Protein AF-A0A932PB71-F1 (afdb_monomer_lite)

Radius of gyration: 28.05 Å; chains: 1; bounding box: 77×54×70 Å

pLDDT: mean 81.3, std 19.88, range [28.11, 98.38]

Foldseek 3Di:
DCVQAVVCQQVVRGQKDKFPWAQPQWAFAALLLLVFAEDPVCNVLSVLFGTFHPVQVLCQLVQHRDASVRGDNDRQKDKDWDWDFDADPVPSHGDPVTRTDIDIDIDGDPVGDDIDMDMDGHPVCVVVVQVVVVVCLVQADDPPSVVVPRHDDDPDGDDDPCSLQPDPPAQKKFFRHWADFDPPDAPAWGWDKDWDKDFADCVLVDPGGTWDIDIITHGSTMHGGDPPPQKGHGKAWVVNTDDPVSVVSCVVVVHTDIDNGMTRIGRGHSHYHHHDHDDPPPPPDDDDDDDDDDDDDDDDDDDDDPFKAKWAFADWDDPPPPAIKTFIDGPPADIEIERAEDDDPPVPDDDHGDIDIWGWPDPDRNHTYTYHDDPPPDPDDDDDDDDDDDDDDDD

Secondary structure (DSSP, 8-state):
-IIIIIHHHHTT--SEEEPPPEEBTEEEPPGGGGGSB--TTTHHHHHH--EEEHHHHHHHHTTPPPBGGGEE---SEEEEEEEEEPBPTTTSSB-TT--EEEEEEEEE-TT---EE--EEE-GGGHHHHHHHHHHHHHH--SS-GGGTTT----SSS----GGGG--TT-SEEEE-S-B---TTS---EE--EEEE--B--GGG--S--BPPPEEEEPTT-EEES--TTSEEEEEEEHHHHS-HHHHHHHHHTT---EEEEEEEEEEEPPP-SBPBP----------------------------TTEEEEEEEEEEE-STT-EEEEEEETTS--EEEEES-PPPGGGPPPTT-EEEEEES---SSS-EEESSPP-------------PPPP---

Structure (mmCIF, N/CA/C/O backbone):
data_AF-A0A932PB71-F1
#
_entry.id   AF-A0A932PB71-F1
#
loop_
_atom_site.group_PDB
_atom_site.id
_atom_site.type_symbol
_atom_site.label_atom_id
_atom_site.label_alt_id
_atom_site.label_comp_id
_atom_site.label_asym_id
_atom_site.label_entity_id
_atom_site.label_seq_id
_atom_site.pdbx_PDB_ins_code
_atom_site.Cartn_x
_atom_site.Cartn_y
_atom_site.Cartn_z
_atom_site.occupancy
_atom_site.B_iso_or_equiv
_atom_site.auth_seq_id
_atom_site.auth_comp_id
_atom_site.auth_asym_id
_atom_site.auth_atom_id
_atom_site.pdbx_PDB_model_num
ATOM 1 N N . MET A 1 1 ? -24.662 4.680 1.847 1.00 82.50 1 MET A N 1
ATOM 2 C CA . MET A 1 1 ? -23.362 3.994 2.034 1.00 82.50 1 MET A CA 1
ATOM 3 C C . MET A 1 1 ? -23.447 2.480 1.872 1.00 82.50 1 MET A C 1
ATOM 5 O O . MET A 1 1 ? -22.798 1.987 0.966 1.00 82.50 1 MET A O 1
ATOM 9 N N . ARG A 1 2 ? -24.256 1.727 2.637 1.00 87.44 2 ARG A N 1
ATOM 10 C CA . ARG A 1 2 ? -24.339 0.253 2.491 1.00 87.44 2 ARG A CA 1
ATOM 11 C C . ARG A 1 2 ? -24.632 -0.227 1.056 1.00 87.44 2 ARG A C 1
ATOM 13 O O . ARG A 1 2 ? -23.792 -0.904 0.479 1.00 87.44 2 ARG A O 1
ATOM 20 N N . GLN A 1 3 ? -25.759 0.188 0.476 1.00 91.12 3 GLN A N 1
ATOM 21 C CA . GLN A 1 3 ? -26.166 -0.199 -0.888 1.00 91.12 3 GLN A CA 1
ATOM 22 C C . GLN A 1 3 ? -25.218 0.309 -1.985 1.00 91.12 3 GLN A C 1
ATOM 24 O O . GLN A 1 3 ? -25.108 -0.292 -3.043 1.00 91.12 3 GLN A O 1
ATOM 29 N N . GLN A 1 4 ? -24.534 1.429 -1.739 1.00 90.81 4 GLN A N 1
ATOM 30 C CA . GLN A 1 4 ? -23.678 2.084 -2.735 1.00 90.81 4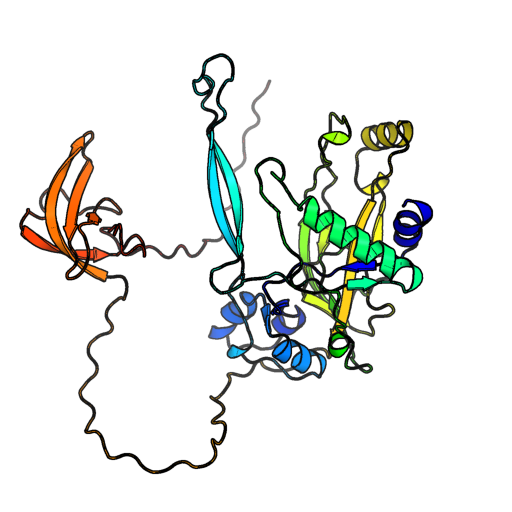 GLN A CA 1
ATOM 31 C C . GLN A 1 4 ? -22.213 1.633 -2.666 1.00 90.81 4 GLN A C 1
ATOM 33 O O . GLN A 1 4 ? -21.492 1.794 -3.640 1.00 90.81 4 GLN A O 1
ATOM 38 N N . MET A 1 5 ? -21.757 1.105 -1.524 1.00 93.56 5 MET A N 1
ATOM 39 C CA . MET A 1 5 ? -20.357 0.725 -1.305 1.00 93.56 5 MET A CA 1
ATOM 40 C C . MET A 1 5 ? -20.201 -0.712 -0.833 1.00 93.56 5 MET A C 1
ATOM 42 O O . MET A 1 5 ? -19.480 -1.476 -1.460 1.00 93.56 5 MET A O 1
ATOM 46 N N . ILE A 1 6 ? -20.859 -1.081 0.268 1.00 94.31 6 ILE A N 1
ATOM 47 C CA . ILE A 1 6 ? -20.630 -2.371 0.929 1.00 94.31 6 ILE A CA 1
ATOM 48 C C . ILE A 1 6 ? -21.178 -3.515 0.076 1.00 94.31 6 ILE A C 1
ATOM 50 O O . ILE A 1 6 ? -20.461 -4.472 -0.186 1.00 94.31 6 ILE A O 1
ATOM 54 N N . GLU A 1 7 ? -22.428 -3.418 -0.371 1.00 95.56 7 GLU A N 1
ATOM 55 C CA . GLU A 1 7 ? -23.070 -4.485 -1.150 1.00 95.56 7 GLU A CA 1
ATOM 56 C C . GLU A 1 7 ? -22.393 -4.711 -2.514 1.00 95.56 7 GLU A C 1
ATOM 58 O O . GLU A 1 7 ? -22.053 -5.859 -2.805 1.00 95.56 7 GLU A O 1
ATOM 63 N N . PRO A 1 8 ? -22.084 -3.667 -3.313 1.00 96.12 8 PRO A N 1
ATOM 64 C CA . PRO A 1 8 ? -21.322 -3.844 -4.548 1.00 96.12 8 PRO A CA 1
ATOM 65 C C . PRO A 1 8 ? -19.928 -4.434 -4.306 1.00 96.12 8 PRO A C 1
ATOM 67 O O . PRO A 1 8 ? -19.502 -5.333 -5.031 1.00 96.12 8 PRO A O 1
ATOM 70 N N . ALA A 1 9 ? -19.234 -3.993 -3.253 1.00 96.69 9 ALA A N 1
ATOM 71 C CA . ALA A 1 9 ? -17.922 -4.517 -2.891 1.00 96.69 9 ALA A CA 1
ATOM 72 C C . ALA A 1 9 ? -17.976 -6.003 -2.493 1.00 96.69 9 ALA A C 1
ATOM 74 O O . ALA A 1 9 ? -17.171 -6.796 -2.973 1.00 96.69 9 ALA A O 1
ATOM 75 N N . LEU A 1 10 ? -18.954 -6.420 -1.684 1.00 96.50 10 LEU A N 1
ATOM 76 C CA . LEU A 1 10 ? -19.159 -7.838 -1.355 1.00 96.50 10 LEU A CA 1
ATOM 77 C C . LEU A 1 10 ? -19.510 -8.679 -2.594 1.00 96.50 10 LEU A C 1
ATOM 79 O O . LEU A 1 10 ? -19.160 -9.852 -2.654 1.00 96.50 10 LEU A O 1
ATOM 83 N N . ALA A 1 11 ? -20.133 -8.074 -3.608 1.00 95.94 11 ALA A N 1
ATOM 84 C CA . ALA A 1 11 ? -20.401 -8.699 -4.903 1.00 95.94 11 ALA A CA 1
ATOM 85 C C . ALA A 1 11 ? -19.204 -8.659 -5.885 1.00 95.94 11 ALA A C 1
ATOM 87 O O . ALA A 1 11 ? -19.365 -8.990 -7.063 1.00 95.94 11 ALA A O 1
ATOM 88 N N . GLY A 1 12 ? -18.018 -8.223 -5.441 1.00 95.38 12 GLY A N 1
ATOM 89 C CA . GLY A 1 12 ? -16.806 -8.143 -6.268 1.00 95.38 12 GLY A CA 1
ATOM 90 C C . GLY A 1 12 ? -16.798 -6.993 -7.284 1.00 95.38 12 GLY A C 1
ATOM 91 O O . GLY A 1 12 ? -16.010 -7.015 -8.232 1.00 95.38 12 GLY A O 1
ATOM 92 N N . ARG A 1 13 ? -17.674 -5.997 -7.106 1.00 95.69 13 ARG A N 1
ATOM 93 C CA . ARG A 1 13 ? -17.818 -4.803 -7.956 1.00 95.69 13 ARG A CA 1
ATOM 94 C C . ARG A 1 13 ? -17.700 -3.537 -7.100 1.00 95.69 13 ARG A C 1
ATOM 96 O O . ARG A 1 13 ? -18.692 -2.832 -6.911 1.00 95.69 13 ARG A O 1
ATOM 103 N N . PRO A 1 14 ? -16.530 -3.277 -6.497 1.00 96.94 14 PRO A N 1
ATOM 104 C CA . PRO A 1 14 ? -16.365 -2.109 -5.648 1.00 96.94 14 PRO A CA 1
ATOM 105 C C . PRO A 1 14 ? -16.555 -0.814 -6.460 1.00 96.94 14 PRO A C 1
ATOM 107 O O . PRO A 1 14 ? -16.061 -0.732 -7.583 1.00 96.94 14 PRO A O 1
ATOM 110 N N . PRO A 1 15 ? -17.211 0.223 -5.909 1.00 97.12 15 PRO A N 1
ATOM 111 C CA . PRO A 1 15 ? -17.308 1.532 -6.562 1.00 97.12 15 PRO A CA 1
ATOM 112 C C . PRO A 1 15 ? -15.957 2.243 -6.731 1.00 97.12 15 PRO A C 1
ATOM 114 O O . PRO A 1 15 ? -15.847 3.174 -7.525 1.00 97.12 15 PRO A O 1
ATOM 117 N N . PHE A 1 16 ? -14.931 1.845 -5.971 1.00 97.19 16 PHE A N 1
ATOM 118 C CA . PHE A 1 16 ? -13.569 2.337 -6.148 1.00 97.19 16 PHE A CA 1
ATOM 119 C C . PHE A 1 16 ? -12.511 1.335 -5.672 1.00 97.19 16 PHE A C 1
ATOM 121 O O . PHE A 1 16 ? -12.767 0.489 -4.824 1.00 97.19 16 PHE A O 1
ATOM 128 N N . VAL A 1 17 ? -11.283 1.447 -6.156 1.00 97.62 17 VAL A N 1
ATOM 129 C CA . VAL A 1 17 ? -10.129 0.692 -5.656 1.00 97.62 17 VAL A CA 1
ATOM 130 C C . VAL A 1 17 ? -8.955 1.648 -5.552 1.00 97.62 17 VAL A C 1
ATOM 132 O O . VAL A 1 17 ? -8.713 2.413 -6.479 1.00 97.62 17 VAL A O 1
ATOM 135 N N . LEU A 1 18 ? -8.255 1.620 -4.420 1.00 97.44 18 LEU A N 1
ATOM 136 C CA . LEU A 1 18 ? -7.135 2.511 -4.117 1.00 97.44 18 LEU A CA 1
ATOM 137 C C . LEU A 1 18 ? -5.828 1.737 -4.154 1.00 97.44 18 LEU A C 1
ATOM 139 O O . LEU A 1 18 ? -5.815 0.595 -3.699 1.00 97.44 18 LEU A O 1
ATOM 143 N N . SER A 1 19 ? -4.743 2.351 -4.618 1.00 98.06 19 SER A N 1
ATOM 144 C CA . SER A 1 19 ? -3.388 1.905 -4.287 1.00 98.06 19 SER A CA 1
ATOM 145 C C . SER A 1 19 ? -3.096 2.101 -2.797 1.00 98.06 19 SER A C 1
ATOM 147 O O . SER A 1 19 ? -3.823 2.799 -2.082 1.00 98.06 19 SER A O 1
ATOM 149 N N . ASP A 1 20 ? -1.984 1.537 -2.335 1.00 97.00 20 ASP A N 1
ATOM 150 C CA . ASP A 1 20 ? -1.341 2.039 -1.122 1.00 97.00 20 ASP A CA 1
ATOM 151 C C . ASP A 1 20 ? -0.784 3.455 -1.381 1.00 97.00 20 ASP A C 1
ATOM 153 O O . ASP A 1 20 ? -0.660 3.895 -2.527 1.00 97.00 20 ASP A O 1
ATOM 157 N N . ALA A 1 21 ? -0.478 4.189 -0.311 1.00 94.00 21 ALA A N 1
ATOM 158 C CA . ALA A 1 21 ? 0.128 5.512 -0.411 1.00 94.00 21 ALA A CA 1
ATOM 159 C C . ALA A 1 21 ? 1.638 5.392 -0.640 1.00 94.00 21 ALA A C 1
ATOM 161 O O . ALA A 1 21 ? 2.326 4.706 0.123 1.00 94.00 21 ALA A O 1
ATOM 162 N N . PHE A 1 22 ? 2.150 6.078 -1.659 1.00 94.25 22 PHE A N 1
ATOM 163 C CA . PHE A 1 22 ? 3.558 6.019 -2.040 1.00 94.25 22 PHE A CA 1
ATOM 164 C C . PHE A 1 22 ? 4.264 7.360 -1.818 1.00 94.25 22 PHE A C 1
ATOM 166 O O . PHE A 1 22 ? 3.630 8.393 -2.005 1.00 94.25 22 PHE A O 1
ATOM 173 N N . PRO A 1 23 ? 5.545 7.386 -1.407 1.00 92.75 23 PRO A N 1
ATOM 174 C CA . PRO A 1 23 ? 6.309 8.629 -1.279 1.00 92.75 23 PRO A CA 1
ATOM 175 C C . PRO A 1 23 ? 6.522 9.305 -2.637 1.00 92.75 23 PRO A C 1
ATOM 177 O O . PRO A 1 23 ? 7.172 8.733 -3.512 1.00 92.75 23 PRO A O 1
ATOM 180 N N . GLY A 1 24 ? 5.991 10.520 -2.801 1.00 90.44 24 GLY A N 1
ATOM 181 C CA . GLY A 1 24 ? 5.916 11.182 -4.106 1.00 90.44 24 GLY A CA 1
ATOM 182 C C . GLY A 1 24 ? 5.331 10.262 -5.181 1.00 90.44 24 GLY A C 1
ATOM 183 O O . GLY A 1 24 ? 4.497 9.407 -4.893 1.00 90.44 24 GLY A O 1
ATOM 184 N N . ASP A 1 25 ? 5.847 10.360 -6.404 1.00 89.81 25 ASP A N 1
ATOM 185 C CA . ASP A 1 25 ? 5.392 9.542 -7.541 1.00 89.81 25 ASP A CA 1
ATOM 186 C C . ASP A 1 25 ? 6.198 8.249 -7.716 1.00 89.81 25 ASP A C 1
ATOM 188 O O . ASP A 1 25 ? 6.380 7.724 -8.819 1.00 89.81 25 ASP A O 1
ATOM 192 N N . TRP A 1 26 ? 6.751 7.733 -6.622 1.00 95.19 26 TRP A N 1
ATOM 193 C CA . TRP A 1 26 ? 7.393 6.430 -6.640 1.00 95.19 26 TRP A CA 1
ATOM 194 C C . TRP A 1 26 ? 6.345 5.317 -6.674 1.00 95.19 26 TRP A C 1
ATOM 196 O O . TRP A 1 26 ? 5.266 5.427 -6.101 1.00 95.19 26 TRP A O 1
ATOM 206 N N . LEU A 1 27 ? 6.672 4.214 -7.340 1.00 97.06 27 LEU A N 1
ATOM 207 C CA . LEU A 1 27 ? 5.808 3.041 -7.462 1.00 97.06 27 LEU A CA 1
ATOM 208 C C . LEU A 1 27 ? 6.517 1.809 -6.897 1.00 97.06 27 LEU A C 1
ATOM 210 O O . LEU A 1 27 ? 7.749 1.739 -6.939 1.00 97.06 27 LEU A O 1
ATOM 214 N N . PRO A 1 28 ? 5.779 0.831 -6.344 1.00 97.25 28 PRO A N 1
ATOM 215 C CA . PRO A 1 28 ? 6.377 -0.364 -5.768 1.00 97.25 28 PRO A CA 1
ATOM 216 C C . PRO A 1 28 ? 7.126 -1.152 -6.842 1.00 97.25 28 PRO A C 1
ATOM 218 O O . PRO A 1 28 ? 6.617 -1.356 -7.943 1.00 97.25 28 PRO A O 1
ATOM 221 N N . VAL A 1 29 ? 8.328 -1.631 -6.510 1.00 97.00 29 VAL A N 1
ATOM 222 C CA . VAL A 1 29 ? 9.078 -2.545 -7.385 1.00 97.00 29 VAL A CA 1
ATOM 223 C C . VAL A 1 29 ? 8.211 -3.782 -7.650 1.00 97.00 29 VAL A C 1
ATOM 225 O O . VAL A 1 29 ? 7.884 -4.486 -6.686 1.00 97.00 29 VAL A O 1
ATOM 228 N N . PRO A 1 30 ? 7.878 -4.095 -8.917 1.00 97.00 30 PRO A N 1
ATOM 229 C CA . PRO A 1 30 ? 7.147 -5.312 -9.243 1.00 97.00 30 PRO A CA 1
ATOM 230 C C . PRO A 1 30 ? 7.908 -6.546 -8.738 1.00 97.00 30 PRO A C 1
ATOM 232 O O . PRO A 1 30 ? 9.106 -6.695 -8.974 1.00 97.00 30 PRO A O 1
ATOM 235 N N . ALA A 1 31 ? 7.233 -7.452 -8.037 1.00 96.75 31 ALA A N 1
ATOM 236 C CA . ALA A 1 31 ? 7.826 -8.643 -7.439 1.00 96.75 31 ALA A CA 1
ATOM 237 C C . ALA A 1 31 ? 8.500 -9.541 -8.487 1.00 96.75 31 ALA A C 1
ATOM 239 O O . ALA A 1 31 ? 9.531 -10.142 -8.190 1.00 96.75 31 ALA A O 1
ATOM 240 N N . ALA A 1 32 ? 7.992 -9.555 -9.724 1.00 95.12 32 ALA A N 1
ATOM 241 C CA . ALA A 1 32 ? 8.613 -10.256 -10.845 1.00 95.12 32 ALA A CA 1
ATOM 242 C C . ALA A 1 32 ? 10.039 -9.752 -11.160 1.00 95.12 32 ALA A C 1
ATOM 244 O O . ALA A 1 32 ? 10.898 -10.545 -11.529 1.00 95.12 32 ALA A O 1
ATOM 245 N N . VAL A 1 33 ? 10.356 -8.471 -10.914 1.00 94.06 33 VAL A N 1
ATOM 246 C CA . VAL A 1 33 ? 11.725 -7.928 -11.076 1.00 94.06 33 VAL A CA 1
ATOM 247 C C . VAL A 1 33 ? 12.714 -8.615 -10.131 1.00 94.06 33 VAL A C 1
ATOM 249 O O . VAL A 1 33 ? 13.886 -8.773 -10.460 1.00 94.06 33 VAL A O 1
ATOM 252 N N . ARG A 1 34 ? 12.254 -9.076 -8.962 1.00 91.25 34 ARG A N 1
ATOM 253 C CA . ARG A 1 34 ? 13.096 -9.780 -7.979 1.00 91.25 34 ARG A CA 1
ATOM 254 C C . ARG A 1 34 ? 13.465 -11.197 -8.423 1.00 91.25 34 ARG A C 1
ATOM 256 O O . ARG A 1 34 ? 14.329 -11.804 -7.793 1.00 91.25 34 ARG A O 1
ATOM 263 N N . LEU A 1 35 ? 12.800 -11.714 -9.458 1.00 90.31 35 LEU A N 1
ATOM 264 C CA . LEU A 1 35 ? 13.069 -13.020 -10.056 1.00 90.31 35 LEU A CA 1
ATOM 265 C C . LEU A 1 35 ? 14.072 -12.947 -11.213 1.00 90.31 35 LEU A C 1
ATOM 267 O O . LEU A 1 35 ? 14.510 -13.992 -11.680 1.00 90.31 35 LEU A O 1
ATOM 271 N N . LEU A 1 36 ? 14.443 -11.743 -11.663 1.00 89.75 36 LEU A N 1
ATOM 272 C CA . LEU A 1 36 ? 15.445 -11.568 -12.710 1.00 89.75 36 LEU A CA 1
ATOM 273 C C . LEU A 1 36 ? 16.810 -12.085 -12.264 1.00 89.75 36 LEU A C 1
ATOM 275 O O . LEU A 1 36 ? 17.224 -11.914 -11.108 1.00 89.75 36 LEU A O 1
ATOM 279 N N . ASP A 1 37 ? 17.555 -12.626 -13.223 1.00 85.62 37 ASP A N 1
ATOM 280 C CA . ASP A 1 37 ? 18.931 -13.020 -12.983 1.00 85.62 37 ASP A CA 1
ATOM 281 C C . ASP A 1 37 ? 19.754 -11.780 -12.634 1.00 85.62 37 ASP A C 1
ATOM 283 O O . ASP A 1 37 ? 19.777 -10.781 -13.351 1.00 85.62 37 ASP A O 1
ATOM 287 N N . SER A 1 38 ? 20.392 -11.823 -11.467 1.00 82.50 38 SER A N 1
ATOM 288 C CA . SER A 1 38 ? 21.219 -10.735 -10.955 1.00 82.50 38 SER A CA 1
ATOM 289 C C . SER A 1 38 ? 22.566 -11.288 -10.483 1.00 82.50 38 SER A C 1
ATOM 291 O O . SER A 1 38 ? 22.583 -12.312 -9.772 1.00 82.50 38 SER A O 1
ATOM 293 N N . PRO A 1 39 ? 23.689 -10.603 -10.786 1.00 82.25 39 PRO A N 1
ATOM 294 C CA . PRO A 1 39 ? 25.000 -10.950 -10.250 1.00 82.25 39 PRO A CA 1
ATOM 295 C C . PRO A 1 39 ? 24.960 -11.080 -8.725 1.00 82.25 39 PRO A C 1
ATOM 297 O O . PRO A 1 39 ? 24.281 -10.305 -8.045 1.00 82.25 39 PRO A O 1
ATOM 300 N N . ALA A 1 40 ? 25.691 -12.051 -8.167 1.00 82.81 40 ALA A N 1
ATOM 301 C CA . ALA A 1 40 ? 25.608 -12.405 -6.745 1.00 82.81 40 ALA A CA 1
ATOM 302 C C . ALA A 1 40 ? 25.794 -11.201 -5.801 1.00 82.81 40 ALA A C 1
ATOM 304 O O . ALA A 1 40 ? 25.091 -11.087 -4.797 1.00 82.81 40 ALA A O 1
ATOM 305 N N . GLU A 1 41 ? 26.681 -10.274 -6.165 1.00 83.50 41 GLU A N 1
ATOM 306 C CA . GLU A 1 41 ? 26.983 -9.051 -5.412 1.00 83.50 41 GLU A CA 1
ATOM 307 C C . GLU A 1 41 ? 25.794 -8.077 -5.327 1.00 83.50 41 GLU A C 1
ATOM 309 O O . GLU A 1 41 ? 25.674 -7.319 -4.367 1.00 83.50 41 GLU A O 1
ATOM 314 N N . GLN A 1 42 ? 24.886 -8.120 -6.303 1.00 82.69 42 GLN A N 1
ATOM 315 C CA . GLN A 1 42 ? 23.795 -7.157 -6.473 1.00 82.69 42 GLN A CA 1
ATOM 316 C C . GLN A 1 42 ? 22.437 -7.709 -6.031 1.00 82.69 42 GLN A C 1
ATOM 318 O O . GLN A 1 42 ? 21.504 -6.940 -5.807 1.00 82.69 42 GLN A O 1
ATOM 323 N N . ARG A 1 43 ? 22.319 -9.027 -5.814 1.00 84.00 43 ARG A N 1
ATOM 324 C CA . ARG A 1 43 ? 21.071 -9.677 -5.363 1.00 84.00 43 ARG A CA 1
ATOM 325 C C . ARG A 1 43 ? 20.490 -9.041 -4.104 1.00 84.00 43 ARG A C 1
ATOM 327 O O . ARG A 1 43 ? 19.276 -8.895 -3.979 1.00 84.00 43 ARG A O 1
ATOM 334 N N . LYS A 1 44 ? 21.352 -8.648 -3.160 1.00 86.19 44 LYS A N 1
ATOM 335 C CA . LYS A 1 44 ? 20.917 -7.981 -1.927 1.00 86.19 44 LYS A CA 1
ATOM 336 C C . LYS A 1 44 ? 20.318 -6.607 -2.220 1.00 86.19 44 LYS A C 1
ATOM 338 O O . LYS A 1 44 ? 19.269 -6.292 -1.671 1.00 86.19 44 LYS A O 1
ATOM 343 N N . THR A 1 45 ? 20.957 -5.837 -3.094 1.00 85.62 45 THR A N 1
ATOM 344 C CA . THR A 1 45 ? 20.499 -4.518 -3.540 1.00 85.62 45 THR A CA 1
ATOM 345 C C . THR A 1 45 ? 19.116 -4.629 -4.176 1.00 85.62 45 THR A C 1
ATOM 347 O O . THR A 1 45 ? 18.172 -4.013 -3.690 1.00 85.62 45 THR A O 1
ATOM 350 N N . VAL A 1 46 ? 18.946 -5.522 -5.155 1.00 86.44 46 VAL A N 1
ATOM 351 C CA . VAL A 1 46 ? 17.653 -5.765 -5.823 1.00 86.44 46 VAL A CA 1
ATOM 352 C C . VAL A 1 46 ? 16.573 -6.181 -4.824 1.00 86.44 46 VAL A C 1
ATOM 354 O O . VAL A 1 46 ? 15.474 -5.635 -4.822 1.00 86.44 46 VAL A O 1
ATOM 357 N N . LYS A 1 47 ? 16.899 -7.087 -3.894 1.00 86.81 47 LYS A N 1
ATOM 358 C CA . LYS A 1 47 ? 15.963 -7.521 -2.848 1.00 86.81 47 LYS A CA 1
ATOM 359 C C . LYS A 1 47 ? 15.593 -6.401 -1.866 1.00 86.81 47 LYS A C 1
ATOM 361 O O . LYS A 1 47 ? 14.512 -6.432 -1.286 1.00 86.81 47 LYS A O 1
ATOM 366 N N . GLN A 1 48 ? 16.471 -5.433 -1.636 1.00 89.25 48 GLN A N 1
ATOM 367 C CA . GLN A 1 48 ? 16.212 -4.321 -0.720 1.00 89.25 48 GLN A CA 1
ATOM 368 C C . GLN A 1 48 ? 15.502 -3.142 -1.386 1.00 89.25 48 GLN A C 1
ATOM 370 O O . GLN A 1 48 ? 14.978 -2.291 -0.672 1.00 89.25 48 GLN A O 1
ATOM 375 N N . ALA A 1 49 ? 15.477 -3.077 -2.719 1.00 92.50 49 ALA A N 1
ATOM 376 C CA . ALA A 1 49 ? 14.715 -2.074 -3.448 1.00 92.50 49 ALA A CA 1
ATOM 377 C C . ALA A 1 49 ? 13.234 -2.149 -3.068 1.00 92.50 49 ALA A C 1
ATOM 379 O O . ALA A 1 49 ? 12.655 -3.237 -2.990 1.00 92.50 49 ALA A O 1
ATOM 380 N N . LYS A 1 50 ? 12.636 -0.992 -2.805 1.00 93.94 50 LYS A N 1
ATOM 381 C CA . LYS A 1 50 ? 11.214 -0.858 -2.473 1.00 93.94 50 LYS A CA 1
ATOM 382 C C . LYS A 1 50 ? 10.460 -0.191 -3.604 1.00 93.94 50 LYS A C 1
ATOM 384 O O . LYS A 1 50 ? 9.352 -0.622 -3.915 1.00 93.94 50 LYS A O 1
ATOM 389 N N . TRP A 1 51 ? 11.095 0.791 -4.238 1.00 96.00 51 TRP A N 1
ATOM 390 C CA . TRP A 1 51 ? 10.444 1.628 -5.228 1.00 96.00 51 TRP A CA 1
ATOM 391 C C . TRP A 1 51 ? 11.213 1.737 -6.539 1.00 96.00 51 TRP A C 1
ATOM 393 O O . TRP A 1 51 ? 12.404 1.432 -6.616 1.00 96.00 51 TRP A O 1
ATOM 403 N N . VAL A 1 52 ? 10.504 2.204 -7.556 1.00 96.19 52 VAL A N 1
ATOM 404 C CA . VAL A 1 52 ? 11.023 2.716 -8.824 1.00 96.19 52 VAL A CA 1
ATOM 405 C C . VAL A 1 52 ? 10.349 4.055 -9.115 1.00 96.19 52 VAL A C 1
ATOM 407 O O . VAL A 1 52 ? 9.248 4.317 -8.630 1.00 96.19 52 VAL A O 1
ATOM 410 N N . SER A 1 53 ? 10.988 4.913 -9.910 1.00 94.81 53 SER A N 1
ATOM 411 C CA . SER A 1 53 ? 10.325 6.134 -10.392 1.00 94.81 53 SER A CA 1
ATOM 412 C C . SER A 1 53 ? 9.144 5.795 -11.312 1.00 94.81 53 SER A C 1
ATOM 414 O O . SER A 1 53 ? 9.170 4.754 -11.972 1.00 94.81 53 SER A O 1
ATOM 416 N N . GLN A 1 54 ? 8.160 6.691 -11.439 1.00 93.81 54 GLN A N 1
ATOM 417 C CA . GLN A 1 54 ? 7.061 6.538 -12.403 1.00 93.81 54 GLN A CA 1
ATOM 418 C C . GLN A 1 54 ? 7.567 6.288 -13.834 1.00 93.81 54 GLN A C 1
ATOM 420 O O . GLN A 1 54 ? 7.069 5.405 -14.529 1.00 93.81 54 GLN A O 1
ATOM 425 N N . ARG A 1 55 ? 8.624 6.995 -14.260 1.00 93.81 55 ARG A N 1
ATOM 426 C CA . ARG A 1 55 ? 9.256 6.789 -15.574 1.00 93.81 55 ARG A CA 1
ATOM 427 C C . ARG A 1 55 ? 9.823 5.377 -15.719 1.00 93.81 55 ARG A C 1
ATOM 429 O O . ARG A 1 55 ? 9.595 4.725 -16.735 1.00 93.81 55 ARG A O 1
ATOM 436 N N . SER A 1 56 ? 10.580 4.910 -14.728 1.00 95.31 56 SER A N 1
ATOM 437 C CA . SER A 1 56 ? 11.166 3.565 -14.746 1.00 95.31 56 SER A CA 1
ATOM 438 C C . SER A 1 56 ? 10.075 2.492 -14.687 1.00 95.31 56 SER A C 1
ATOM 440 O O . SER A 1 56 ? 10.207 1.469 -15.353 1.00 95.31 56 SER A O 1
ATOM 442 N N . PHE A 1 57 ? 8.982 2.741 -13.960 1.00 96.19 57 PHE A N 1
ATOM 443 C CA . PHE A 1 57 ? 7.804 1.877 -13.949 1.00 96.19 57 PHE A CA 1
ATOM 444 C C . PHE A 1 57 ? 7.144 1.801 -15.329 1.00 96.19 57 PHE A C 1
ATOM 446 O O . PHE A 1 57 ? 6.935 0.702 -15.822 1.00 96.19 57 PHE A O 1
ATOM 453 N N . GLY A 1 58 ? 6.910 2.929 -16.006 1.00 95.19 58 GLY A N 1
ATOM 454 C CA . GLY A 1 58 ? 6.336 2.937 -17.358 1.00 95.19 58 GLY A CA 1
ATOM 455 C C . GLY A 1 58 ? 7.173 2.148 -18.373 1.00 95.19 58 GLY A C 1
ATOM 456 O O . GLY A 1 58 ? 6.636 1.388 -19.175 1.00 95.19 58 GLY A O 1
ATOM 457 N N . ARG A 1 59 ? 8.507 2.228 -18.287 1.00 94.50 59 ARG A N 1
ATOM 458 C CA . ARG A 1 59 ? 9.404 1.369 -19.084 1.00 94.50 59 ARG A CA 1
ATOM 459 C C . ARG A 1 59 ? 9.217 -0.122 -18.767 1.00 94.50 59 ARG A C 1
ATOM 461 O O . ARG A 1 59 ? 9.157 -0.931 -19.689 1.00 94.50 59 ARG A O 1
ATOM 468 N N . LEU A 1 60 ? 9.069 -0.482 -17.486 1.00 93.94 60 LEU A N 1
ATOM 469 C CA . LEU A 1 60 ? 8.766 -1.860 -17.072 1.00 93.94 60 LEU A CA 1
ATOM 470 C C . LEU A 1 60 ? 7.423 -2.338 -17.627 1.00 93.94 60 LEU A C 1
ATOM 472 O O . LEU A 1 60 ? 7.325 -3.481 -18.068 1.00 93.94 60 LEU A O 1
ATOM 476 N N . GLN A 1 61 ? 6.403 -1.475 -17.656 1.00 94.62 61 GLN A N 1
ATOM 477 C CA . GLN A 1 61 ? 5.112 -1.810 -18.266 1.00 94.62 61 GLN A CA 1
ATOM 478 C C . GLN A 1 61 ? 5.278 -2.198 -19.742 1.00 94.62 61 GLN A C 1
ATOM 480 O O . GLN A 1 61 ? 4.640 -3.145 -20.201 1.00 94.62 61 GLN A O 1
ATOM 485 N N . CYS A 1 62 ? 6.212 -1.555 -20.445 1.00 92.75 62 CYS A N 1
ATOM 486 C CA . CYS A 1 62 ? 6.590 -1.850 -21.829 1.00 92.75 62 CYS A CA 1
ATOM 487 C C . CYS A 1 62 ? 7.603 -3.004 -22.000 1.00 92.75 62 CYS A C 1
ATOM 489 O O . CYS A 1 62 ? 8.021 -3.273 -23.124 1.00 92.75 62 CYS A O 1
ATOM 491 N N . GLY A 1 63 ? 8.011 -3.685 -20.924 1.00 91.81 63 GLY A N 1
ATOM 492 C CA . GLY A 1 63 ? 8.931 -4.830 -20.977 1.00 91.81 63 GLY A CA 1
ATOM 493 C C . GLY A 1 63 ? 10.417 -4.467 -20.982 1.00 91.81 63 GLY A C 1
ATOM 494 O O . GLY A 1 63 ? 11.269 -5.344 -21.130 1.00 91.81 63 GLY A O 1
ATOM 495 N N . GLU A 1 64 ? 10.763 -3.195 -20.792 1.00 92.94 64 GLU A N 1
ATOM 496 C CA . GLU A 1 64 ? 12.155 -2.787 -20.623 1.00 92.94 64 GLU A CA 1
ATOM 497 C C . GLU A 1 64 ? 12.632 -3.095 -19.199 1.00 92.94 64 GLU A C 1
ATOM 499 O O . GLU A 1 64 ? 12.059 -2.625 -18.214 1.00 92.94 64 GLU A O 1
ATOM 504 N N . LEU A 1 65 ? 13.717 -3.864 -19.081 1.00 90.69 65 LEU A N 1
ATOM 505 C CA . LEU A 1 65 ? 14.279 -4.238 -17.783 1.00 90.69 65 LEU A CA 1
ATOM 506 C C . LEU A 1 65 ? 14.820 -3.015 -17.025 1.00 90.69 65 LEU A C 1
ATOM 508 O O . LEU A 1 65 ? 15.423 -2.125 -17.634 1.00 90.69 65 LEU A O 1
ATOM 512 N N . PRO A 1 66 ? 14.679 -2.979 -15.687 1.00 90.69 66 PRO A N 1
ATOM 513 C CA . PRO A 1 66 ? 15.257 -1.906 -14.905 1.00 90.69 66 PRO A CA 1
ATOM 514 C C . PRO A 1 66 ? 16.772 -2.102 -14.814 1.00 90.69 66 PRO A C 1
ATOM 516 O O . PRO A 1 66 ? 17.302 -3.208 -14.936 1.00 90.69 66 PRO A O 1
ATOM 519 N N . THR A 1 67 ? 17.482 -1.018 -14.552 1.00 89.56 67 THR A N 1
ATOM 520 C CA . THR A 1 67 ? 18.882 -1.056 -14.130 1.00 89.56 67 THR A CA 1
ATOM 521 C C . THR A 1 67 ? 18.969 -0.813 -12.626 1.00 89.56 67 THR A C 1
ATOM 523 O O . THR A 1 67 ? 18.004 -0.383 -11.996 1.00 89.56 67 THR A O 1
ATOM 526 N N . LEU A 1 68 ? 20.136 -1.044 -12.018 1.00 86.19 68 LEU A N 1
ATOM 527 C CA . LEU A 1 68 ? 20.309 -0.771 -10.585 1.00 86.19 68 LEU A CA 1
ATOM 528 C C . LEU A 1 68 ? 20.034 0.684 -10.189 1.00 86.19 68 LEU A C 1
ATOM 530 O O . LEU A 1 68 ? 19.612 0.918 -9.063 1.00 86.19 68 LEU A O 1
ATOM 534 N N . VAL A 1 69 ? 20.267 1.652 -11.081 1.00 87.75 69 VAL A N 1
ATOM 535 C CA . VAL A 1 69 ? 20.023 3.073 -10.777 1.00 87.75 69 VAL A CA 1
ATOM 536 C C . VAL A 1 69 ? 18.537 3.426 -10.754 1.00 87.75 69 VAL A C 1
ATOM 538 O O . VAL A 1 69 ? 18.165 4.444 -10.181 1.00 87.75 69 VAL A O 1
ATOM 541 N N . ASP A 1 70 ? 17.687 2.581 -11.340 1.00 90.94 70 ASP A N 1
ATOM 542 C CA . ASP A 1 70 ? 16.233 2.740 -11.286 1.00 90.94 70 ASP A CA 1
ATOM 543 C C . ASP A 1 70 ? 15.640 2.269 -9.953 1.00 90.94 70 ASP A C 1
ATOM 545 O O . ASP A 1 70 ? 14.502 2.609 -9.630 1.00 90.94 70 ASP A O 1
ATOM 549 N N . LEU A 1 71 ? 16.391 1.462 -9.198 1.00 92.38 71 LEU A N 1
ATOM 550 C CA . LEU A 1 71 ? 15.938 0.843 -7.963 1.00 92.38 71 LEU A CA 1
ATOM 551 C C . LEU A 1 71 ? 16.183 1.768 -6.771 1.00 92.38 71 LEU A C 1
ATOM 553 O O . LEU A 1 71 ? 17.316 2.091 -6.419 1.00 92.38 71 LEU A O 1
ATOM 557 N N . ILE A 1 72 ? 15.100 2.148 -6.104 1.00 91.75 72 ILE A N 1
ATOM 558 C CA . ILE A 1 72 ? 15.121 3.046 -4.956 1.00 91.75 72 ILE A CA 1
ATOM 559 C C . ILE A 1 72 ? 15.001 2.211 -3.678 1.00 91.75 72 ILE A C 1
ATOM 561 O O . ILE A 1 72 ? 14.046 1.451 -3.476 1.00 91.75 72 ILE A O 1
ATOM 565 N N . HIS A 1 73 ? 16.002 2.338 -2.808 1.00 88.81 73 HIS A N 1
ATOM 566 C CA . HIS A 1 73 ? 16.078 1.622 -1.526 1.00 88.81 73 HIS A CA 1
ATOM 567 C C . HIS A 1 73 ? 15.541 2.433 -0.347 1.00 88.81 73 HIS A C 1
ATOM 569 O O . HIS A 1 73 ? 15.223 1.860 0.697 1.00 88.81 73 HIS A O 1
ATOM 575 N N . ASP A 1 74 ? 15.476 3.753 -0.513 1.00 85.19 74 ASP A N 1
ATOM 576 C CA . ASP A 1 74 ? 14.908 4.657 0.476 1.00 85.19 74 ASP A CA 1
ATOM 577 C C . ASP A 1 74 ? 13.444 4.277 0.738 1.00 85.19 74 ASP A C 1
ATOM 579 O O . ASP A 1 74 ? 12.709 3.930 -0.185 1.00 85.19 74 ASP A O 1
ATOM 583 N N . SER A 1 75 ? 13.009 4.289 1.997 1.00 83.12 75 SER A N 1
ATOM 584 C CA . SER A 1 75 ? 11.596 4.078 2.308 1.00 83.12 75 SER A CA 1
ATOM 585 C C . SER A 1 75 ? 10.721 5.265 1.922 1.00 83.12 75 SER A C 1
ATOM 587 O O . SER A 1 75 ? 9.520 5.055 1.804 1.00 83.12 75 SER A O 1
ATOM 589 N N . GLY A 1 76 ? 11.279 6.473 1.786 1.00 84.81 76 GLY A N 1
ATOM 590 C CA . GLY A 1 76 ? 10.560 7.752 1.701 1.00 84.81 76 GLY A CA 1
ATOM 591 C C . GLY A 1 76 ? 9.826 8.128 2.996 1.00 84.81 76 GLY A C 1
ATOM 592 O O . GLY A 1 76 ? 9.208 9.183 3.108 1.00 84.81 76 GLY A O 1
ATOM 593 N N . ILE A 1 77 ? 9.900 7.252 3.999 1.00 85.25 77 ILE A N 1
ATOM 594 C CA . ILE A 1 77 ? 9.240 7.358 5.294 1.00 85.25 77 ILE A CA 1
ATOM 595 C C . ILE A 1 77 ? 10.275 7.011 6.351 1.00 85.25 77 ILE A C 1
ATOM 597 O O . ILE A 1 77 ? 10.899 5.946 6.303 1.00 85.25 77 ILE A O 1
ATOM 601 N N . ARG A 1 78 ? 10.432 7.898 7.326 1.00 84.25 78 ARG A N 1
ATOM 602 C CA . ARG A 1 78 ? 11.269 7.693 8.497 1.00 84.25 78 ARG A CA 1
ATOM 603 C C . ARG A 1 78 ? 10.402 7.309 9.683 1.00 84.25 78 ARG A C 1
ATOM 605 O O . ARG A 1 78 ? 9.498 8.045 10.073 1.00 84.25 78 ARG A O 1
ATOM 612 N N . GLU A 1 79 ? 10.731 6.179 10.287 1.00 84.56 79 GLU A N 1
ATOM 613 C CA . GLU A 1 79 ? 10.122 5.734 11.535 1.00 84.56 79 GLU A CA 1
ATOM 614 C C . GLU A 1 79 ? 10.987 6.161 12.725 1.00 84.56 79 GLU A C 1
ATOM 616 O O . GLU A 1 79 ? 12.222 6.106 12.676 1.00 84.56 79 GLU A O 1
ATOM 621 N N . TYR A 1 80 ? 10.347 6.609 13.799 1.00 81.44 80 TYR A N 1
ATOM 622 C CA . TYR A 1 80 ? 11.000 6.872 15.076 1.00 81.44 80 TYR A CA 1
ATOM 623 C C . TYR A 1 80 ? 10.075 6.515 16.234 1.00 81.44 80 TYR A C 1
ATOM 625 O O . TYR A 1 80 ? 8.857 6.609 16.138 1.00 81.44 80 TYR A O 1
ATOM 633 N N . THR A 1 81 ? 10.666 6.142 17.363 1.00 83.75 81 THR A N 1
ATOM 634 C CA . THR A 1 81 ? 9.913 5.835 18.577 1.00 83.75 81 THR A CA 1
ATOM 635 C C . THR A 1 81 ? 9.862 7.071 19.472 1.00 83.75 81 THR A C 1
ATOM 637 O O . THR A 1 81 ? 10.900 7.579 19.903 1.00 83.75 81 THR A O 1
ATOM 640 N N . GLN A 1 82 ? 8.657 7.550 19.778 1.00 77.50 82 GLN A N 1
ATOM 641 C CA . GLN A 1 82 ? 8.418 8.575 20.789 1.00 77.50 82 GLN A CA 1
ATOM 642 C C . GLN A 1 82 ? 8.018 7.908 22.108 1.00 77.50 82 GLN A C 1
ATOM 644 O O . GLN A 1 82 ? 7.129 7.062 22.146 1.00 77.50 82 GLN A O 1
ATOM 649 N N . LEU A 1 83 ? 8.643 8.302 23.215 1.00 78.75 83 LEU A N 1
ATOM 650 C CA . LEU A 1 83 ? 8.216 7.866 24.543 1.00 78.75 83 LEU A CA 1
ATOM 651 C C . LEU A 1 83 ? 7.146 8.820 25.081 1.00 78.75 83 LEU A C 1
ATOM 653 O O . LEU A 1 83 ? 7.355 10.033 25.117 1.00 78.75 83 LEU A O 1
ATOM 657 N N . ARG A 1 84 ? 6.006 8.274 25.508 1.00 70.06 84 ARG A N 1
ATOM 658 C CA . ARG A 1 84 ? 4.884 9.037 26.067 1.00 70.06 84 ARG A CA 1
ATOM 659 C C . ARG A 1 84 ? 4.668 8.700 27.531 1.00 70.06 84 ARG A C 1
ATOM 661 O O . ARG A 1 84 ? 4.785 7.542 27.909 1.00 70.06 84 ARG A O 1
ATOM 668 N N . ASN A 1 85 ? 4.331 9.717 28.323 1.00 71.69 85 ASN A N 1
ATOM 669 C CA . ASN A 1 85 ? 4.010 9.591 29.743 1.00 71.69 85 ASN A CA 1
ATOM 670 C C . ASN A 1 85 ? 2.501 9.682 29.977 1.00 71.69 85 ASN A C 1
ATOM 672 O O . ASN A 1 85 ? 1.863 10.635 29.530 1.00 71.69 85 ASN A O 1
ATOM 676 N N . SER A 1 86 ? 1.952 8.763 30.766 1.00 61.06 86 SER A N 1
ATOM 677 C CA . SER A 1 86 ? 0.622 8.898 31.367 1.00 61.06 86 SER A CA 1
ATOM 678 C C . SER A 1 86 ? 0.719 9.671 32.687 1.00 61.06 86 SER A C 1
ATOM 680 O O . SER A 1 86 ? 1.372 9.222 33.631 1.00 61.06 86 SER A O 1
ATOM 682 N N . ILE A 1 87 ? 0.073 10.839 32.757 1.00 56.75 87 ILE A N 1
ATOM 683 C CA . ILE A 1 87 ? 0.009 11.677 33.966 1.00 56.75 87 ILE A CA 1
ATOM 684 C C . ILE A 1 87 ? -1.372 11.517 34.607 1.00 56.75 87 ILE A C 1
ATOM 686 O O . ILE A 1 87 ? -2.398 11.654 33.934 1.00 56.75 87 ILE A O 1
ATOM 690 N N . GLY A 1 88 ? -1.405 11.232 35.910 1.00 53.62 88 GLY A N 1
ATOM 691 C CA . GLY A 1 88 ? -2.646 11.156 36.675 1.00 53.62 88 GLY A CA 1
ATOM 692 C C . GLY A 1 88 ? -3.255 12.546 36.858 1.00 53.62 88 GLY A C 1
ATOM 693 O O . GLY A 1 88 ? -2.627 13.430 37.439 1.00 53.62 88 GLY A O 1
ATOM 694 N N . ARG A 1 89 ? -4.495 12.752 36.389 1.00 54.56 89 ARG A N 1
ATOM 695 C CA . ARG A 1 89 ? -5.183 14.058 36.474 1.00 54.56 89 ARG A CA 1
ATOM 696 C C . ARG A 1 89 ? -5.439 14.531 37.912 1.00 54.56 89 ARG A C 1
ATOM 698 O O . ARG A 1 89 ? -5.596 15.725 38.123 1.00 54.56 89 ARG A O 1
ATOM 705 N N . SER A 1 90 ? -5.485 13.617 38.881 1.00 55.78 90 SER A N 1
ATOM 706 C CA . SER A 1 90 ? -5.709 13.923 40.300 1.00 55.78 90 SER A CA 1
ATOM 707 C C . SER A 1 90 ? -4.431 14.249 41.076 1.00 55.78 90 SER A C 1
ATOM 709 O O . SER A 1 90 ? -4.510 14.929 42.092 1.00 55.78 90 SER A O 1
ATOM 711 N N . SER A 1 91 ? -3.264 13.782 40.622 1.00 56.44 91 SER A N 1
ATOM 712 C CA . SER A 1 91 ? -2.006 13.910 41.366 1.00 56.44 91 SER A CA 1
ATOM 713 C C . SER A 1 91 ? -1.011 14.880 40.731 1.00 56.44 91 SER A C 1
ATOM 715 O O . SER A 1 91 ? -0.048 15.264 41.385 1.00 56.44 91 SER A O 1
ATOM 717 N N . ASN A 1 92 ? -1.218 15.275 39.465 1.00 53.56 92 ASN A N 1
ATOM 718 C CA . ASN A 1 92 ? -0.249 16.038 38.664 1.00 53.56 92 ASN A CA 1
ATOM 719 C C . ASN A 1 92 ? 1.156 15.388 38.627 1.00 53.56 92 ASN A C 1
ATOM 721 O O . ASN A 1 92 ? 2.154 16.029 38.305 1.00 53.56 92 ASN A O 1
ATOM 725 N N . THR A 1 93 ? 1.224 14.095 38.952 1.00 51.53 93 THR A N 1
ATOM 726 C CA . THR A 1 93 ? 2.421 13.255 38.979 1.00 51.53 93 THR A CA 1
ATOM 727 C C . THR A 1 93 ? 2.210 12.048 38.065 1.00 51.53 93 THR A C 1
ATOM 729 O O . THR A 1 93 ? 1.080 11.711 37.691 1.00 51.53 93 THR A O 1
ATOM 732 N N . MET A 1 94 ? 3.304 11.397 37.657 1.00 43.41 94 MET A N 1
ATOM 733 C CA . MET A 1 94 ? 3.213 10.111 36.958 1.00 43.41 94 MET A CA 1
ATOM 734 C C . MET A 1 94 ? 2.472 9.107 37.848 1.00 43.41 94 MET A C 1
ATOM 736 O O . MET A 1 94 ? 2.701 9.066 39.055 1.00 43.41 94 MET A O 1
ATOM 740 N N . THR A 1 95 ? 1.585 8.304 37.257 1.00 51.38 95 THR A N 1
ATOM 741 C CA . THR A 1 95 ? 0.933 7.192 37.964 1.00 51.38 95 THR A CA 1
ATOM 742 C C . THR A 1 95 ? 1.991 6.282 38.596 1.00 51.38 95 THR A C 1
ATOM 744 O O . THR A 1 95 ? 3.028 6.046 37.975 1.00 51.38 95 THR A O 1
ATOM 747 N N . GLU A 1 96 ? 1.732 5.761 39.801 1.00 49.25 96 GLU A N 1
ATOM 748 C CA . GLU A 1 96 ? 2.696 5.008 40.636 1.00 49.25 96 GLU A CA 1
ATOM 749 C C . GLU A 1 96 ? 3.373 3.821 39.920 1.00 49.25 96 GLU A C 1
ATOM 751 O O . GLU A 1 96 ? 4.453 3.387 40.309 1.00 49.25 96 GLU A O 1
ATOM 756 N N . SER A 1 97 ? 2.781 3.332 38.828 1.00 52.28 97 SER A N 1
ATOM 757 C CA . SER A 1 97 ? 3.295 2.255 37.980 1.00 52.28 97 SER A CA 1
ATOM 758 C C . SER A 1 97 ? 4.232 2.690 36.841 1.00 52.28 97 SER A C 1
ATOM 760 O O . SER A 1 97 ? 4.622 1.841 36.045 1.00 52.28 97 SER A O 1
ATOM 762 N N . GLY A 1 98 ? 4.612 3.970 36.734 1.00 53.22 98 GLY A N 1
ATOM 763 C CA . GLY A 1 98 ? 5.534 4.443 35.695 1.00 53.22 98 GLY A CA 1
ATOM 764 C C . GLY A 1 98 ? 4.932 4.324 34.292 1.00 53.22 98 GLY A C 1
ATOM 765 O O . GLY A 1 98 ? 5.226 3.404 33.539 1.00 53.22 98 GLY A O 1
ATOM 766 N N . GLY A 1 99 ? 4.076 5.274 33.919 1.00 59.81 99 GLY A N 1
ATOM 767 C CA . GLY A 1 99 ? 3.339 5.251 32.652 1.00 59.81 99 GLY A CA 1
ATOM 768 C C . GLY A 1 99 ? 4.136 5.685 31.418 1.00 59.81 99 GLY A C 1
ATOM 769 O O . GLY A 1 99 ? 3.580 6.417 30.608 1.00 59.81 99 GLY A O 1
ATOM 770 N N . LEU A 1 100 ? 5.411 5.305 31.289 1.00 67.81 100 LEU A N 1
ATOM 771 C CA . LEU A 1 100 ? 6.216 5.588 30.097 1.00 67.81 100 LEU A CA 1
ATOM 772 C C . LEU A 1 100 ? 6.031 4.450 29.085 1.00 67.81 100 LEU A C 1
ATOM 774 O O . LEU A 1 100 ? 6.447 3.324 29.352 1.00 67.81 100 LEU A O 1
ATOM 778 N N . PHE A 1 101 ? 5.440 4.723 27.924 1.00 74.44 101 PHE A N 1
ATOM 779 C CA . PHE A 1 101 ? 5.294 3.722 26.866 1.00 74.44 101 PHE A CA 1
ATOM 780 C C . PHE A 1 101 ? 5.823 4.236 25.518 1.00 74.44 101 PHE A C 1
ATOM 782 O O . PHE A 1 101 ? 5.594 5.397 25.163 1.00 74.44 101 PHE A O 1
ATOM 789 N N . PRO A 1 102 ? 6.559 3.397 24.765 1.00 72.62 102 PRO A N 1
ATOM 790 C CA . PRO A 1 102 ? 6.995 3.729 23.417 1.00 72.62 102 PRO A CA 1
ATOM 791 C C . PRO A 1 102 ? 5.802 3.721 22.461 1.00 72.62 102 PRO A C 1
ATOM 793 O O . PRO A 1 102 ? 4.941 2.845 22.517 1.00 72.62 102 PRO A O 1
ATOM 796 N N . THR A 1 103 ? 5.759 4.711 21.583 1.00 76.06 103 THR A N 1
ATOM 797 C CA . THR A 1 103 ? 4.835 4.801 20.456 1.00 76.06 103 THR A CA 1
ATOM 798 C C . THR A 1 103 ? 5.669 4.988 19.201 1.00 76.06 103 THR A C 1
ATOM 800 O O . THR A 1 103 ? 6.451 5.935 19.125 1.00 76.06 103 THR A O 1
ATOM 803 N N . ASP A 1 104 ? 5.517 4.094 18.231 1.00 80.44 104 ASP A N 1
ATOM 804 C CA . ASP A 1 104 ? 6.177 4.246 16.940 1.00 80.44 104 ASP A CA 1
ATOM 805 C C . ASP A 1 104 ? 5.412 5.263 16.090 1.00 80.44 104 ASP A C 1
ATOM 807 O O . ASP A 1 104 ? 4.180 5.257 16.016 1.00 80.44 104 ASP A O 1
ATOM 811 N N . GLU A 1 105 ? 6.157 6.177 15.485 1.00 84.00 105 GLU A N 1
ATOM 812 C CA . GLU A 1 105 ? 5.654 7.243 14.633 1.00 84.00 105 GLU A CA 1
ATOM 813 C C . GLU A 1 105 ? 6.367 7.205 13.287 1.00 84.00 105 GLU A C 1
ATOM 815 O O . GLU A 1 105 ? 7.531 6.813 13.190 1.00 84.00 105 GLU A O 1
ATOM 820 N N . SER A 1 106 ? 5.662 7.644 12.250 1.00 83.81 106 SER A N 1
ATOM 821 C CA . SER A 1 106 ? 6.171 7.702 10.885 1.00 83.81 106 SER A CA 1
ATOM 822 C C . SER A 1 106 ? 6.011 9.119 10.356 1.00 83.81 106 SER A C 1
ATOM 824 O O . SER A 1 106 ? 4.943 9.719 10.489 1.00 83.81 106 SER A O 1
ATOM 826 N N . VAL A 1 107 ? 7.065 9.644 9.743 1.00 85.81 107 VAL A N 1
ATOM 827 C CA . VAL A 1 107 ? 7.067 10.934 9.045 1.00 85.81 107 VAL A CA 1
ATOM 828 C C . VAL A 1 107 ? 7.657 10.755 7.658 1.00 85.81 107 VAL A C 1
ATOM 830 O O . VAL A 1 107 ? 8.467 9.854 7.446 1.00 85.81 107 VAL A O 1
ATOM 833 N N . LEU A 1 108 ? 7.264 11.606 6.714 1.00 85.69 108 LEU A N 1
ATOM 834 C CA . LEU A 1 108 ? 7.934 11.658 5.417 1.00 85.69 108 LEU A CA 1
ATOM 835 C C . LEU A 1 108 ? 9.401 12.041 5.621 1.00 85.69 108 LEU A C 1
ATOM 837 O O . LEU A 1 108 ? 9.719 12.875 6.476 1.00 85.69 108 LEU A O 1
ATOM 841 N N . ASP A 1 109 ? 10.296 11.376 4.894 1.00 82.62 109 ASP A N 1
ATOM 842 C CA . ASP A 1 109 ? 11.714 11.720 4.956 1.00 82.62 109 ASP A CA 1
ATOM 843 C C . ASP A 1 109 ? 11.972 13.059 4.244 1.00 82.62 109 ASP A C 1
ATOM 845 O O . ASP A 1 109 ? 11.187 13.513 3.423 1.00 82.62 109 ASP A O 1
ATOM 849 N N . THR A 1 110 ? 13.098 13.702 4.539 1.00 64.38 110 THR A N 1
ATOM 850 C CA . THR A 1 110 ? 13.494 15.025 4.026 1.00 64.38 110 THR A CA 1
ATOM 851 C C . THR A 1 110 ? 13.525 15.157 2.497 1.00 64.38 110 THR A C 1
ATOM 853 O O . THR A 1 110 ? 13.530 16.281 2.002 1.00 64.38 110 THR A O 1
ATOM 856 N N . GLY A 1 111 ? 13.544 14.043 1.757 1.00 70.88 111 GLY A N 1
ATOM 857 C CA . GLY A 1 111 ? 13.476 14.007 0.292 1.00 70.88 111 GLY A CA 1
ATOM 858 C C . GLY A 1 111 ? 12.079 13.766 -0.291 1.00 70.88 111 GLY A C 1
ATOM 859 O O . GLY A 1 111 ? 11.941 13.777 -1.510 1.00 70.88 111 GLY A O 1
ATOM 860 N N . SER A 1 112 ? 11.062 13.544 0.545 1.00 78.44 112 SER A N 1
ATOM 861 C CA . SER A 1 112 ? 9.672 13.327 0.138 1.00 78.44 112 SER A CA 1
ATOM 862 C C . SER A 1 112 ? 8.780 14.359 0.821 1.00 78.44 112 SER A C 1
ATOM 864 O O . SER A 1 112 ? 8.753 14.472 2.043 1.00 78.44 112 SER A O 1
ATOM 866 N N . ASP A 1 113 ? 8.031 15.120 0.038 1.00 84.00 113 ASP A N 1
ATOM 867 C CA . ASP A 1 113 ? 7.148 16.183 0.524 1.00 84.00 113 ASP A CA 1
ATOM 868 C C . ASP A 1 113 ? 5.662 15.802 0.471 1.00 84.00 113 ASP A C 1
ATOM 870 O O . ASP A 1 113 ? 4.832 16.449 1.114 1.00 84.00 113 ASP A O 1
ATOM 874 N N . CYS A 1 114 ? 5.325 14.727 -0.242 1.00 90.81 114 CYS A N 1
ATOM 875 C CA . CYS A 1 114 ? 3.959 14.264 -0.428 1.00 90.81 114 CYS A CA 1
ATOM 876 C C . CYS A 1 114 ? 3.839 12.732 -0.479 1.00 90.81 114 CYS A C 1
ATOM 878 O O . CYS A 1 114 ? 4.827 11.995 -0.559 1.00 90.81 114 CYS A O 1
ATOM 880 N N . LEU A 1 115 ? 2.589 12.268 -0.405 1.00 92.19 115 LEU A N 1
ATOM 881 C CA . LEU A 1 115 ? 2.202 10.897 -0.712 1.00 92.19 115 LEU A CA 1
ATOM 882 C C . LEU A 1 115 ? 1.253 10.902 -1.911 1.00 92.19 115 LEU A C 1
ATOM 884 O O . LEU A 1 115 ? 0.252 11.620 -1.874 1.00 92.19 115 LEU A O 1
ATOM 888 N N . THR A 1 116 ? 1.517 10.056 -2.901 1.00 93.94 116 THR A N 1
ATOM 889 C CA . THR A 1 116 ? 0.630 9.844 -4.048 1.00 93.94 116 THR A CA 1
ATOM 890 C C . THR A 1 116 ? -0.211 8.584 -3.824 1.00 93.94 116 THR A C 1
ATOM 892 O O . THR A 1 116 ? 0.284 7.549 -3.369 1.00 93.94 116 THR A O 1
ATOM 895 N N . ILE A 1 117 ? -1.514 8.681 -4.107 1.00 95.06 117 ILE A N 1
ATOM 896 C CA . ILE A 1 117 ? -2.477 7.572 -4.069 1.00 95.06 117 ILE A CA 1
ATOM 897 C C . ILE A 1 117 ? -3.194 7.541 -5.413 1.00 95.06 117 ILE A C 1
ATOM 899 O O . ILE A 1 117 ? -3.751 8.547 -5.848 1.00 95.06 117 ILE A O 1
ATOM 903 N N . TYR A 1 118 ? -3.235 6.369 -6.030 1.00 96.06 118 TYR A N 1
ATOM 904 C CA . TYR A 1 118 ? -3.958 6.125 -7.268 1.00 96.06 118 TYR A CA 1
ATOM 905 C C . TYR A 1 118 ? -5.313 5.495 -6.967 1.00 96.06 118 TYR A C 1
ATOM 907 O O . TYR A 1 118 ? -5.451 4.696 -6.037 1.00 96.06 118 TYR A O 1
ATOM 915 N N . ALA A 1 119 ? -6.320 5.833 -7.767 1.00 96.19 119 ALA A N 1
ATOM 916 C CA . ALA A 1 119 ? -7.667 5.315 -7.600 1.00 96.19 119 ALA A CA 1
ATOM 917 C C . ALA A 1 119 ? -8.289 4.949 -8.946 1.00 96.19 119 ALA A C 1
ATOM 919 O O . ALA A 1 119 ? -8.261 5.737 -9.887 1.00 96.19 119 ALA A O 1
ATOM 920 N N . ARG A 1 120 ? -8.932 3.782 -9.012 1.00 95.69 120 ARG A N 1
ATOM 921 C CA . ARG A 1 120 ? -9.988 3.520 -9.997 1.00 95.69 120 ARG A CA 1
ATOM 922 C C . ARG A 1 120 ? -11.320 3.790 -9.339 1.00 95.69 120 ARG A C 1
ATOM 924 O O . ARG A 1 120 ? -11.557 3.287 -8.247 1.00 95.69 120 ARG A O 1
ATOM 931 N N . VAL A 1 121 ? -12.183 4.554 -9.993 1.00 95.56 121 VAL A N 1
ATOM 932 C CA . VAL A 1 121 ? -13.490 4.933 -9.453 1.00 95.56 121 VAL A CA 1
ATOM 933 C C . VAL A 1 121 ? -14.526 4.790 -10.556 1.00 95.56 121 VAL A C 1
ATOM 935 O O . VAL A 1 121 ? -14.298 5.229 -11.681 1.00 95.56 121 VAL A O 1
ATOM 938 N N . THR A 1 122 ? -15.661 4.167 -10.251 1.00 94.62 122 THR A N 1
ATOM 939 C CA . THR A 1 122 ? -16.790 4.098 -11.186 1.00 94.62 122 THR A CA 1
ATOM 940 C C . THR A 1 122 ? -17.353 5.495 -11.421 1.00 94.62 122 THR A C 1
ATOM 942 O O . THR A 1 122 ? -17.457 6.277 -10.471 1.00 94.62 122 THR A O 1
ATOM 945 N N . THR A 1 123 ? -17.775 5.797 -12.648 1.00 93.25 123 THR A N 1
ATOM 946 C CA . THR A 1 123 ? -18.292 7.119 -13.036 1.00 93.25 123 THR A CA 1
ATOM 947 C C . THR A 1 123 ? -19.401 7.611 -12.103 1.00 93.25 123 THR A C 1
ATOM 949 O O . THR A 1 123 ? -19.396 8.762 -11.680 1.00 93.25 123 THR A O 1
ATOM 952 N N . GLU A 1 124 ? -20.307 6.725 -11.694 1.00 94.38 124 GLU A N 1
ATOM 953 C CA . GLU A 1 124 ? -21.451 7.036 -10.832 1.00 94.38 124 GLU A CA 1
ATOM 954 C C . GLU A 1 124 ? -21.050 7.378 -9.388 1.00 94.38 124 GLU A C 1
ATOM 956 O O . GLU A 1 124 ? -21.830 7.980 -8.648 1.00 94.38 124 GLU A O 1
ATOM 961 N N . PHE A 1 125 ? -19.847 6.981 -8.966 1.00 95.44 125 PHE A N 1
ATOM 962 C CA . PHE A 1 125 ? -19.350 7.179 -7.605 1.00 95.44 125 PHE A CA 1
ATOM 963 C C . PHE A 1 125 ? -18.278 8.274 -7.509 1.00 95.44 125 PHE A C 1
ATOM 965 O O . PHE A 1 125 ? -17.907 8.646 -6.398 1.00 95.44 125 PHE A O 1
ATOM 972 N N . PHE A 1 126 ? -17.814 8.827 -8.634 1.00 94.38 126 PHE A N 1
ATOM 973 C CA . PHE A 1 126 ? -16.693 9.771 -8.695 1.00 94.38 126 PHE A CA 1
ATOM 974 C C . PHE A 1 126 ? -16.866 11.002 -7.790 1.00 94.38 126 PHE A C 1
ATOM 976 O O . PHE A 1 126 ? -16.039 11.244 -6.913 1.00 94.38 126 PHE A O 1
ATOM 983 N N . GLU A 1 127 ? -17.980 11.726 -7.922 1.00 94.31 127 GLU A N 1
ATOM 984 C CA . GLU A 1 127 ? -18.253 12.925 -7.110 1.00 94.31 127 GLU A CA 1
ATOM 985 C C . GLU A 1 127 ? -18.288 12.613 -5.609 1.00 94.31 127 GLU A C 1
ATOM 987 O O . GLU A 1 127 ? -17.738 13.332 -4.774 1.00 94.31 127 GLU A O 1
ATOM 992 N N . ARG A 1 128 ? -18.908 11.483 -5.252 1.00 95.12 128 ARG A N 1
ATOM 993 C CA . ARG A 1 128 ? -19.008 11.039 -3.860 1.00 95.12 128 ARG A CA 1
ATOM 994 C C . ARG A 1 128 ? -17.654 10.604 -3.314 1.00 95.12 128 ARG A C 1
ATOM 996 O O . ARG A 1 128 ? -17.348 10.904 -2.166 1.00 95.12 128 ARG A O 1
ATOM 1003 N N . PHE A 1 129 ? -16.859 9.906 -4.117 1.00 95.31 129 PHE A N 1
ATOM 1004 C CA . PHE A 1 129 ? -15.494 9.538 -3.772 1.00 95.31 129 PHE A CA 1
ATOM 1005 C C . PHE A 1 129 ? -14.662 10.780 -3.462 1.00 95.31 129 PHE A C 1
ATOM 1007 O O . PHE A 1 129 ? -14.045 10.848 -2.401 1.00 95.31 129 PHE A O 1
ATOM 1014 N N . TRP A 1 130 ? -14.703 11.783 -4.340 1.00 94.81 130 TRP A N 1
ATOM 1015 C CA . TRP A 1 130 ? -13.945 13.010 -4.140 1.00 94.81 130 TRP A CA 1
ATOM 1016 C C . TRP A 1 130 ? -14.371 13.753 -2.873 1.00 94.81 130 TRP A C 1
ATOM 1018 O O . TRP A 1 130 ? -13.520 14.144 -2.075 1.00 94.81 130 TRP A O 1
ATOM 1028 N N . HIS A 1 131 ? -15.678 13.849 -2.620 1.00 94.62 131 HIS A N 1
ATOM 1029 C CA . HIS A 1 131 ? -16.190 14.430 -1.382 1.00 94.62 131 HIS A CA 1
ATOM 1030 C C . HIS A 1 131 ? -15.674 13.696 -0.132 1.00 94.62 131 HIS A C 1
ATOM 1032 O O . HIS A 1 131 ? -15.203 14.336 0.804 1.00 94.62 131 HIS A O 1
ATOM 1038 N N . LEU A 1 132 ? -15.676 12.357 -0.137 1.00 94.44 132 LEU A N 1
ATOM 1039 C CA . LEU A 1 132 ? -15.152 11.554 0.975 1.00 94.44 132 LEU A CA 1
ATOM 1040 C C . LEU A 1 132 ? -13.649 11.771 1.202 1.00 94.44 132 LEU A C 1
ATOM 1042 O O . LEU A 1 132 ? -13.199 11.792 2.346 1.00 94.44 132 LEU A O 1
ATOM 1046 N N . VAL A 1 133 ? -12.866 11.948 0.134 1.00 94.50 133 VAL A N 1
ATOM 1047 C CA . VAL A 1 133 ? -11.432 12.267 0.232 1.00 94.50 133 VAL A CA 1
ATOM 1048 C C . VAL A 1 133 ? -11.220 13.658 0.839 1.00 94.50 133 VAL A C 1
ATOM 1050 O O . VAL A 1 133 ? -10.365 13.825 1.711 1.00 94.50 133 VAL A O 1
ATOM 1053 N N . GLN A 1 134 ? -12.021 14.647 0.436 1.00 94.38 134 GLN A N 1
ATOM 1054 C CA . GLN A 1 134 ? -11.981 15.996 1.007 1.00 94.38 134 GLN A CA 1
ATOM 1055 C C . GLN A 1 134 ? -12.371 16.010 2.487 1.00 94.38 134 GLN A C 1
ATOM 1057 O O . GLN A 1 134 ? -11.714 16.680 3.283 1.00 94.38 134 GLN A O 1
ATOM 1062 N N . GLU A 1 135 ? -13.402 15.256 2.873 1.00 93.88 135 GLU A N 1
ATOM 1063 C CA . GLU A 1 135 ? -13.753 15.070 4.280 1.00 93.88 135 GLU A CA 1
ATOM 1064 C C . GLU A 1 135 ? -12.597 14.406 5.035 1.00 93.88 135 GLU A C 1
ATOM 1066 O O . GLU A 1 135 ? -12.167 14.912 6.071 1.00 93.88 135 GLU A O 1
ATOM 1071 N N . LEU A 1 136 ? -12.019 13.324 4.502 1.00 92.94 136 LEU A N 1
ATOM 1072 C CA . LEU A 1 136 ? -10.889 12.637 5.132 1.00 92.94 136 LEU A CA 1
ATOM 1073 C C . LEU A 1 136 ? -9.701 13.579 5.383 1.00 92.94 136 LEU A C 1
ATOM 1075 O O . LEU A 1 136 ? -9.071 13.478 6.434 1.00 92.94 136 LEU A O 1
ATOM 1079 N N . ALA A 1 137 ? -9.427 14.519 4.474 1.00 92.31 137 ALA A N 1
ATOM 1080 C CA . ALA A 1 137 ? -8.382 15.529 4.650 1.00 92.31 137 ALA A CA 1
ATOM 1081 C C . ALA A 1 137 ? -8.659 16.497 5.815 1.00 92.31 137 ALA A C 1
ATOM 1083 O O . ALA A 1 137 ? -7.722 16.943 6.470 1.00 92.31 137 ALA A O 1
ATOM 1084 N N . GLN A 1 138 ? -9.928 16.791 6.119 1.00 90.00 138 GLN A N 1
ATOM 1085 C CA . GLN A 1 138 ? -10.307 17.626 7.269 1.00 90.00 138 GLN A CA 1
ATOM 1086 C C . GLN A 1 138 ? -10.184 16.874 8.600 1.00 90.00 138 GLN A C 1
ATOM 1088 O O . GLN A 1 138 ? -9.852 17.466 9.626 1.00 90.00 138 GLN A O 1
ATOM 1093 N N . TRP A 1 139 ? -10.461 15.568 8.595 1.00 87.62 139 TRP A N 1
ATOM 1094 C CA . TRP A 1 139 ? -10.442 14.737 9.802 1.00 87.62 139 TRP A CA 1
ATOM 1095 C C . TRP A 1 139 ? -9.067 14.127 10.107 1.00 87.62 139 TRP A C 1
ATOM 1097 O O . TRP A 1 139 ? -8.779 13.804 11.264 1.00 87.62 139 TRP A O 1
ATOM 1107 N N . GLY A 1 140 ? -8.233 13.939 9.086 1.00 88.12 140 GLY A N 1
ATOM 1108 C CA . GLY A 1 140 ? -7.013 13.139 9.144 1.00 88.12 140 GLY A CA 1
ATOM 1109 C C . GLY A 1 140 ? -7.282 11.628 9.222 1.00 88.12 140 GLY A C 1
ATOM 1110 O O . GLY A 1 140 ? -8.407 11.176 9.468 1.00 88.12 140 GLY A O 1
ATOM 1111 N N . PHE A 1 141 ? -6.233 10.819 9.050 1.00 87.31 141 PHE A N 1
ATOM 1112 C CA . PHE A 1 141 ? -6.303 9.350 9.059 1.00 87.31 141 PHE A CA 1
ATOM 1113 C C . PHE A 1 141 ? -5.316 8.706 10.048 1.00 87.31 141 PHE A C 1
ATOM 1115 O O . PHE A 1 141 ? -4.327 9.306 10.446 1.00 87.31 141 PHE A O 1
ATOM 1122 N N . GLY A 1 142 ? -5.569 7.458 10.451 1.00 84.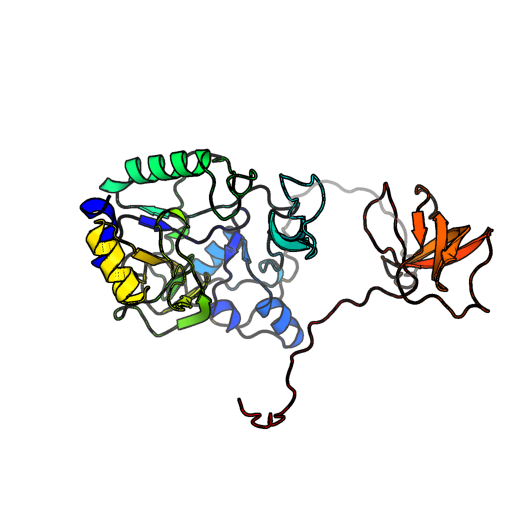62 142 GLY A N 1
ATOM 1123 C CA . GLY A 1 142 ? -4.675 6.706 11.345 1.00 84.62 142 GLY A CA 1
ATOM 1124 C C . GLY A 1 142 ? -4.920 6.926 12.844 1.00 84.62 142 GLY A C 1
ATOM 1125 O O . GLY A 1 142 ? -5.992 7.368 13.264 1.00 84.62 142 GLY A O 1
ATOM 1126 N N . SER A 1 143 ? -3.947 6.527 13.667 1.00 76.94 143 SER A N 1
ATOM 1127 C CA . SER A 1 143 ? -3.997 6.628 15.133 1.00 76.94 143 SER A CA 1
ATOM 1128 C C . SER A 1 143 ? -3.633 8.028 15.634 1.00 76.94 143 SER A C 1
ATOM 1130 O O . SER A 1 143 ? -2.938 8.776 14.955 1.00 76.94 143 SER A O 1
ATOM 1132 N N . ASP A 1 144 ? -4.065 8.367 16.854 1.00 76.56 144 ASP A N 1
ATOM 1133 C CA . ASP A 1 144 ? -3.750 9.635 17.535 1.00 76.56 144 ASP A CA 1
ATOM 1134 C C . ASP A 1 144 ? -4.174 10.915 16.788 1.00 76.56 144 ASP A C 1
ATOM 1136 O O . ASP A 1 144 ? -3.572 11.977 16.968 1.00 76.56 144 ASP A O 1
ATOM 1140 N N . ARG A 1 145 ? -5.246 10.853 15.986 1.00 77.44 145 ARG A N 1
ATOM 1141 C CA . ARG A 1 145 ? -5.804 12.036 15.297 1.00 77.44 145 ARG A CA 1
ATOM 1142 C C . ARG A 1 145 ? -6.158 13.170 16.259 1.00 77.44 145 ARG A C 1
ATOM 1144 O O . ARG A 1 145 ? -5.892 14.330 15.969 1.00 77.44 145 ARG A O 1
ATOM 1151 N N . SER A 1 146 ? -6.679 12.831 17.441 1.00 72.75 146 SER A N 1
ATOM 1152 C CA . SER A 1 146 ? -6.988 13.795 18.508 1.00 72.75 146 SER A CA 1
ATOM 1153 C C . SER A 1 146 ? -5.749 14.464 19.115 1.00 72.75 146 SER A C 1
ATOM 1155 O O . SER A 1 146 ? -5.872 15.523 19.720 1.00 72.75 146 SER A O 1
ATOM 1157 N N . ALA A 1 147 ? -4.559 13.885 18.932 1.00 72.62 147 ALA A N 1
ATOM 1158 C CA . ALA A 1 147 ? -3.280 14.489 19.299 1.00 72.62 147 ALA A CA 1
ATOM 1159 C C . ALA A 1 147 ? -2.611 15.221 18.115 1.00 72.62 147 ALA A C 1
ATOM 1161 O O . ALA A 1 147 ? -1.429 15.547 18.189 1.00 72.62 147 ALA A O 1
ATOM 1162 N N . GLY A 1 148 ? -3.349 15.457 17.022 1.00 77.00 148 GLY A N 1
ATOM 1163 C CA . GLY A 1 148 ? -2.893 16.195 15.843 1.00 77.00 148 GLY A CA 1
ATOM 1164 C C . GLY A 1 148 ? -2.167 15.360 14.784 1.00 77.00 148 GLY A C 1
ATOM 1165 O O . GLY A 1 148 ? -1.678 15.929 13.811 1.00 77.00 148 GLY A O 1
ATOM 1166 N N . LYS A 1 149 ? -2.086 14.029 14.933 1.00 84.62 149 LYS A N 1
ATOM 1167 C CA . LYS A 1 149 ? -1.435 13.157 13.940 1.00 84.62 149 LYS A CA 1
ATOM 1168 C C . LYS A 1 149 ? -2.349 12.830 12.760 1.00 84.62 149 LYS A C 1
ATOM 1170 O O . LYS A 1 149 ? -3.570 12.938 12.852 1.00 84.62 149 LYS A O 1
ATOM 1175 N N . GLY A 1 150 ? -1.742 12.403 11.651 1.00 87.12 150 GLY A N 1
ATOM 1176 C CA . GLY A 1 150 ? -2.480 11.918 10.483 1.00 87.12 150 GLY A CA 1
ATOM 1177 C C . GLY A 1 150 ? -3.192 13.001 9.676 1.00 87.12 150 GLY A C 1
ATOM 1178 O O . GLY A 1 150 ? -3.979 12.683 8.788 1.00 87.12 150 GLY A O 1
ATOM 1179 N N . GLN A 1 151 ? -2.943 14.269 10.004 1.00 89.94 151 GLN A N 1
ATOM 1180 C CA . GLN A 1 151 ? -3.424 15.418 9.252 1.00 89.94 151 GLN A CA 1
ATOM 1181 C C . GLN A 1 151 ? -2.656 15.528 7.939 1.00 89.94 151 GLN A C 1
ATOM 1183 O O . GLN A 1 151 ? -1.434 15.382 7.913 1.00 89.94 151 GLN A O 1
ATOM 1188 N N . PHE A 1 152 ? -3.369 15.814 6.858 1.00 90.94 152 PHE A N 1
ATOM 1189 C CA . PHE A 1 152 ? -2.781 16.008 5.541 1.00 90.94 152 PHE A CA 1
ATOM 1190 C C . PHE A 1 152 ? -3.560 17.072 4.774 1.00 90.94 152 PHE A C 1
ATOM 1192 O O . PHE A 1 152 ? -4.655 17.474 5.163 1.00 90.94 152 PHE A O 1
ATOM 1199 N N . ARG A 1 153 ? -2.970 17.555 3.684 1.00 91.56 153 ARG A N 1
ATOM 1200 C CA . ARG A 1 153 ? -3.633 18.452 2.738 1.00 91.56 153 ARG A CA 1
ATOM 1201 C C . ARG A 1 153 ? -3.577 17.822 1.360 1.00 91.56 153 ARG A C 1
ATOM 1203 O O . ARG A 1 153 ? -2.608 17.144 1.032 1.00 91.56 153 ARG A O 1
ATOM 1210 N N . LEU A 1 154 ? -4.614 18.063 0.572 1.00 92.19 154 LEU A N 1
ATOM 1211 C CA . LEU A 1 154 ? -4.638 17.692 -0.836 1.00 92.19 154 LEU A CA 1
ATOM 1212 C C . LEU A 1 154 ? -3.801 18.726 -1.599 1.00 92.19 154 LEU A C 1
ATOM 1214 O O . LEU A 1 154 ? -4.064 19.923 -1.479 1.00 92.19 154 LEU A O 1
ATOM 1218 N N . GLY A 1 155 ? -2.763 18.272 -2.306 1.00 82.56 155 GLY A N 1
ATOM 1219 C CA . GLY A 1 155 ? -1.866 19.149 -3.068 1.00 82.56 155 GLY A CA 1
ATOM 1220 C C . GLY A 1 155 ? -2.529 19.739 -4.316 1.00 82.56 155 GLY A C 1
ATOM 1221 O O . GLY A 1 155 ? -2.274 20.889 -4.666 1.00 82.56 155 GLY A O 1
ATOM 1222 N N . SER A 1 156 ? -3.427 18.974 -4.937 1.00 80.38 156 SER A N 1
ATOM 1223 C CA . SER A 1 156 ? -4.170 19.329 -6.147 1.00 80.38 156 SER A CA 1
ATOM 1224 C C . SER A 1 156 ? -5.559 18.665 -6.158 1.00 80.38 156 SER A C 1
ATOM 1226 O O . SER A 1 156 ? -5.958 17.985 -5.205 1.00 80.38 156 SER A O 1
ATOM 1228 N N . GLN A 1 157 ? -6.342 18.930 -7.211 1.00 87.94 157 GLN A N 1
ATOM 1229 C CA . GLN A 1 157 ? -7.553 18.157 -7.514 1.00 87.94 157 GLN A CA 1
ATOM 1230 C C . GLN A 1 157 ? -7.180 16.755 -8.026 1.00 87.94 157 GLN A C 1
ATOM 1232 O O . GLN A 1 157 ? -6.007 16.440 -8.183 1.00 87.94 157 GLN A O 1
ATOM 1237 N N . LEU A 1 158 ? -8.175 15.903 -8.287 1.00 90.50 158 LEU A N 1
ATOM 1238 C CA . LEU A 1 158 ? -7.922 14.604 -8.911 1.00 90.50 158 LEU A CA 1
ATOM 1239 C C . LEU A 1 158 ? -7.314 14.787 -10.304 1.00 90.50 158 LEU A C 1
ATOM 1241 O O . LEU A 1 158 ? -7.888 15.459 -11.161 1.00 90.50 158 LEU A O 1
ATOM 1245 N N . GLU A 1 159 ? -6.173 14.145 -10.515 1.00 92.19 159 GLU A N 1
ATOM 1246 C CA . GLU A 1 159 ? -5.466 14.106 -11.788 1.00 92.19 159 GLU A CA 1
ATOM 1247 C C . GLU A 1 159 ? -5.678 12.745 -12.458 1.00 92.19 159 GLU A C 1
ATOM 1249 O O . GLU A 1 159 ? -5.831 11.714 -11.798 1.00 92.19 159 GLU A O 1
ATOM 1254 N N . SER A 1 160 ? -5.733 12.746 -13.788 1.00 92.12 160 SER A N 1
ATOM 1255 C CA . SER A 1 160 ? -5.864 11.512 -14.561 1.00 92.12 160 SER A CA 1
ATOM 1256 C C . SER A 1 160 ? -4.511 10.813 -14.622 1.00 92.12 160 SER A C 1
ATOM 1258 O O . SER A 1 160 ? -3.547 11.432 -15.053 1.00 92.12 160 SER A O 1
ATOM 1260 N N . ALA A 1 161 ? -4.465 9.527 -14.275 1.00 92.69 161 ALA A N 1
ATOM 1261 C CA . ALA A 1 161 ? -3.256 8.699 -14.334 1.00 92.69 161 ALA A CA 1
ATOM 1262 C C . ALA A 1 161 ? -3.341 7.650 -15.462 1.00 92.69 161 ALA A C 1
ATOM 1264 O O . ALA A 1 161 ? -3.070 6.464 -15.260 1.00 92.69 161 ALA A O 1
ATOM 1265 N N . ASN A 1 162 ? -3.796 8.068 -16.649 1.00 90.44 162 ASN A N 1
ATOM 1266 C CA . ASN A 1 162 ? -4.074 7.161 -17.776 1.00 90.44 162 ASN A CA 1
ATOM 1267 C C . ASN A 1 162 ? -2.805 6.486 -18.312 1.00 90.44 162 ASN A C 1
ATOM 1269 O O . ASN A 1 162 ? -2.873 5.437 -18.945 1.00 90.44 162 ASN A O 1
ATOM 1273 N N . GLU A 1 163 ? -1.641 7.076 -18.062 1.00 91.31 163 GLU A N 1
ATOM 1274 C CA . GLU A 1 163 ? -0.339 6.509 -18.388 1.00 91.31 163 GLU A CA 1
ATOM 1275 C C . GLU A 1 163 ? -0.093 5.159 -17.703 1.00 91.31 163 GLU A C 1
ATOM 1277 O O . GLU A 1 163 ? 0.602 4.321 -18.271 1.00 91.31 163 GLU A O 1
ATOM 1282 N N . LEU A 1 164 ? -0.710 4.907 -16.542 1.00 92.56 164 LEU A N 1
ATOM 1283 C CA . LEU A 1 164 ? -0.609 3.623 -15.847 1.00 92.56 164 LEU A CA 1
ATOM 1284 C C . LEU A 1 164 ? -1.487 2.530 -16.467 1.00 92.56 164 LEU A C 1
ATOM 1286 O O . LEU A 1 164 ? -1.309 1.365 -16.121 1.00 92.56 164 LEU A O 1
ATOM 1290 N N . ASP A 1 165 ? -2.400 2.871 -17.381 1.00 90.44 165 ASP A N 1
ATOM 1291 C CA . ASP A 1 165 ? -3.267 1.913 -18.085 1.00 90.44 165 ASP A CA 1
ATOM 1292 C C . ASP A 1 165 ? -2.630 1.347 -19.366 1.00 90.44 165 ASP A C 1
ATOM 1294 O O . ASP A 1 165 ? -3.239 0.529 -20.059 1.00 90.44 165 ASP A O 1
ATOM 1298 N N . ALA A 1 166 ? -1.400 1.753 -19.688 1.00 86.31 166 ALA A N 1
ATOM 1299 C CA . ALA A 1 166 ? -0.640 1.252 -20.825 1.00 86.31 166 ALA A CA 1
ATOM 1300 C C . ALA A 1 166 ? 0.443 0.234 -20.397 1.00 86.31 166 ALA A C 1
ATOM 1302 O O . ALA A 1 166 ? 0.950 0.313 -19.280 1.00 86.31 166 ALA A O 1
ATOM 1303 N N . PRO A 1 167 ? 0.853 -0.694 -21.286 1.00 84.88 167 PRO A N 1
ATOM 1304 C CA . PRO A 1 167 ? 0.280 -0.982 -22.600 1.00 84.88 167 PRO A CA 1
ATOM 1305 C C . PRO A 1 167 ? -0.945 -1.912 -22.515 1.00 84.88 167 PRO A C 1
ATOM 1307 O O . PRO A 1 167 ? -1.037 -2.773 -21.648 1.00 84.88 167 PRO A O 1
ATOM 1310 N N . VAL A 1 168 ? -1.856 -1.799 -23.487 1.00 76.94 168 VAL A N 1
ATOM 1311 C CA . VAL A 1 168 ? -3.087 -2.620 -23.561 1.00 76.94 168 VAL A CA 1
ATOM 1312 C C . VAL A 1 168 ? -2.797 -4.107 -23.828 1.00 76.94 168 VAL A C 1
ATOM 1314 O O . VAL A 1 168 ? -3.595 -4.966 -23.473 1.00 76.94 168 VAL A O 1
ATOM 1317 N N . ALA A 1 169 ? -1.659 -4.426 -24.450 1.00 81.56 169 ALA A N 1
ATOM 1318 C CA . ALA A 1 169 ? -1.279 -5.786 -24.844 1.00 81.56 169 ALA A CA 1
ATOM 1319 C C . ALA A 1 169 ? -0.303 -6.469 -23.860 1.00 81.56 169 ALA A C 1
ATOM 1321 O O . ALA A 1 169 ? 0.431 -7.369 -24.262 1.00 81.56 169 ALA A O 1
ATOM 1322 N N . ALA A 1 170 ? -0.256 -6.026 -22.601 1.00 88.38 170 ALA A N 1
ATOM 1323 C CA . ALA A 1 170 ? 0.632 -6.588 -21.583 1.00 88.38 170 ALA A CA 1
ATOM 1324 C C . ALA A 1 170 ? 0.293 -8.058 -21.275 1.00 88.38 170 ALA A C 1
ATOM 1326 O O . ALA A 1 170 ? -0.876 -8.414 -21.231 1.00 88.38 170 ALA A O 1
ATOM 1327 N N . ASP A 1 171 ? 1.277 -8.922 -21.039 1.00 94.25 171 ASP A N 1
ATOM 1328 C CA . ASP A 1 171 ? 1.070 -10.350 -20.732 1.00 94.25 171 ASP A CA 1
ATOM 1329 C C . ASP A 1 171 ? 0.977 -10.657 -19.224 1.00 94.25 171 ASP A C 1
ATOM 1331 O O . ASP A 1 171 ? 0.807 -11.815 -18.826 1.00 94.25 171 ASP A O 1
ATOM 1335 N N . ALA A 1 172 ? 1.074 -9.624 -18.390 1.00 95.81 172 ALA A N 1
ATOM 1336 C CA . ALA A 1 172 ? 0.949 -9.674 -16.946 1.00 95.81 172 ALA A CA 1
ATOM 1337 C C . ALA A 1 172 ? 0.357 -8.360 -16.396 1.00 95.81 172 ALA A C 1
ATOM 1339 O O . ALA A 1 172 ? 0.041 -7.406 -17.118 1.00 95.81 172 ALA A O 1
ATOM 1340 N N . PHE A 1 173 ? 0.209 -8.292 -15.076 1.00 97.06 173 PHE A N 1
ATOM 1341 C CA . PHE A 1 173 ? -0.145 -7.062 -14.374 1.00 97.06 173 PHE A CA 1
ATOM 1342 C C . PHE A 1 173 ? 0.524 -6.982 -13.004 1.00 97.06 173 PHE A C 1
ATOM 1344 O O . PHE A 1 173 ? 0.815 -8.003 -12.379 1.00 97.06 173 PHE A O 1
ATOM 1351 N N . ALA A 1 174 ? 0.740 -5.756 -12.530 1.00 97.19 174 ALA A N 1
ATOM 1352 C CA . ALA A 1 174 ? 1.198 -5.454 -11.179 1.00 97.19 174 ALA A CA 1
ATOM 1353 C C . ALA A 1 174 ? 0.043 -4.918 -10.324 1.00 97.19 174 ALA A C 1
ATOM 1355 O O . ALA A 1 174 ? -0.863 -4.252 -10.825 1.00 97.19 174 ALA A O 1
ATOM 1356 N N . VAL A 1 175 ? 0.092 -5.176 -9.019 1.00 98.12 175 VAL A N 1
ATOM 1357 C CA . VAL A 1 175 ? -0.914 -4.733 -8.052 1.00 98.12 175 VAL A CA 1
ATOM 1358 C C . VAL A 1 175 ? -0.330 -3.652 -7.152 1.00 98.12 175 VAL A C 1
ATOM 1360 O O . VAL A 1 175 ? 0.666 -3.876 -6.473 1.00 98.12 175 VAL A O 1
ATOM 1363 N N . LEU A 1 176 ? -0.950 -2.477 -7.120 1.00 98.31 176 LEU A N 1
ATOM 1364 C CA . LEU A 1 176 ? -0.476 -1.292 -6.401 1.00 98.31 176 LEU A CA 1
ATOM 1365 C C . LEU A 1 176 ? -1.031 -1.177 -4.973 1.00 98.31 176 LEU A C 1
ATOM 1367 O O . LEU A 1 176 ? -0.740 -0.209 -4.278 1.00 98.31 176 LEU A O 1
ATOM 1371 N N . SER A 1 177 ? -1.817 -2.141 -4.503 1.00 98.19 177 SER A N 1
ATOM 1372 C CA . SER A 1 177 ? -2.434 -2.088 -3.169 1.00 98.19 177 SER A CA 1
ATOM 1373 C C . SER A 1 177 ? -2.058 -3.287 -2.325 1.00 98.19 177 SER A C 1
ATOM 1375 O O . SER A 1 177 ? -1.768 -4.364 -2.840 1.00 98.19 177 SER A O 1
ATOM 1377 N N . THR A 1 178 ? -2.144 -3.121 -1.012 1.00 98.38 178 THR A N 1
ATOM 1378 C CA . THR A 1 178 ? -2.273 -4.240 -0.089 1.00 98.38 178 THR A CA 1
ATOM 1379 C C . THR A 1 178 ? -3.655 -4.872 -0.268 1.00 98.38 178 THR A C 1
ATOM 1381 O O . THR A 1 178 ? -4.670 -4.203 -0.082 1.00 98.38 178 THR A O 1
ATOM 1384 N N . PHE A 1 179 ? -3.723 -6.166 -0.580 1.00 98.12 179 PHE A N 1
ATOM 1385 C CA . PHE A 1 179 ? -4.987 -6.822 -0.944 1.00 98.12 179 PHE A CA 1
ATOM 1386 C C . PHE A 1 179 ? -5.065 -8.279 -0.472 1.00 98.12 179 PHE A C 1
ATOM 1388 O O . PHE A 1 179 ? -4.060 -8.858 -0.061 1.00 98.12 179 PHE A O 1
ATOM 1395 N N . GLN A 1 180 ? -6.259 -8.874 -0.526 1.00 97.50 180 GLN A N 1
ATOM 1396 C CA . GLN A 1 180 ? -6.455 -10.317 -0.376 1.00 97.50 180 GLN A CA 1
ATOM 1397 C C . GLN A 1 180 ? -7.073 -10.849 -1.674 1.00 97.50 180 GLN A C 1
ATOM 1399 O O . GLN A 1 180 ? -8.146 -10.359 -2.033 1.00 97.50 180 GLN A O 1
ATOM 1404 N N . PRO A 1 181 ? -6.449 -11.831 -2.352 1.00 95.56 181 PRO A N 1
ATOM 1405 C CA . PRO A 1 181 ? -7.042 -12.460 -3.528 1.00 95.56 181 PRO A CA 1
ATOM 1406 C C . PRO A 1 181 ? -8.451 -13.007 -3.247 1.00 95.56 181 PRO A C 1
ATOM 1408 O O . PRO A 1 181 ? -8.731 -13.517 -2.159 1.00 95.56 181 PRO A O 1
ATOM 1411 N N . ALA A 1 182 ? -9.335 -12.889 -4.230 1.00 95.06 182 ALA A N 1
ATOM 1412 C CA . ALA A 1 182 ? -10.598 -13.603 -4.309 1.00 95.06 182 ALA A CA 1
ATOM 1413 C C . ALA A 1 182 ? -10.382 -15.014 -4.875 1.00 95.06 182 ALA A C 1
ATOM 1415 O O . ALA A 1 182 ? -9.394 -15.274 -5.557 1.00 95.06 182 ALA A O 1
ATOM 1416 N N . ASP A 1 183 ? -11.352 -15.905 -4.674 1.00 93.19 183 ASP A N 1
ATOM 1417 C CA . ASP A 1 183 ? -11.272 -17.298 -5.144 1.00 93.19 183 ASP A CA 1
ATOM 1418 C C . ASP A 1 183 ? -11.121 -17.421 -6.671 1.00 93.19 183 ASP A C 1
ATOM 1420 O O . ASP A 1 183 ? -10.613 -18.422 -7.169 1.00 93.19 183 ASP A O 1
ATOM 1424 N N . SER A 1 184 ? -11.574 -16.411 -7.421 1.00 91.50 184 SER A N 1
ATOM 1425 C CA . SER A 1 184 ? -11.491 -16.365 -8.884 1.00 91.50 184 SER A CA 1
ATOM 1426 C C . SER A 1 184 ? -10.235 -15.678 -9.424 1.00 91.50 184 SER A C 1
ATOM 1428 O O . SER A 1 184 ? -10.113 -15.540 -10.641 1.00 91.50 184 SER A O 1
ATOM 1430 N N . ASP A 1 185 ? -9.366 -15.159 -8.556 1.00 94.44 185 ASP A N 1
ATOM 1431 C CA . ASP A 1 185 ? -8.189 -14.413 -8.994 1.00 94.44 185 ASP A CA 1
ATOM 1432 C C . ASP A 1 185 ? -7.069 -15.343 -9.488 1.00 94.44 185 ASP A C 1
ATOM 1434 O O . ASP A 1 185 ? -7.001 -16.508 -9.084 1.00 94.44 185 ASP A O 1
ATOM 1438 N N . PRO A 1 186 ? -6.162 -14.845 -10.351 1.00 93.75 186 PRO A N 1
ATOM 1439 C CA . PRO A 1 186 ? -5.024 -15.622 -10.826 1.00 93.75 186 PRO A CA 1
ATOM 1440 C C . PRO A 1 186 ? -4.124 -16.126 -9.692 1.00 93.75 186 PRO A C 1
ATOM 1442 O O . PRO A 1 186 ? -3.847 -15.417 -8.726 1.00 93.75 186 PRO A O 1
ATOM 1445 N N . THR A 1 187 ? -3.611 -17.345 -9.856 1.00 93.69 187 THR A N 1
ATOM 1446 C CA . THR A 1 187 ? -2.698 -17.993 -8.898 1.00 93.69 187 THR A CA 1
ATOM 1447 C C . THR A 1 187 ? -1.263 -18.108 -9.408 1.00 93.69 187 THR A C 1
ATOM 1449 O O . THR A 1 187 ? -0.385 -18.517 -8.653 1.00 93.69 187 THR A O 1
ATOM 1452 N N . ASP A 1 188 ? -1.028 -17.792 -10.684 1.00 95.56 188 ASP A N 1
ATOM 1453 C CA . ASP A 1 188 ? 0.292 -17.820 -11.312 1.00 95.56 188 ASP A CA 1
ATOM 1454 C C . ASP A 1 188 ? 0.911 -16.418 -11.313 1.00 95.56 188 ASP A C 1
ATOM 1456 O O . ASP A 1 188 ? 0.353 -15.474 -11.884 1.00 95.56 188 ASP A O 1
ATOM 1460 N N . GLY A 1 189 ? 2.038 -16.262 -10.619 1.00 96.06 189 GLY A N 1
ATOM 1461 C CA . GLY A 1 189 ? 2.635 -14.957 -10.380 1.00 96.06 189 GLY A CA 1
ATOM 1462 C C . GLY A 1 189 ? 3.741 -14.942 -9.327 1.00 96.06 189 GLY A C 1
ATOM 1463 O O . GLY A 1 189 ? 4.233 -15.972 -8.871 1.00 96.06 189 GLY A O 1
ATOM 1464 N N . ALA A 1 190 ? 4.122 -13.732 -8.925 1.00 97.44 190 ALA A N 1
ATOM 1465 C CA . ALA A 1 190 ? 5.140 -13.454 -7.922 1.00 97.44 190 ALA A CA 1
ATOM 1466 C C . ALA A 1 190 ? 4.618 -12.425 -6.916 1.00 97.44 190 ALA A C 1
ATOM 1468 O O . ALA A 1 190 ? 4.140 -11.359 -7.300 1.00 97.44 190 ALA A O 1
ATOM 1469 N N . TRP A 1 191 ? 4.725 -12.703 -5.618 1.00 97.50 191 TRP A N 1
ATOM 1470 C CA . TRP A 1 191 ? 4.240 -11.795 -4.578 1.00 97.50 191 TRP A CA 1
ATOM 1471 C C . TRP A 1 191 ? 4.954 -12.012 -3.246 1.00 97.50 191 TRP A C 1
ATOM 1473 O O . TRP A 1 191 ? 5.467 -13.091 -2.958 1.00 97.50 191 TRP A O 1
ATOM 1483 N N . ASP A 1 192 ? 4.900 -10.986 -2.399 1.00 96.50 192 ASP A N 1
ATOM 1484 C CA . ASP A 1 192 ? 5.198 -11.092 -0.975 1.00 96.50 192 ASP A CA 1
ATOM 1485 C C . ASP A 1 192 ? 3.894 -10.982 -0.176 1.00 96.50 192 ASP A C 1
ATOM 1487 O O . ASP A 1 192 ? 3.075 -10.097 -0.429 1.00 96.50 192 ASP A O 1
ATOM 1491 N N . ALA A 1 193 ? 3.721 -11.831 0.840 1.00 97.31 193 ALA A N 1
ATOM 1492 C CA . ALA A 1 193 ? 2.546 -11.823 1.714 1.00 97.31 193 ALA A CA 1
ATOM 1493 C C . ALA A 1 193 ? 2.908 -11.565 3.184 1.00 97.31 193 ALA A C 1
ATOM 1495 O O . ALA A 1 193 ? 4.063 -11.704 3.606 1.00 97.31 193 ALA A O 1
ATOM 1496 N N . PHE A 1 194 ? 1.928 -11.143 3.979 1.00 97.94 194 PHE A N 1
ATOM 1497 C CA . PHE A 1 194 ? 2.071 -10.947 5.420 1.00 97.94 194 PHE A CA 1
ATOM 1498 C C . PHE A 1 194 ? 0.757 -11.099 6.165 1.00 97.94 194 PHE A C 1
ATOM 1500 O O . PHE A 1 194 ? -0.321 -10.943 5.598 1.00 97.94 194 PHE A O 1
ATOM 1507 N N . THR A 1 195 ? 0.867 -11.343 7.469 1.00 97.75 195 THR A N 1
ATOM 1508 C CA . THR A 1 195 ? -0.288 -11.378 8.359 1.00 97.75 195 THR A CA 1
ATOM 1509 C C . THR A 1 195 ? -0.590 -9.980 8.892 1.00 97.75 195 THR A C 1
ATOM 1511 O O . THR A 1 195 ? 0.225 -9.379 9.594 1.00 97.75 195 THR A O 1
ATOM 1514 N N . LYS A 1 196 ? -1.777 -9.461 8.580 1.00 95.19 196 LYS A N 1
ATOM 1515 C CA . LYS A 1 196 ? -2.312 -8.202 9.095 1.00 95.19 196 LYS A CA 1
ATOM 1516 C C . LYS A 1 196 ? -3.130 -8.467 10.355 1.00 95.19 196 LYS A C 1
ATOM 1518 O O . LYS A 1 196 ? -4.119 -9.198 10.328 1.00 95.19 196 LYS A O 1
ATOM 1523 N N . TYR A 1 197 ? -2.744 -7.811 11.445 1.00 92.75 197 TYR A N 1
ATOM 1524 C CA . TYR A 1 197 ? -3.480 -7.811 12.707 1.00 92.75 197 TYR A CA 1
ATOM 1525 C C . TYR A 1 197 ? -4.183 -6.466 12.861 1.00 92.75 197 TYR A C 1
ATOM 1527 O O . TYR A 1 197 ? -3.537 -5.421 12.912 1.00 92.75 197 TYR A O 1
ATOM 1535 N N . GLY A 1 198 ? -5.514 -6.481 12.883 1.00 88.19 198 GLY A N 1
ATOM 1536 C CA . GLY A 1 198 ? -6.326 -5.270 12.964 1.00 88.19 198 GLY A CA 1
ATOM 1537 C C . GLY A 1 198 ? -7.140 -5.204 14.246 1.00 88.19 198 GLY A C 1
ATOM 1538 O O . GLY A 1 198 ? -7.437 -6.223 14.864 1.00 88.19 198 GLY A O 1
ATOM 1539 N N . LYS A 1 199 ? -7.553 -3.990 14.607 1.00 90.62 199 LYS A N 1
ATOM 1540 C CA . LYS A 1 199 ? -8.544 -3.750 15.656 1.00 90.62 199 LYS A CA 1
ATOM 1541 C C . LYS A 1 199 ? -9.692 -2.909 15.109 1.00 90.62 199 LYS A C 1
ATOM 1543 O O . LYS A 1 199 ? -9.536 -2.219 14.098 1.00 90.62 199 LYS A O 1
ATOM 1548 N N . LEU A 1 200 ? -10.850 -3.018 15.736 1.00 87.88 200 LEU A N 1
ATOM 1549 C CA . LEU A 1 200 ? -11.956 -2.091 15.587 1.00 87.88 200 LEU A CA 1
ATOM 1550 C C . LEU A 1 200 ? -11.711 -0.851 16.446 1.00 87.88 200 LEU A C 1
ATOM 1552 O O . LEU A 1 200 ? -10.966 -0.899 17.425 1.00 87.88 200 LEU A O 1
ATOM 1556 N N . GLY A 1 201 ? -12.294 0.270 16.021 1.00 79.50 201 GLY A N 1
ATOM 1557 C CA . GLY A 1 201 ? -12.228 1.516 16.775 1.00 79.50 201 GLY A CA 1
ATOM 1558 C C . GLY A 1 201 ? -12.976 1.407 18.110 1.00 79.50 201 GLY A C 1
ATOM 1559 O O . GLY A 1 201 ? -13.851 0.551 18.250 1.00 79.50 201 GLY A O 1
ATOM 1560 N N . PRO A 1 202 ? -12.661 2.271 19.086 1.00 75.69 202 PRO A N 1
ATOM 1561 C CA . PRO A 1 202 ? -13.337 2.265 20.384 1.00 75.69 202 PRO A CA 1
ATOM 1562 C C . PRO A 1 202 ? -14.832 2.614 20.281 1.00 75.69 202 PRO A C 1
ATOM 1564 O O . PRO A 1 202 ? -15.613 2.213 21.139 1.00 75.69 202 PRO A O 1
ATOM 1567 N N . ASP A 1 203 ? -15.242 3.297 19.209 1.00 80.75 203 ASP A N 1
ATOM 1568 C CA . ASP A 1 203 ? -16.602 3.818 19.011 1.00 80.75 203 ASP A CA 1
ATOM 1569 C C . ASP A 1 203 ? -17.682 2.728 18.879 1.00 80.75 203 ASP A C 1
ATOM 1571 O O . ASP A 1 203 ? -18.871 3.030 18.920 1.00 80.75 203 ASP A O 1
ATOM 1575 N N . PHE A 1 204 ? -17.290 1.457 18.737 1.00 82.31 204 PHE A N 1
ATOM 1576 C CA . PHE A 1 204 ? -18.222 0.332 18.622 1.00 82.31 204 PHE A CA 1
ATOM 1577 C C . PHE A 1 204 ? -18.655 -0.264 19.970 1.00 82.31 204 PHE A C 1
ATOM 1579 O O . PHE A 1 204 ? -19.485 -1.166 19.971 1.00 82.31 204 PHE A O 1
ATOM 1586 N N . GLY A 1 205 ? -18.103 0.194 21.104 1.00 78.62 205 GLY A N 1
ATOM 1587 C CA . GLY A 1 205 ? -18.516 -0.277 22.436 1.00 78.62 205 GLY A CA 1
ATOM 1588 C C . GLY A 1 205 ? -18.271 -1.772 22.685 1.00 78.62 205 GLY A C 1
ATOM 1589 O O . GLY A 1 205 ? -19.018 -2.402 23.427 1.00 78.62 205 GLY A O 1
ATOM 1590 N N . LEU A 1 206 ? -17.256 -2.346 22.034 1.00 81.94 206 LEU A N 1
ATOM 1591 C CA . LEU A 1 206 ? -16.953 -3.776 22.079 1.00 81.94 206 LEU A CA 1
ATOM 1592 C C . LEU A 1 206 ? -15.920 -4.103 23.161 1.00 81.94 206 LEU A C 1
ATOM 1594 O O . LEU A 1 206 ? -14.862 -3.475 23.208 1.00 81.94 206 LEU A O 1
ATOM 1598 N N . ASP A 1 207 ? -16.167 -5.166 23.929 1.00 79.25 207 ASP A N 1
ATOM 1599 C CA . ASP A 1 207 ? -15.179 -5.728 24.863 1.00 79.25 207 ASP A CA 1
ATOM 1600 C C . ASP A 1 207 ? -13.991 -6.354 24.112 1.00 79.25 207 ASP A C 1
ATOM 1602 O O . ASP A 1 207 ? -12.828 -6.183 24.486 1.00 79.25 207 ASP A O 1
ATOM 1606 N N . ASN A 1 208 ? -14.273 -7.051 23.003 1.00 83.19 208 ASN A N 1
ATOM 1607 C CA . ASN A 1 208 ? -13.262 -7.588 22.100 1.00 83.19 208 ASN A CA 1
ATOM 1608 C C . ASN A 1 208 ? -13.172 -6.762 20.813 1.00 83.19 208 ASN A C 1
ATOM 1610 O O . ASN A 1 208 ? -13.996 -6.873 19.906 1.00 83.19 208 ASN A O 1
ATOM 1614 N N . VAL A 1 209 ? -12.109 -5.967 20.712 1.00 85.25 209 VAL A N 1
ATOM 1615 C CA . VAL A 1 209 ? -11.848 -5.103 19.554 1.00 85.25 209 VAL A CA 1
ATOM 1616 C C . VAL A 1 209 ? -11.001 -5.774 18.471 1.00 85.25 209 VAL A C 1
ATOM 1618 O O . VAL A 1 209 ? -10.737 -5.157 17.443 1.00 85.25 209 VAL A O 1
ATOM 1621 N N . PHE A 1 210 ? -10.502 -6.995 18.674 1.00 90.75 210 PHE A N 1
ATOM 1622 C CA . PHE A 1 210 ? -9.525 -7.596 17.766 1.00 90.75 210 PHE A CA 1
ATOM 1623 C C . PHE A 1 210 ? -10.189 -8.271 16.560 1.00 90.75 210 PHE A C 1
ATOM 1625 O O . PHE A 1 210 ? -11.089 -9.097 16.696 1.00 90.75 210 PHE A O 1
ATOM 1632 N N . LYS A 1 211 ? -9.687 -7.955 15.361 1.00 93.31 211 LYS A N 1
ATOM 1633 C CA . LYS A 1 211 ? -10.021 -8.683 14.132 1.00 93.31 211 LYS A CA 1
ATOM 1634 C C . LYS A 1 211 ? -9.232 -9.987 14.081 1.00 93.31 211 LYS A C 1
ATOM 1636 O O . LYS A 1 211 ? -8.105 -10.058 14.581 1.00 93.31 211 LYS A O 1
ATOM 1641 N N . ARG A 1 212 ? -9.788 -10.996 13.413 1.00 95.12 212 ARG A N 1
ATOM 1642 C CA . ARG A 1 212 ? -9.057 -12.212 13.051 1.00 95.12 212 ARG A CA 1
ATOM 1643 C C . ARG A 1 212 ? -7.840 -11.842 12.183 1.00 95.12 212 ARG A C 1
ATOM 1645 O O . ARG A 1 212 ? -7.935 -10.904 11.385 1.00 95.12 212 ARG A O 1
ATOM 1652 N N . PRO A 1 213 ? -6.697 -12.535 12.333 1.00 96.31 213 PRO A N 1
ATOM 1653 C CA . PRO A 1 213 ? -5.530 -12.301 11.489 1.00 96.31 213 PRO A CA 1
ATOM 1654 C C . PRO A 1 213 ? -5.846 -12.573 10.014 1.00 96.31 213 PRO A C 1
ATOM 1656 O O . PRO A 1 213 ? -6.435 -13.604 9.694 1.00 96.31 213 PRO A O 1
ATOM 1659 N N . LEU A 1 214 ? -5.429 -11.673 9.122 1.00 96.44 214 LEU A N 1
ATOM 1660 C CA . LEU A 1 214 ? -5.636 -11.801 7.675 1.00 96.44 214 LEU A CA 1
ATOM 1661 C C . LEU A 1 214 ? -4.309 -11.983 6.953 1.00 96.44 214 LEU A C 1
ATOM 1663 O O . LEU A 1 214 ? -3.370 -11.245 7.233 1.00 96.44 214 LEU A O 1
ATOM 1667 N N . ILE A 1 215 ? -4.236 -12.904 5.995 1.00 96.75 215 ILE A N 1
ATOM 1668 C CA . ILE A 1 215 ? -3.098 -12.981 5.073 1.00 96.75 215 ILE A CA 1
ATOM 1669 C C . ILE A 1 215 ? -3.378 -12.030 3.909 1.00 96.75 215 ILE A C 1
ATOM 1671 O O . ILE A 1 215 ? -4.383 -12.180 3.219 1.00 96.75 215 ILE A O 1
ATOM 1675 N N . MET A 1 216 ? -2.493 -11.055 3.719 1.00 98.00 216 MET A N 1
ATOM 1676 C CA . MET A 1 216 ? -2.589 -10.027 2.684 1.00 98.00 216 MET A CA 1
ATOM 1677 C C . MET A 1 216 ? -1.335 -10.061 1.808 1.00 98.00 216 MET A C 1
ATOM 1679 O O . MET A 1 216 ? -0.225 -10.255 2.312 1.00 98.00 216 MET A O 1
ATOM 1683 N N . CYS A 1 217 ? -1.498 -9.828 0.513 1.00 98.38 217 CYS A N 1
ATOM 1684 C CA . CYS A 1 217 ? -0.410 -9.593 -0.429 1.00 98.38 217 CYS A CA 1
ATOM 1685 C C . CYS A 1 217 ? 0.010 -8.117 -0.391 1.00 98.38 217 CYS A C 1
ATOM 1687 O O . CYS A 1 217 ? -0.815 -7.235 -0.147 1.00 98.38 217 CYS A O 1
ATOM 1689 N N . ARG A 1 218 ? 1.302 -7.852 -0.602 1.00 98.06 218 ARG A N 1
ATOM 1690 C CA . ARG A 1 218 ? 1.867 -6.495 -0.637 1.00 98.06 218 ARG A CA 1
ATOM 1691 C C . ARG A 1 218 ? 1.723 -5.843 -2.019 1.00 98.06 218 ARG A C 1
ATOM 1693 O O . ARG A 1 218 ? 1.705 -6.568 -3.019 1.00 98.06 218 ARG A O 1
ATOM 1700 N N . PRO A 1 219 ? 1.730 -4.496 -2.084 1.00 98.19 219 PRO A N 1
ATOM 1701 C CA . PRO A 1 219 ? 1.941 -3.776 -3.334 1.00 98.19 219 PRO A CA 1
ATOM 1702 C C . PRO A 1 219 ? 3.205 -4.262 -4.050 1.00 98.19 219 PRO A C 1
ATOM 1704 O O . PRO A 1 219 ? 4.206 -4.597 -3.413 1.00 98.19 219 PRO A O 1
ATOM 1707 N N . GLY A 1 220 ? 3.151 -4.294 -5.376 1.00 97.81 220 GLY A N 1
ATOM 1708 C CA . GLY A 1 220 ? 4.166 -4.874 -6.246 1.00 97.81 220 GLY A CA 1
ATOM 1709 C C . GLY A 1 220 ? 3.912 -6.340 -6.600 1.00 97.81 220 GLY A C 1
ATOM 1710 O O . GLY A 1 220 ? 4.625 -6.864 -7.448 1.00 97.81 220 GLY A O 1
ATOM 1711 N N . ALA A 1 221 ? 2.916 -7.023 -6.021 1.00 98.06 221 ALA A N 1
ATOM 1712 C CA . ALA A 1 221 ? 2.536 -8.365 -6.478 1.00 98.06 221 ALA A CA 1
ATOM 1713 C C . ALA A 1 221 ? 2.248 -8.370 -7.991 1.00 98.06 221 ALA A C 1
ATOM 1715 O O . ALA A 1 221 ? 1.648 -7.430 -8.505 1.00 98.06 221 ALA A O 1
ATOM 1716 N N . CYS A 1 222 ? 2.699 -9.405 -8.695 1.00 97.62 222 CYS A N 1
ATOM 1717 C CA . CYS A 1 222 ? 2.585 -9.551 -10.144 1.00 97.62 222 CYS A CA 1
ATOM 1718 C C . CYS A 1 222 ? 1.908 -10.872 -10.484 1.00 97.62 222 CYS A C 1
ATOM 1720 O O . CYS A 1 222 ? 2.217 -11.881 -9.852 1.00 97.62 222 CYS A O 1
ATOM 1722 N N . PHE A 1 223 ? 1.062 -10.888 -11.506 1.00 96.88 223 PHE A N 1
ATOM 1723 C CA . PHE A 1 223 ? 0.404 -12.104 -11.983 1.00 96.88 223 PHE A CA 1
ATOM 1724 C C . PHE A 1 223 ? 0.411 -12.153 -13.503 1.00 96.88 223 PHE A C 1
ATOM 1726 O O . PHE A 1 223 ? 0.328 -11.111 -14.154 1.00 96.88 223 PHE A O 1
ATOM 1733 N N . HIS A 1 224 ? 0.501 -13.360 -14.053 1.00 95.56 224 HIS A N 1
ATOM 1734 C CA . HIS A 1 224 ? 0.379 -13.577 -15.489 1.00 95.56 224 HIS A CA 1
ATOM 1735 C C . HIS A 1 224 ? -1.068 -13.387 -15.965 1.00 95.56 224 HIS A C 1
ATOM 1737 O O . HIS A 1 224 ? -2.032 -13.634 -15.235 1.00 95.56 224 HIS A O 1
ATOM 1743 N N . GLY A 1 225 ? -1.210 -12.986 -17.227 1.00 90.50 225 GLY A N 1
ATOM 1744 C CA . GLY A 1 225 ? -2.488 -12.727 -17.877 1.00 90.50 225 GLY A CA 1
ATOM 1745 C C . GLY A 1 225 ? -2.890 -11.253 -17.863 1.00 90.50 225 GLY A C 1
ATOM 1746 O O . GLY A 1 225 ? -2.146 -10.371 -17.448 1.00 90.50 225 GLY A O 1
ATOM 1747 N N . GLN A 1 226 ? -4.100 -10.986 -18.348 1.00 82.25 226 GLN A N 1
ATOM 1748 C CA . GLN A 1 226 ? -4.669 -9.639 -18.381 1.00 82.25 226 GLN A CA 1
ATOM 1749 C C . GLN A 1 226 ? -5.283 -9.287 -17.027 1.00 82.25 226 GLN A C 1
ATOM 1751 O O . GLN A 1 226 ? -5.938 -10.137 -16.428 1.00 82.25 226 GLN A O 1
ATOM 1756 N N . ALA A 1 227 ? -5.167 -8.031 -16.585 1.00 72.62 227 ALA A N 1
ATOM 1757 C CA . ALA A 1 227 ? -5.933 -7.524 -15.444 1.00 72.62 227 ALA A CA 1
ATOM 1758 C C . ALA A 1 227 ? -7.408 -7.355 -15.860 1.00 72.62 227 ALA A C 1
ATOM 1760 O O . ALA A 1 227 ? -7.757 -6.344 -16.471 1.00 72.62 227 ALA A O 1
ATOM 1761 N N . PRO A 1 228 ? -8.318 -8.293 -15.534 1.00 65.12 228 PRO A N 1
ATOM 1762 C CA . PRO A 1 228 ? -9.606 -8.395 -16.226 1.00 65.12 228 PRO A CA 1
ATOM 1763 C C . PRO A 1 228 ? -10.550 -7.220 -15.934 1.00 65.12 228 PRO A C 1
ATOM 1765 O O . PRO A 1 228 ? -11.512 -7.002 -16.666 1.00 65.12 228 PRO A O 1
ATOM 1768 N N . ARG A 1 229 ? -10.317 -6.494 -14.832 1.00 81.12 229 ARG A N 1
ATOM 1769 C CA . ARG A 1 229 ? -11.180 -5.405 -14.343 1.00 81.12 229 ARG A CA 1
ATOM 1770 C C . ARG A 1 229 ? -10.395 -4.154 -13.944 1.00 81.12 229 ARG A C 1
ATOM 1772 O O . ARG A 1 229 ? -10.981 -3.191 -13.479 1.00 81.12 229 ARG A O 1
ATOM 1779 N N . GLY A 1 230 ? -9.066 -4.173 -14.065 1.00 91.56 230 GLY A N 1
ATOM 1780 C CA . GLY A 1 230 ? -8.204 -3.162 -13.443 1.00 91.56 230 GLY A CA 1
ATOM 1781 C C . GLY A 1 230 ? -8.105 -3.280 -11.914 1.00 91.56 230 GLY A C 1
ATOM 1782 O O . GLY A 1 230 ? -7.492 -2.427 -11.275 1.00 91.56 230 GLY A O 1
ATOM 1783 N N . TRP A 1 231 ? -8.679 -4.328 -11.317 1.00 95.94 231 TRP A N 1
ATOM 1784 C CA . TRP A 1 231 ? -8.437 -4.736 -9.936 1.00 95.94 231 TRP A CA 1
ATOM 1785 C C . TRP A 1 231 ? -8.602 -6.248 -9.767 1.00 95.94 231 TRP A C 1
ATOM 1787 O O . TRP A 1 231 ? -9.286 -6.901 -10.560 1.00 95.94 231 TRP A O 1
ATOM 1797 N N . ILE A 1 232 ? -8.028 -6.763 -8.684 1.00 96.75 232 ILE A N 1
ATOM 1798 C CA . ILE A 1 232 ? -8.273 -8.101 -8.140 1.00 96.75 232 ILE A CA 1
ATOM 1799 C C . ILE A 1 232 ? -8.640 -8.002 -6.654 1.00 96.75 232 ILE A C 1
ATOM 1801 O O . ILE A 1 232 ? -8.695 -6.910 -6.083 1.00 96.75 232 ILE A O 1
ATOM 1805 N N . GLY A 1 233 ? -8.900 -9.128 -6.013 1.00 96.75 233 GLY A N 1
ATOM 1806 C CA . GLY A 1 233 ? -9.226 -9.233 -4.602 1.00 96.75 233 GLY A CA 1
ATOM 1807 C C . GLY A 1 233 ? -10.709 -9.066 -4.301 1.00 96.75 233 GLY A C 1
ATOM 1808 O O . GLY A 1 233 ? -11.564 -9.057 -5.190 1.00 96.75 233 GLY A O 1
ATOM 1809 N N . ARG A 1 234 ? -11.030 -8.954 -3.010 1.00 96.88 234 ARG A N 1
ATOM 1810 C CA . ARG A 1 234 ? -12.423 -8.920 -2.543 1.00 96.88 234 ARG A CA 1
ATOM 1811 C C . ARG A 1 234 ? -12.645 -8.028 -1.333 1.00 96.88 234 ARG A C 1
ATOM 1813 O O . ARG A 1 234 ? -11.722 -7.623 -0.632 1.00 96.88 234 ARG A O 1
ATOM 1820 N N . ALA A 1 235 ? -13.913 -7.777 -1.040 1.00 97.69 235 ALA A N 1
ATOM 1821 C CA . ALA A 1 235 ? -14.324 -7.261 0.251 1.00 97.69 235 ALA A CA 1
ATOM 1822 C C . ALA A 1 235 ? -14.531 -8.432 1.221 1.00 97.69 235 ALA A C 1
ATOM 1824 O O . ALA A 1 235 ? -15.263 -9.369 0.906 1.00 97.69 235 ALA A O 1
ATOM 1825 N N . ILE A 1 236 ? -13.903 -8.386 2.396 1.00 97.44 236 ILE A N 1
ATOM 1826 C CA . ILE A 1 236 ? -14.040 -9.447 3.402 1.00 97.44 236 ILE A CA 1
ATOM 1827 C C . ILE A 1 236 ? -15.190 -9.072 4.347 1.00 97.44 236 ILE A C 1
ATOM 1829 O O . ILE A 1 236 ? -15.133 -7.999 4.965 1.00 97.44 236 ILE A O 1
ATOM 1833 N N . PRO A 1 237 ? -16.232 -9.907 4.474 1.00 96.19 237 PRO A N 1
ATOM 1834 C CA . PRO A 1 237 ? -17.382 -9.623 5.325 1.00 96.19 237 PRO A CA 1
ATOM 1835 C C . PRO A 1 237 ? -17.047 -9.788 6.816 1.00 96.19 237 PRO A C 1
ATOM 1837 O O . PRO A 1 237 ? -16.165 -10.560 7.193 1.00 96.19 237 PRO A O 1
ATOM 1840 N N . MET A 1 238 ? -17.775 -9.094 7.699 1.00 95.12 238 MET A N 1
ATOM 1841 C CA . MET A 1 238 ? -17.512 -9.139 9.147 1.00 95.12 238 MET A CA 1
ATOM 1842 C C . MET A 1 238 ? -17.573 -10.538 9.768 1.00 95.12 238 MET A C 1
ATOM 1844 O O . MET A 1 238 ? -16.874 -10.787 10.745 1.00 95.12 238 MET A O 1
ATOM 1848 N N . GLN A 1 239 ? -18.349 -11.450 9.181 1.00 95.44 239 GLN A N 1
ATOM 1849 C CA . GLN A 1 239 ? -18.459 -12.853 9.590 1.00 95.44 239 GLN A CA 1
ATOM 1850 C C . GLN A 1 239 ? -17.114 -13.587 9.508 1.00 95.44 239 GLN A C 1
ATOM 1852 O O . GLN A 1 239 ? -16.822 -14.452 10.329 1.00 95.44 239 GLN A O 1
ATOM 1857 N N . GLU A 1 240 ? -16.276 -13.214 8.542 1.00 95.31 240 GLU A N 1
ATOM 1858 C CA . GLU A 1 240 ? -14.930 -13.763 8.382 1.00 95.31 240 GLU A CA 1
ATOM 1859 C C . GLU A 1 240 ? -13.883 -12.973 9.180 1.00 95.31 240 GLU A C 1
ATOM 1861 O O . GLU A 1 240 ? -12.836 -13.503 9.542 1.00 95.31 240 GLU A O 1
ATOM 1866 N N . LEU A 1 241 ? -14.158 -11.700 9.478 1.00 94.25 241 LEU A N 1
ATOM 1867 C CA . LEU A 1 241 ? -13.226 -10.802 10.163 1.00 94.25 241 LEU A CA 1
ATOM 1868 C C . LEU A 1 241 ? -13.288 -10.885 11.683 1.00 94.25 241 LEU A C 1
ATOM 1870 O O . LEU A 1 241 ? -12.308 -10.527 12.335 1.00 94.25 241 LEU A O 1
ATOM 1874 N N . LEU A 1 242 ? -14.432 -11.258 12.254 1.00 95.19 242 LEU A N 1
ATOM 1875 C CA . LEU A 1 242 ? -14.728 -11.050 13.671 1.00 95.19 242 LEU A CA 1
ATOM 1876 C C . LEU A 1 242 ? -15.197 -12.346 14.359 1.00 95.19 242 LEU A C 1
ATOM 1878 O O . LEU A 1 242 ? -15.618 -13.303 13.700 1.00 95.19 242 LEU A O 1
ATOM 1882 N N . PRO A 1 243 ? -15.069 -12.433 15.691 1.00 93.38 243 PRO A N 1
ATOM 1883 C CA . PRO A 1 243 ? -15.747 -13.446 16.500 1.00 93.38 243 PRO A CA 1
ATOM 1884 C C . PRO A 1 243 ? -17.279 -13.366 16.380 1.00 93.38 243 PRO A C 1
ATOM 1886 O O . PRO A 1 243 ? -17.829 -12.302 16.101 1.00 93.38 243 PRO A O 1
ATOM 1889 N N . GLU A 1 244 ? -17.970 -14.488 16.572 1.00 93.50 244 GLU A N 1
ATOM 1890 C CA . GLU A 1 244 ? -19.421 -14.597 16.346 1.00 93.50 244 GLU A CA 1
ATOM 1891 C C . GLU A 1 244 ? -20.253 -13.716 17.294 1.00 93.50 244 GLU A C 1
ATOM 1893 O O . GLU A 1 244 ? -21.208 -13.072 16.864 1.00 93.50 244 GLU A O 1
ATOM 1898 N N . ASP A 1 245 ? -19.845 -13.613 18.558 1.00 92.81 245 ASP A N 1
ATOM 1899 C CA . ASP A 1 245 ? -20.440 -12.737 19.572 1.00 92.81 245 ASP A CA 1
ATOM 1900 C C . ASP A 1 245 ? -20.358 -11.256 19.170 1.00 92.81 245 ASP A C 1
ATOM 1902 O O . ASP A 1 245 ? -21.350 -10.526 19.246 1.00 92.81 245 ASP A O 1
ATOM 1906 N N . VAL A 1 246 ? -19.207 -10.829 18.641 1.00 93.31 246 VAL A N 1
ATOM 1907 C CA . VAL A 1 246 ? -19.008 -9.467 18.125 1.00 93.31 246 VAL A CA 1
ATOM 1908 C C . VAL A 1 246 ? -19.904 -9.210 16.912 1.00 93.31 246 VAL A C 1
ATOM 1910 O O . VAL A 1 246 ? -20.529 -8.154 16.809 1.00 93.31 246 VAL A O 1
ATOM 1913 N N . VAL A 1 247 ? -20.010 -10.176 15.995 1.00 94.75 247 VAL A N 1
ATOM 1914 C CA . VAL A 1 247 ? -20.896 -10.077 14.824 1.00 94.75 247 VAL A CA 1
ATOM 1915 C C . VAL A 1 247 ? -22.358 -9.952 15.254 1.00 94.75 247 VAL A C 1
ATOM 1917 O O . VAL A 1 247 ? -23.084 -9.120 14.708 1.00 94.75 247 VAL A O 1
ATOM 1920 N N . HIS A 1 248 ? -22.797 -10.738 16.241 1.00 93.50 248 HIS A N 1
ATOM 1921 C CA . HIS A 1 248 ? -24.156 -10.669 16.773 1.00 93.50 248 HIS A CA 1
ATOM 1922 C C . HIS A 1 248 ? -24.460 -9.290 17.376 1.00 93.50 248 HIS A C 1
ATOM 1924 O O . HIS A 1 248 ? -25.487 -8.691 17.050 1.00 93.50 248 HIS A O 1
ATOM 1930 N N . HIS A 1 249 ? -23.538 -8.744 18.174 1.00 91.75 249 HIS A N 1
ATOM 1931 C CA . HIS A 1 249 ? -23.666 -7.402 18.744 1.00 91.75 249 HIS A CA 1
ATOM 1932 C C . HIS A 1 249 ? -23.789 -6.316 17.661 1.00 91.75 249 HIS A C 1
ATOM 1934 O O . HIS A 1 249 ? -24.698 -5.484 17.701 1.00 91.75 249 HIS A O 1
ATOM 1940 N N . LEU A 1 250 ? -22.907 -6.334 16.656 1.00 92.81 250 LEU A N 1
ATOM 1941 C CA . LEU A 1 250 ? -22.919 -5.347 15.571 1.00 92.81 250 LEU A CA 1
ATOM 1942 C C . LEU A 1 250 ? -24.191 -5.439 14.717 1.00 92.81 250 LEU A C 1
ATOM 1944 O O . LEU A 1 250 ? -24.768 -4.412 14.367 1.00 92.81 250 LEU A O 1
ATOM 1948 N 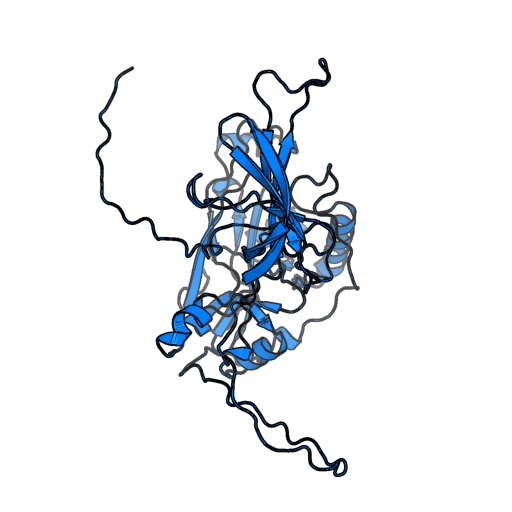N . ASN A 1 251 ? -24.685 -6.651 14.452 1.00 92.62 251 ASN A N 1
ATOM 1949 C CA . ASN A 1 251 ? -25.980 -6.839 13.796 1.00 92.62 251 ASN A CA 1
ATOM 1950 C C . ASN A 1 251 ? -27.127 -6.229 14.613 1.00 92.62 251 ASN A C 1
ATOM 1952 O O . ASN A 1 251 ? -27.984 -5.557 14.040 1.00 92.62 251 ASN A O 1
ATOM 1956 N N . GLY A 1 252 ? -27.123 -6.415 15.938 1.00 91.88 252 GLY A N 1
ATOM 1957 C CA . GLY A 1 252 ? -28.125 -5.843 16.842 1.00 91.88 252 GLY A CA 1
ATOM 1958 C C . GLY A 1 252 ? -28.164 -4.311 16.836 1.00 91.88 252 GLY A C 1
ATOM 1959 O O . GLY A 1 252 ? -29.216 -3.726 17.074 1.00 91.88 252 GLY A O 1
ATOM 1960 N N . THR A 1 253 ? -27.048 -3.656 16.499 1.00 91.25 253 THR A N 1
ATOM 1961 C CA . THR A 1 253 ? -26.957 -2.190 16.362 1.00 91.25 253 THR A CA 1
ATOM 1962 C C . THR A 1 253 ? -27.126 -1.696 14.921 1.00 91.25 253 THR A C 1
ATOM 1964 O O . THR A 1 253 ? -27.041 -0.497 14.667 1.00 91.25 253 THR A O 1
ATOM 1967 N N . GLY A 1 254 ? -27.361 -2.594 13.957 1.00 90.56 254 GLY A N 1
ATOM 1968 C CA . GLY A 1 254 ? -27.444 -2.243 12.536 1.00 90.56 254 GLY A CA 1
ATOM 1969 C C . GLY A 1 254 ? -26.106 -1.810 11.924 1.00 90.56 254 GLY A C 1
ATOM 1970 O O . GLY A 1 254 ? -26.091 -1.156 10.878 1.00 90.56 254 GLY A O 1
ATOM 1971 N N . THR A 1 255 ? -24.987 -2.172 12.554 1.00 91.62 255 THR A N 1
ATOM 1972 C CA . THR A 1 255 ? -23.633 -1.826 12.117 1.00 91.62 255 THR A CA 1
ATOM 1973 C C . THR A 1 255 ? -23.058 -2.917 11.220 1.00 91.62 255 THR A C 1
ATOM 1975 O O . THR A 1 255 ? -23.061 -4.095 11.567 1.00 91.62 255 THR A O 1
ATOM 1978 N N . TYR A 1 256 ? -22.503 -2.517 10.075 1.00 90.88 256 TYR A N 1
ATOM 1979 C CA . TYR A 1 256 ? -21.909 -3.433 9.101 1.00 90.88 256 TYR A CA 1
ATOM 1980 C C . TYR A 1 256 ? -20.441 -3.100 8.895 1.00 90.88 256 TYR A C 1
ATOM 1982 O O . TYR A 1 256 ? -20.096 -1.979 8.519 1.00 90.88 256 TYR A O 1
ATOM 1990 N N . ILE A 1 257 ? -19.584 -4.092 9.116 1.00 91.75 257 ILE A N 1
ATOM 1991 C CA . ILE A 1 257 ? -18.139 -3.954 8.963 1.00 91.75 257 ILE A CA 1
ATOM 1992 C C . ILE A 1 257 ? -17.684 -4.759 7.752 1.00 91.75 257 ILE A C 1
ATOM 1994 O O . ILE A 1 257 ? -18.101 -5.894 7.532 1.00 91.75 257 ILE A O 1
ATOM 1998 N N . VAL A 1 258 ? -16.801 -4.159 6.966 1.00 94.75 258 VAL A N 1
ATOM 1999 C CA . VAL A 1 258 ? -16.173 -4.799 5.816 1.00 94.75 258 VAL A CA 1
ATOM 2000 C C . VAL A 1 258 ? -14.692 -4.444 5.799 1.00 94.75 258 VAL A C 1
ATOM 2002 O O . VAL A 1 258 ? -14.304 -3.338 6.182 1.00 94.75 258 VAL A O 1
ATOM 2005 N N . HIS A 1 259 ? -13.846 -5.385 5.389 1.00 96.06 259 HIS A N 1
ATOM 2006 C CA . HIS A 1 259 ? -12.447 -5.101 5.092 1.00 96.06 259 HIS A CA 1
ATOM 2007 C C . HIS A 1 259 ? -12.297 -4.923 3.589 1.00 96.06 259 HIS A C 1
ATOM 2009 O O . HIS A 1 259 ? -12.606 -5.832 2.821 1.00 96.06 259 HIS A O 1
ATOM 2015 N N . TRP A 1 260 ? -11.828 -3.750 3.179 1.00 96.75 260 TRP A N 1
ATOM 2016 C CA . TRP A 1 260 ? -11.539 -3.458 1.783 1.00 96.75 260 TRP A CA 1
ATOM 2017 C C . TRP A 1 260 ? -10.210 -4.108 1.401 1.00 96.75 260 TRP A C 1
ATOM 2019 O O . TRP A 1 260 ? -9.158 -3.593 1.770 1.00 96.75 260 TRP A O 1
ATOM 2029 N N . ALA A 1 261 ? -10.253 -5.260 0.729 1.00 97.56 261 ALA A N 1
ATOM 2030 C CA . ALA A 1 261 ? -9.068 -6.045 0.376 1.00 97.56 261 ALA A CA 1
ATOM 2031 C C . ALA A 1 261 ? -8.886 -6.155 -1.147 1.00 97.56 261 ALA A C 1
ATOM 2033 O O . ALA A 1 261 ? -8.450 -7.190 -1.647 1.00 97.56 261 ALA A O 1
ATOM 2034 N N . PHE A 1 262 ? -9.234 -5.096 -1.881 1.00 98.12 262 PHE A N 1
ATOM 2035 C CA . PHE A 1 262 ? -9.047 -5.016 -3.328 1.00 98.12 262 PHE A CA 1
ATOM 2036 C C . PHE A 1 262 ? -7.653 -4.508 -3.691 1.00 98.12 262 PHE A C 1
ATOM 2038 O O . PHE A 1 262 ? -7.145 -3.577 -3.071 1.00 98.12 262 PHE A O 1
ATOM 2045 N N . GLY A 1 263 ? -7.068 -5.110 -4.721 1.00 97.56 263 GLY A N 1
ATOM 2046 C CA . GLY A 1 263 ? -5.779 -4.751 -5.289 1.00 97.56 263 GLY A CA 1
ATOM 2047 C C . GLY A 1 263 ? -5.942 -3.998 -6.599 1.00 97.56 263 GLY A C 1
ATOM 2048 O O . GLY A 1 263 ? -6.373 -4.589 -7.586 1.00 97.56 263 GLY A O 1
ATOM 2049 N N . LEU A 1 264 ? -5.567 -2.718 -6.632 1.00 97.88 264 LEU A N 1
ATOM 2050 C CA . LEU A 1 264 ? -5.547 -1.902 -7.844 1.00 97.88 264 LEU A CA 1
ATOM 2051 C C . LEU A 1 264 ? -4.527 -2.479 -8.824 1.00 97.88 264 LEU A C 1
ATOM 2053 O O . LEU A 1 264 ? -3.344 -2.538 -8.507 1.00 97.88 264 LEU A O 1
ATOM 2057 N N . SER A 1 265 ? -4.976 -2.912 -9.996 1.00 96.44 265 SER A N 1
ATOM 2058 C CA . SER A 1 265 ? -4.131 -3.579 -10.986 1.00 96.44 265 SER A CA 1
ATOM 2059 C C . SER A 1 265 ? -3.800 -2.647 -12.146 1.00 96.44 265 SER A C 1
ATOM 2061 O O . SER A 1 265 ? -4.681 -1.948 -12.662 1.00 96.44 265 SER A O 1
ATOM 2063 N N . VAL A 1 266 ? -2.544 -2.681 -12.580 1.00 96.31 266 VAL A N 1
ATOM 2064 C CA . VAL A 1 266 ? -2.035 -1.956 -13.750 1.00 96.31 266 VAL A CA 1
ATOM 2065 C C . VAL A 1 266 ? -1.289 -2.921 -14.678 1.00 96.31 266 VAL A C 1
ATOM 2067 O O . VAL A 1 266 ? -0.642 -3.844 -14.171 1.00 96.31 266 VAL A O 1
ATOM 2070 N N . PRO A 1 267 ? -1.379 -2.762 -16.011 1.00 95.94 267 PRO A N 1
ATOM 2071 C CA . PRO A 1 267 ? -0.699 -3.642 -16.959 1.00 95.94 267 PRO A CA 1
ATOM 2072 C C . PRO A 1 267 ? 0.813 -3.676 -16.732 1.00 95.94 267 PRO A C 1
ATOM 2074 O O . PRO A 1 267 ? 1.415 -2.670 -16.355 1.00 95.94 267 PRO A O 1
ATOM 2077 N N . LEU A 1 268 ? 1.426 -4.833 -16.964 1.00 95.31 268 LEU A N 1
ATOM 2078 C CA . LEU A 1 268 ? 2.867 -5.040 -16.866 1.00 95.31 268 LEU A CA 1
ATOM 2079 C C . LEU A 1 268 ? 3.294 -6.084 -17.898 1.00 95.31 268 LEU A C 1
ATOM 2081 O O . LEU A 1 268 ? 2.691 -7.146 -17.971 1.00 95.31 268 LEU A O 1
ATOM 2085 N N . THR A 1 269 ? 4.357 -5.839 -18.654 1.00 94.81 269 THR A N 1
ATOM 2086 C CA . THR A 1 269 ? 4.977 -6.924 -19.425 1.00 94.81 269 THR A CA 1
ATOM 2087 C C . THR A 1 269 ? 5.888 -7.722 -18.498 1.00 94.81 269 THR A C 1
ATOM 2089 O O . THR A 1 269 ? 6.741 -7.136 -17.825 1.00 94.81 269 THR A O 1
ATOM 2092 N N . TRP A 1 270 ? 5.710 -9.042 -18.419 1.00 94.69 270 TRP A N 1
ATOM 2093 C CA . TRP A 1 270 ? 6.463 -9.878 -17.492 1.00 94.69 270 TRP A CA 1
ATOM 2094 C C . TRP A 1 270 ? 7.970 -9.756 -17.766 1.00 94.69 270 TRP A C 1
ATOM 2096 O O . TRP A 1 270 ? 8.429 -10.087 -18.863 1.00 94.69 270 TRP A O 1
ATOM 2106 N N . PRO A 1 271 ? 8.774 -9.288 -16.794 1.00 91.75 271 PRO A N 1
ATOM 2107 C CA . PRO A 1 271 ? 10.184 -9.039 -17.035 1.00 91.75 271 PRO A CA 1
ATOM 2108 C C . PRO A 1 271 ? 10.936 -10.371 -17.166 1.00 91.75 271 PRO A C 1
ATOM 2110 O O . PRO A 1 271 ? 10.868 -11.231 -16.287 1.00 91.75 271 PRO A O 1
ATOM 2113 N N . GLN A 1 272 ? 11.679 -10.537 -18.263 1.00 86.25 272 GLN A N 1
ATOM 2114 C CA . GLN A 1 272 ? 12.511 -11.713 -18.530 1.00 86.25 272 GLN A CA 1
ATOM 2115 C C . GLN A 1 272 ? 13.933 -11.290 -18.908 1.00 86.25 272 GLN A C 1
ATOM 2117 O O . GLN A 1 272 ? 14.121 -10.393 -19.729 1.00 86.25 272 GLN A O 1
ATOM 2122 N N . GLY A 1 273 ? 14.937 -11.959 -18.338 1.00 82.44 273 GLY A N 1
ATOM 2123 C CA . GLY A 1 273 ? 16.349 -11.759 -18.670 1.00 82.44 273 GLY A CA 1
ATOM 2124 C C . GLY A 1 273 ? 17.227 -11.414 -17.467 1.00 82.44 273 GLY A C 1
ATOM 2125 O O . GLY A 1 273 ? 16.886 -11.694 -16.319 1.00 82.44 273 GLY A O 1
ATOM 2126 N N . GLU A 1 274 ? 18.379 -10.810 -17.756 1.00 79.19 274 GLU A N 1
ATOM 2127 C CA . GLU A 1 274 ? 19.386 -10.443 -16.759 1.00 79.19 274 GLU A CA 1
ATOM 2128 C C . GLU A 1 274 ? 19.336 -8.943 -16.450 1.00 79.19 274 GLU A C 1
ATOM 2130 O O . GLU A 1 274 ? 19.290 -8.097 -17.353 1.00 79.19 274 GLU A O 1
ATOM 2135 N N . LEU A 1 275 ? 19.374 -8.610 -15.161 1.00 78.12 275 LEU A N 1
ATOM 2136 C CA . LEU A 1 275 ? 19.409 -7.235 -14.691 1.00 78.12 275 LEU A CA 1
ATOM 2137 C C . LEU A 1 275 ? 20.738 -6.582 -15.087 1.00 78.12 275 LEU A C 1
ATOM 2139 O O . LEU A 1 275 ? 21.816 -6.988 -14.647 1.00 78.12 275 LEU A O 1
ATOM 2143 N N . ARG A 1 276 ? 20.669 -5.538 -15.915 1.00 70.44 276 ARG A N 1
ATOM 2144 C CA . ARG A 1 276 ? 21.871 -4.869 -16.417 1.00 70.44 276 ARG A CA 1
ATOM 2145 C C . ARG A 1 276 ? 22.410 -3.857 -15.412 1.00 70.44 276 ARG A C 1
ATOM 2147 O O . ARG A 1 276 ? 21.681 -3.040 -14.846 1.00 70.44 276 ARG A O 1
ATOM 2154 N N . LEU A 1 277 ? 23.734 -3.839 -15.291 1.00 63.22 277 LEU A N 1
ATOM 2155 C CA . LEU A 1 277 ? 24.453 -2.671 -14.802 1.00 63.22 277 LEU A CA 1
ATOM 2156 C C . LEU A 1 277 ? 24.285 -1.550 -15.827 1.00 63.22 277 LEU A C 1
ATOM 2158 O O . LEU A 1 277 ? 24.654 -1.713 -16.991 1.00 63.22 277 LEU A O 1
ATOM 2162 N N . SER A 1 278 ? 23.761 -0.403 -15.409 1.00 53.94 278 SER A N 1
ATOM 2163 C CA . SER A 1 278 ? 23.843 0.799 -16.231 1.00 53.94 278 SER A CA 1
ATOM 2164 C C . SER A 1 278 ? 25.325 1.097 -16.496 1.00 53.94 278 SER A C 1
ATOM 2166 O O . SER A 1 278 ? 26.068 1.419 -15.565 1.00 53.94 278 SER A O 1
ATOM 2168 N N . LYS A 1 279 ? 25.774 1.017 -17.756 1.00 41.62 279 LYS A N 1
ATOM 2169 C CA . LYS A 1 279 ? 26.890 1.875 -18.179 1.00 41.62 279 LYS A CA 1
ATOM 2170 C C . LYS A 1 279 ? 26.384 3.314 -18.056 1.00 41.62 279 LYS A C 1
ATOM 2172 O O . LYS A 1 279 ? 25.221 3.538 -18.388 1.00 41.62 279 LYS A O 1
ATOM 2177 N N . PRO A 1 280 ? 27.191 4.272 -17.574 1.00 36.25 280 PRO A N 1
ATOM 2178 C CA . PRO A 1 280 ? 26.770 5.664 -17.582 1.00 36.25 280 PRO A CA 1
ATOM 2179 C C . PRO A 1 280 ? 26.410 6.034 -19.023 1.00 36.25 280 PRO A C 1
ATOM 2181 O O . PRO A 1 280 ? 27.263 5.971 -19.911 1.00 36.25 280 PRO A O 1
ATOM 2184 N N . GLU A 1 281 ? 25.140 6.350 -19.268 1.00 35.94 281 GLU A N 1
ATOM 2185 C CA . GLU A 1 281 ? 24.735 6.976 -20.517 1.00 35.94 281 GLU A CA 1
ATOM 2186 C C . GLU A 1 281 ? 25.438 8.329 -20.574 1.00 35.94 281 GLU A C 1
ATOM 2188 O O . GLU A 1 281 ? 25.093 9.272 -19.861 1.00 35.94 281 GLU A O 1
ATOM 2193 N N . ILE A 1 282 ? 26.461 8.418 -21.422 1.00 36.19 282 ILE A N 1
ATOM 2194 C CA . ILE A 1 282 ? 26.912 9.699 -21.943 1.00 36.19 282 ILE A CA 1
ATOM 2195 C C . ILE A 1 282 ? 25.772 10.169 -22.840 1.00 36.19 282 ILE A C 1
ATOM 2197 O O . ILE A 1 282 ? 25.708 9.834 -24.022 1.00 36.19 282 ILE A O 1
ATOM 2201 N N . VAL A 1 283 ? 24.833 10.908 -22.257 1.00 33.75 283 VAL A N 1
ATOM 2202 C CA . VAL A 1 283 ? 23.922 11.742 -23.031 1.00 33.75 283 VAL A CA 1
ATOM 2203 C C . VAL A 1 283 ? 24.819 12.708 -23.800 1.00 33.75 283 VAL A C 1
ATOM 2205 O O . VAL A 1 283 ? 25.551 13.494 -23.196 1.00 33.75 283 VAL A O 1
ATOM 2208 N N . ALA A 1 284 ? 24.832 12.591 -25.127 1.00 34.03 284 ALA A N 1
ATOM 2209 C CA . ALA A 1 284 ? 25.569 13.488 -26.001 1.00 34.03 284 ALA A CA 1
ATOM 2210 C C . ALA A 1 284 ? 25.013 14.909 -25.826 1.00 34.03 284 ALA A C 1
ATOM 2212 O O . ALA A 1 284 ? 24.009 15.282 -26.428 1.00 34.03 284 ALA A O 1
ATOM 2213 N N . ALA A 1 285 ? 25.650 15.687 -24.951 1.00 33.56 285 ALA A N 1
ATOM 2214 C CA . ALA A 1 285 ? 25.361 17.095 -24.778 1.00 33.56 285 ALA A CA 1
ATOM 2215 C C . ALA A 1 285 ? 25.875 17.853 -26.004 1.00 33.56 285 ALA A C 1
ATOM 2217 O O . ALA A 1 285 ? 27.061 17.827 -26.340 1.00 33.56 285 ALA A O 1
ATOM 2218 N N . THR A 1 286 ? 24.942 18.510 -26.681 1.00 34.47 286 THR A N 1
ATOM 2219 C CA . THR A 1 286 ? 25.184 19.470 -27.747 1.00 34.47 286 THR A CA 1
ATOM 2220 C C . THR A 1 286 ? 26.164 20.555 -27.279 1.00 34.47 286 THR A C 1
ATOM 2222 O O . THR A 1 286 ? 26.061 21.097 -26.183 1.00 34.47 286 THR A O 1
ATOM 2225 N N . THR A 1 287 ? 27.131 20.818 -28.152 1.00 39.19 287 THR A N 1
ATOM 2226 C CA . THR A 1 287 ? 28.223 21.804 -28.139 1.00 39.19 287 THR A CA 1
ATOM 2227 C C . THR A 1 287 ? 28.043 23.087 -27.309 1.00 39.19 287 THR A C 1
ATOM 2229 O O . THR A 1 287 ? 27.129 23.869 -27.564 1.00 39.19 287 THR A O 1
ATOM 2232 N N . ALA A 1 288 ? 29.039 23.379 -26.459 1.00 29.91 288 ALA A N 1
ATOM 2233 C CA . ALA A 1 288 ? 29.422 24.713 -25.968 1.00 29.91 288 ALA A CA 1
ATOM 2234 C C . ALA A 1 288 ? 30.959 24.762 -25.694 1.00 29.91 288 ALA A C 1
ATOM 2236 O O . ALA A 1 288 ? 31.553 23.698 -25.514 1.00 29.91 288 ALA A O 1
ATOM 2237 N N . PRO A 1 289 ? 31.627 25.941 -25.740 1.00 33.00 289 PRO A N 1
ATOM 2238 C CA . PRO A 1 289 ? 33.020 26.115 -26.206 1.00 33.00 289 PRO A CA 1
ATOM 2239 C C . PRO A 1 289 ? 34.125 25.846 -25.159 1.00 33.00 289 PRO A C 1
ATOM 2241 O O . PRO A 1 289 ? 33.822 25.653 -23.982 1.00 33.00 289 PRO A O 1
ATOM 2244 N N . PRO A 1 290 ? 35.418 25.845 -25.562 1.00 33.69 290 PRO A N 1
ATOM 2245 C CA . PRO A 1 290 ? 36.496 25.264 -24.772 1.00 33.69 290 PRO A CA 1
ATOM 2246 C C . PRO A 1 290 ? 36.958 26.204 -23.655 1.00 33.69 290 PRO A C 1
ATOM 2248 O O . PRO A 1 290 ? 37.342 27.347 -23.900 1.00 33.69 290 PRO A O 1
ATOM 2251 N N . SER A 1 291 ? 36.996 25.688 -22.428 1.00 30.67 291 SER A N 1
ATOM 2252 C CA . SER A 1 291 ? 37.689 26.309 -21.300 1.00 30.67 291 SER A CA 1
ATOM 2253 C C . SER A 1 291 ? 38.979 25.548 -20.972 1.00 30.67 291 SER A C 1
ATOM 2255 O O . SER A 1 291 ? 39.012 24.321 -20.957 1.00 30.67 291 SER A O 1
ATOM 2257 N N . GLN A 1 292 ? 40.017 26.350 -20.750 1.00 33.47 292 GLN A N 1
ATOM 2258 C CA . GLN A 1 292 ? 41.455 26.117 -20.561 1.00 33.47 292 GLN A CA 1
ATOM 2259 C C . GLN A 1 292 ? 41.914 24.937 -19.668 1.00 33.47 292 GLN A C 1
ATOM 2261 O O . GLN A 1 292 ? 41.148 24.440 -18.843 1.00 33.47 292 GLN A O 1
ATOM 2266 N N . PRO A 1 293 ? 43.192 24.507 -19.802 1.00 35.94 293 PRO A N 1
ATOM 2267 C CA . PRO A 1 293 ? 43.719 23.319 -19.136 1.00 35.94 293 PRO A CA 1
ATOM 2268 C C . PRO A 1 293 ? 44.026 23.575 -17.653 1.00 35.94 293 PRO A C 1
ATOM 2270 O O . PRO A 1 293 ? 44.601 24.599 -17.289 1.00 35.94 293 PRO A O 1
ATOM 2273 N N . VAL A 1 294 ? 43.693 22.599 -16.808 1.00 31.52 294 VAL A N 1
ATOM 2274 C CA . VAL A 1 294 ? 44.027 22.555 -15.374 1.00 31.52 294 VAL A CA 1
ATOM 2275 C C . VAL A 1 294 ? 44.960 21.351 -15.137 1.00 31.52 294 VAL A C 1
ATOM 2277 O O . VAL A 1 294 ? 44.810 20.340 -15.829 1.00 31.52 294 VAL A O 1
ATOM 2280 N N . PRO A 1 295 ? 45.974 21.463 -14.254 1.00 30.20 295 PRO A N 1
ATOM 2281 C CA . PRO A 1 295 ? 47.188 20.657 -14.320 1.00 30.20 295 PRO A CA 1
ATOM 2282 C C . PRO A 1 295 ? 47.090 19.297 -13.611 1.00 30.20 295 PRO A C 1
ATOM 2284 O O . PRO A 1 295 ? 46.086 18.936 -13.004 1.00 30.20 295 PRO A O 1
ATOM 2287 N N . ALA A 1 296 ? 48.191 18.559 -13.757 1.00 28.64 296 ALA A N 1
ATOM 2288 C CA . ALA A 1 296 ? 48.417 17.161 -13.434 1.00 28.64 296 ALA A CA 1
ATOM 2289 C C . ALA A 1 296 ? 47.936 16.666 -12.058 1.00 28.64 296 ALA A C 1
ATOM 2291 O O . ALA A 1 296 ? 47.998 17.345 -11.035 1.00 28.64 296 ALA A O 1
ATOM 2292 N N . ILE A 1 297 ? 47.536 15.395 -12.101 1.00 31.59 297 ILE A N 1
ATOM 2293 C CA . ILE A 1 297 ? 47.156 14.499 -11.012 1.00 31.59 297 ILE A CA 1
ATOM 2294 C C . ILE A 1 297 ? 48.239 14.485 -9.924 1.00 31.59 297 ILE A C 1
ATOM 2296 O O . ILE A 1 297 ? 49.378 14.104 -10.187 1.00 31.59 297 ILE A O 1
ATOM 2300 N N . ALA A 1 298 ? 47.850 14.841 -8.699 1.00 29.94 298 ALA A N 1
ATOM 2301 C CA . ALA A 1 298 ? 48.590 14.538 -7.481 1.00 29.94 298 ALA A CA 1
ATOM 2302 C C . ALA A 1 298 ? 47.864 13.428 -6.705 1.00 29.94 298 ALA A C 1
ATOM 2304 O O . ALA A 1 298 ? 46.637 13.325 -6.716 1.00 29.94 298 ALA A O 1
ATOM 2305 N N . GLU A 1 299 ? 48.666 12.577 -6.083 1.00 30.16 299 GLU A N 1
ATOM 2306 C CA . GLU A 1 299 ? 48.346 11.257 -5.552 1.00 30.16 299 GLU A CA 1
ATOM 2307 C C . GLU A 1 299 ? 47.209 11.229 -4.516 1.00 30.16 299 GLU A C 1
ATOM 2309 O O . GLU A 1 299 ? 47.034 12.113 -3.677 1.00 30.16 299 GLU A O 1
ATOM 2314 N N . SER A 1 300 ? 46.436 10.145 -4.564 1.00 29.95 300 SER A N 1
ATOM 2315 C CA . SER A 1 300 ? 45.338 9.839 -3.653 1.00 29.95 300 SER A CA 1
ATOM 2316 C C . SER A 1 300 ? 45.819 9.632 -2.212 1.00 29.95 300 SER A C 1
ATOM 2318 O O . SER A 1 300 ? 46.497 8.650 -1.909 1.00 29.95 300 SER A O 1
ATOM 2320 N N . ALA A 1 301 ? 45.390 10.512 -1.307 1.00 33.53 301 ALA A N 1
ATOM 2321 C CA . ALA A 1 301 ? 45.493 10.315 0.137 1.00 33.53 301 ALA A CA 1
ATOM 2322 C C . ALA A 1 301 ? 44.599 9.141 0.614 1.00 33.53 301 ALA A C 1
ATOM 2324 O O . ALA A 1 301 ? 43.554 8.873 0.010 1.00 33.53 301 ALA A O 1
ATOM 2325 N N . PRO A 1 302 ? 44.956 8.443 1.710 1.00 35.16 302 PRO A N 1
ATOM 2326 C CA . PRO A 1 302 ? 44.189 7.305 2.213 1.00 35.16 302 PRO A CA 1
ATOM 2327 C C . PRO A 1 302 ? 42.760 7.708 2.607 1.00 35.16 302 PRO A C 1
ATOM 2329 O O . PRO A 1 302 ? 42.542 8.741 3.245 1.00 35.16 302 PRO A O 1
ATOM 2332 N N . ARG A 1 303 ? 41.783 6.864 2.238 1.00 37.28 303 ARG A N 1
ATOM 2333 C CA . ARG A 1 303 ? 40.350 7.016 2.552 1.00 37.28 303 ARG A CA 1
ATOM 2334 C C . ARG A 1 303 ? 40.149 7.285 4.051 1.00 37.28 303 ARG A C 1
ATOM 2336 O O . ARG A 1 303 ? 40.315 6.384 4.871 1.00 37.28 303 ARG A O 1
ATOM 2343 N N . ARG A 1 304 ? 39.777 8.519 4.408 1.00 47.59 304 ARG A N 1
ATOM 2344 C CA . ARG A 1 304 ? 39.354 8.889 5.768 1.00 47.59 304 ARG A CA 1
ATOM 2345 C C . ARG A 1 304 ? 37.923 8.399 5.999 1.00 47.59 304 ARG A C 1
ATOM 2347 O O . ARG A 1 304 ? 37.059 8.597 5.151 1.00 47.59 304 ARG A O 1
ATOM 2354 N N . ASP A 1 305 ? 37.692 7.750 7.136 1.00 64.62 305 ASP A N 1
ATOM 2355 C CA . ASP A 1 305 ? 36.352 7.393 7.610 1.00 64.62 305 ASP A CA 1
ATOM 2356 C C . ASP A 1 305 ? 35.559 8.697 7.853 1.00 64.62 305 ASP A C 1
ATOM 2358 O O . ASP A 1 305 ? 36.013 9.508 8.665 1.00 64.62 305 ASP A O 1
ATOM 2362 N N . PRO A 1 306 ? 34.440 8.954 7.144 1.00 66.44 306 PRO A N 1
ATOM 2363 C CA . PRO A 1 306 ? 33.755 10.252 7.171 1.00 66.44 306 PRO A CA 1
ATOM 2364 C C . PRO A 1 306 ? 33.194 10.623 8.551 1.00 66.44 306 PRO A C 1
ATOM 2366 O O . PRO A 1 306 ? 32.961 11.804 8.816 1.00 66.44 306 PRO A O 1
ATOM 2369 N N . ASP A 1 307 ? 33.011 9.639 9.434 1.00 78.31 307 ASP A N 1
ATOM 2370 C CA . ASP A 1 307 ? 32.473 9.851 10.778 1.00 78.31 307 ASP A CA 1
ATOM 2371 C C . ASP A 1 307 ? 33.560 9.987 11.854 1.00 78.31 307 ASP A C 1
ATOM 2373 O O . ASP A 1 307 ? 33.236 10.337 12.992 1.00 78.31 307 ASP A O 1
ATOM 2377 N N . LYS A 1 308 ? 34.839 9.751 11.517 1.00 88.81 308 LYS A N 1
ATOM 2378 C CA . LYS A 1 308 ? 35.970 9.897 12.443 1.00 88.81 308 LYS A CA 1
ATOM 2379 C C . LYS A 1 308 ? 36.511 11.326 12.401 1.00 88.81 308 LYS A C 1
ATOM 2381 O O . LYS A 1 308 ? 36.970 11.798 11.364 1.00 88.81 308 LYS A O 1
ATOM 2386 N N . VAL A 1 309 ? 36.491 12.002 13.544 1.00 90.38 309 VAL A N 1
ATOM 2387 C CA . VAL A 1 309 ? 36.891 13.406 13.693 1.00 90.38 309 VAL A CA 1
ATOM 2388 C C . VAL A 1 309 ? 37.849 13.594 14.859 1.00 90.38 309 VAL A C 1
ATOM 2390 O O . VAL A 1 309 ? 37.817 12.840 15.829 1.00 90.38 309 VAL A O 1
ATOM 2393 N N . THR A 1 310 ? 38.695 14.617 14.771 1.00 91.81 310 THR A N 1
ATOM 2394 C CA . THR A 1 310 ? 39.555 15.038 15.880 1.00 91.81 310 THR A CA 1
ATOM 2395 C C . THR A 1 310 ? 38.839 16.109 16.691 1.00 91.81 310 THR A C 1
ATOM 2397 O O . THR A 1 310 ? 38.326 17.079 16.129 1.00 91.81 310 THR A O 1
ATOM 2400 N N . VAL A 1 311 ? 38.802 15.936 18.009 1.00 91.62 311 VAL A N 1
ATOM 2401 C CA . VAL A 1 311 ? 38.222 16.902 18.945 1.00 91.62 311 VAL A CA 1
ATOM 2402 C C . VAL A 1 311 ? 39.228 17.244 20.033 1.00 91.62 311 VAL A C 1
ATOM 2404 O O . VAL A 1 311 ? 39.974 16.379 20.489 1.00 91.62 311 VAL A O 1
ATOM 2407 N N . LYS A 1 312 ? 39.222 18.500 20.477 1.00 92.81 312 LYS A N 1
ATOM 2408 C CA . LYS A 1 312 ? 39.999 18.954 21.631 1.00 92.81 312 LYS A CA 1
ATOM 2409 C C . LYS A 1 312 ? 39.190 18.783 22.910 1.00 92.81 312 LYS A C 1
ATOM 2411 O O . LYS A 1 312 ? 38.042 19.225 22.960 1.00 92.81 312 LYS A O 1
ATOM 2416 N N . VAL A 1 313 ? 39.776 18.180 23.939 1.00 91.00 313 VAL A N 1
ATOM 2417 C CA . VAL A 1 313 ? 39.152 18.026 25.258 1.00 91.00 313 VAL A CA 1
ATOM 2418 C C . VAL A 1 313 ? 39.211 19.352 26.011 1.00 91.00 313 VAL A C 1
ATOM 2420 O O . VAL A 1 313 ? 40.284 19.912 26.213 1.00 91.00 313 VAL A O 1
ATOM 2423 N N . LEU A 1 314 ? 38.053 19.868 26.417 1.00 88.38 314 LEU A N 1
ATOM 2424 C CA . LEU A 1 314 ? 37.916 21.160 27.095 1.00 88.38 314 LEU A CA 1
ATOM 2425 C C . LEU A 1 314 ? 37.694 21.016 28.601 1.00 88.38 314 LEU A C 1
ATOM 2427 O O . LEU A 1 314 ? 38.236 21.793 29.376 1.00 88.38 314 LEU A O 1
ATOM 2431 N N . GLU A 1 315 ? 36.888 20.042 29.017 1.00 90.56 315 GLU A N 1
ATOM 2432 C CA . GLU A 1 315 ? 36.546 19.823 30.425 1.00 90.56 315 GLU A CA 1
ATOM 2433 C C . GLU A 1 315 ? 36.218 18.344 30.642 1.00 90.56 315 GLU A C 1
ATOM 2435 O O . GLU A 1 315 ? 35.590 17.707 29.790 1.00 90.56 315 GLU A O 1
ATOM 2440 N N . ARG A 1 316 ? 36.620 17.809 31.795 1.00 87.94 316 ARG A N 1
ATOM 2441 C CA . ARG A 1 316 ? 36.213 16.489 32.280 1.00 87.94 316 ARG A CA 1
ATOM 2442 C C . ARG A 1 316 ? 35.158 16.667 33.368 1.00 87.94 316 ARG A C 1
ATOM 2444 O O . ARG A 1 316 ? 35.366 17.437 34.300 1.00 87.94 316 ARG A O 1
ATOM 2451 N N . ARG A 1 317 ? 34.058 15.923 33.269 1.00 85.75 317 ARG A N 1
ATOM 2452 C CA . ARG A 1 317 ? 32.966 15.908 34.244 1.00 85.75 317 ARG A CA 1
ATOM 2453 C C . ARG A 1 317 ? 32.700 14.484 34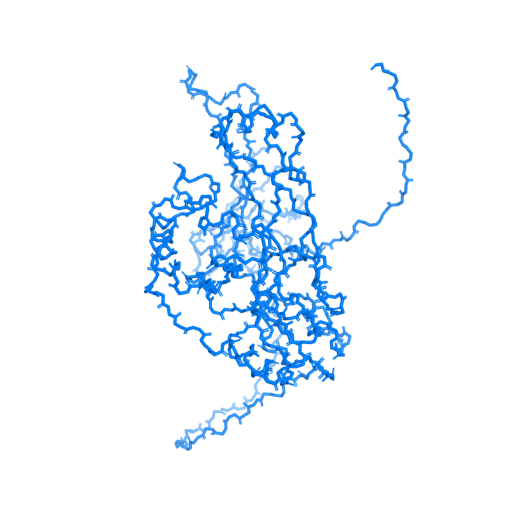.715 1.00 85.75 317 ARG A C 1
ATOM 2455 O O . ARG A 1 317 ? 32.314 13.626 33.922 1.00 85.75 317 ARG A O 1
ATOM 2462 N N . ASP A 1 318 ? 32.855 14.250 36.011 1.00 82.25 318 ASP A N 1
ATOM 2463 C CA . ASP A 1 318 ? 32.505 12.976 36.635 1.00 82.25 318 ASP A CA 1
ATOM 2464 C C . ASP A 1 318 ? 31.017 13.006 37.037 1.00 82.25 318 ASP A C 1
ATOM 2466 O O . ASP A 1 318 ? 30.573 13.885 37.774 1.00 82.25 318 ASP A O 1
ATOM 2470 N N . LEU A 1 319 ? 30.218 12.074 36.510 1.00 73.75 319 LEU A N 1
ATOM 2471 C CA . LEU A 1 319 ? 28.751 12.061 36.654 1.00 73.75 319 LEU A CA 1
ATOM 2472 C C . LEU A 1 319 ? 28.254 11.158 37.801 1.00 73.75 319 LEU A C 1
ATOM 2474 O O . LEU A 1 319 ? 27.052 10.931 37.934 1.00 73.75 319 LEU A O 1
ATOM 2478 N N . GLY A 1 320 ? 29.165 10.639 38.630 1.00 62.06 320 GLY A N 1
ATOM 2479 C CA . GLY A 1 320 ? 28.861 9.639 39.657 1.00 62.06 320 GLY A CA 1
ATOM 2480 C C . GLY A 1 320 ? 28.673 8.226 39.081 1.00 62.06 320 GLY A C 1
ATOM 2481 O O . GLY A 1 320 ? 28.412 8.035 37.893 1.00 62.06 320 GLY A O 1
ATOM 2482 N N . GLY A 1 321 ? 28.868 7.201 39.918 1.00 63.44 321 GLY A N 1
ATOM 2483 C CA . GLY A 1 321 ? 28.730 5.793 39.509 1.00 63.44 321 GLY A CA 1
ATOM 2484 C C . GLY A 1 321 ? 29.776 5.305 38.493 1.00 63.44 321 GLY A C 1
ATOM 2485 O O . GLY A 1 321 ? 29.469 4.429 37.690 1.00 63.44 321 GLY A O 1
ATOM 2486 N N . GLY A 1 322 ? 30.980 5.894 38.487 1.00 66.50 322 GLY A N 1
ATOM 2487 C CA . GLY A 1 322 ? 32.086 5.508 37.594 1.00 66.50 322 GLY A CA 1
ATOM 2488 C C . GLY A 1 322 ? 31.953 5.987 36.142 1.00 66.50 322 GLY A C 1
ATOM 2489 O O . GLY A 1 322 ? 32.732 5.577 35.288 1.00 66.50 322 GLY A O 1
ATOM 2490 N N . LYS A 1 323 ? 30.970 6.845 35.828 1.00 74.06 323 LYS A N 1
ATOM 2491 C CA . LYS A 1 323 ? 30.786 7.405 34.480 1.00 74.06 323 LYS A CA 1
ATOM 2492 C C . LYS A 1 323 ? 31.466 8.765 34.343 1.00 74.06 323 LYS A C 1
ATOM 2494 O O . LYS A 1 323 ? 31.207 9.677 35.129 1.00 74.06 323 LYS A O 1
ATOM 2499 N N . VAL A 1 324 ? 32.265 8.909 33.289 1.00 81.75 324 VAL A N 1
ATOM 2500 C CA . VAL A 1 324 ? 32.973 10.146 32.937 1.00 81.75 324 VAL A CA 1
ATOM 2501 C C . VAL A 1 324 ? 32.429 10.687 31.617 1.00 81.75 324 VAL A C 1
ATOM 2503 O O . VAL A 1 324 ? 32.213 9.935 30.665 1.00 81.75 324 VAL A O 1
ATOM 2506 N N . GLN A 1 325 ? 32.208 11.995 31.559 1.00 87.12 325 GLN A N 1
ATOM 2507 C CA . GLN A 1 325 ? 31.803 12.732 30.366 1.00 87.12 325 GLN A CA 1
ATOM 2508 C C . GLN A 1 325 ? 32.833 13.821 30.068 1.00 87.12 325 GLN A C 1
ATOM 2510 O O . GLN A 1 325 ? 33.337 14.468 30.984 1.00 87.12 325 GLN A O 1
ATOM 2515 N N . PHE A 1 326 ? 33.107 14.066 28.787 1.00 89.19 326 PHE A N 1
ATOM 2516 C CA . PHE A 1 326 ? 34.002 15.142 28.368 1.00 89.19 326 PHE A CA 1
ATOM 2517 C C . PHE A 1 326 ? 33.255 16.178 27.535 1.00 89.19 326 PHE A C 1
ATOM 2519 O O . PHE A 1 326 ? 32.498 15.837 26.622 1.00 89.19 326 PHE A O 1
ATOM 2526 N N . LEU A 1 327 ? 33.493 17.452 27.829 1.00 89.56 327 LEU A N 1
ATOM 2527 C CA . LEU A 1 327 ? 33.196 18.534 26.899 1.00 89.56 327 LEU A CA 1
ATOM 2528 C C . LEU A 1 327 ? 34.351 18.623 25.915 1.00 89.56 327 LEU A C 1
ATOM 2530 O O . LEU A 1 327 ? 35.512 18.711 26.313 1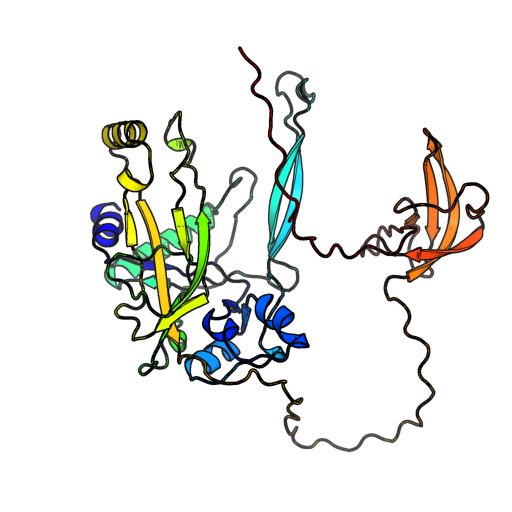.00 89.56 327 LEU A O 1
ATOM 2534 N N . VAL A 1 328 ? 34.025 18.584 24.631 1.00 92.88 328 VAL A N 1
ATOM 2535 C CA . VAL A 1 328 ? 35.010 18.550 23.552 1.00 92.88 328 VAL A CA 1
ATOM 2536 C C . VAL A 1 328 ? 34.621 19.518 22.441 1.00 92.88 328 VAL A C 1
ATOM 2538 O O . VAL A 1 328 ? 33.451 19.879 22.302 1.00 92.88 328 VAL A O 1
ATOM 2541 N N . GLN A 1 329 ? 35.582 19.936 21.624 1.00 91.31 329 GLN A N 1
ATOM 2542 C CA . GLN A 1 329 ? 35.323 20.821 20.492 1.00 91.31 329 GLN A CA 1
ATOM 2543 C C . GLN A 1 329 ? 36.026 20.336 19.225 1.00 91.31 329 GLN A C 1
ATOM 2545 O O . GLN A 1 329 ? 37.241 20.157 19.201 1.00 91.31 329 GLN A O 1
ATOM 2550 N N . GLU A 1 330 ? 35.240 20.144 18.166 1.00 91.06 330 GLU A N 1
ATOM 2551 C CA . GLU A 1 330 ? 35.729 19.965 16.797 1.00 91.06 330 GLU A CA 1
ATOM 2552 C C . GLU A 1 330 ? 36.010 21.351 16.189 1.00 91.06 330 GLU A C 1
ATOM 2554 O O . GLU A 1 330 ? 35.244 22.296 16.407 1.00 91.06 330 GLU A O 1
ATOM 2559 N N . ALA A 1 331 ? 37.096 21.488 15.425 1.00 85.44 331 ALA A N 1
ATOM 2560 C CA . ALA A 1 331 ? 37.456 22.753 14.787 1.00 85.44 331 ALA A CA 1
ATOM 2561 C C . ALA A 1 331 ? 36.304 23.290 13.912 1.00 85.44 331 ALA A C 1
AT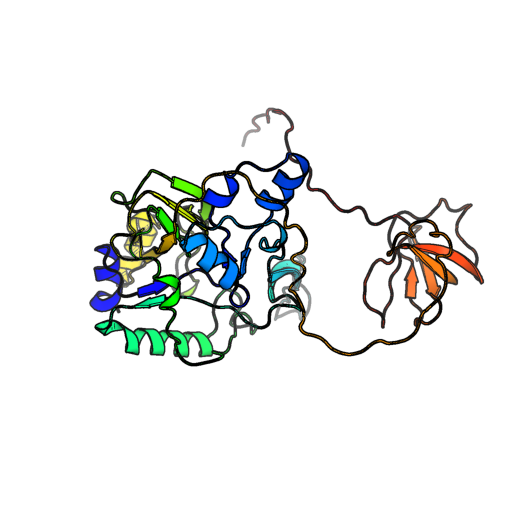OM 2563 O O . ALA A 1 331 ? 35.744 22.572 13.085 1.00 85.44 331 ALA A O 1
ATOM 2564 N N . GLY A 1 332 ? 35.934 24.559 14.109 1.00 82.75 332 GLY A N 1
ATOM 2565 C CA . GLY A 1 332 ? 34.835 25.202 13.379 1.00 82.75 332 GLY A CA 1
ATOM 2566 C C . GLY A 1 332 ? 33.422 24.849 13.867 1.00 82.75 332 GLY A C 1
ATOM 2567 O O . GLY A 1 332 ? 32.453 25.302 13.261 1.00 82.75 332 GLY A O 1
ATOM 2568 N N . LYS A 1 333 ? 33.275 24.081 14.957 1.00 86.44 333 LYS A N 1
ATOM 2569 C CA . LYS A 1 333 ? 31.975 23.747 15.562 1.00 86.44 333 LYS A CA 1
ATOM 2570 C C . LYS A 1 333 ? 31.820 24.296 16.983 1.00 86.44 333 LYS A C 1
ATOM 2572 O O . LYS A 1 333 ? 32.820 24.548 17.667 1.00 86.44 333 LYS A O 1
ATOM 2577 N N . PRO A 1 334 ? 30.571 24.476 17.457 1.00 86.56 334 PRO A N 1
ATOM 2578 C CA . PRO A 1 334 ? 30.328 24.761 18.864 1.00 86.56 334 PRO A CA 1
ATOM 2579 C C . PRO A 1 334 ? 30.788 23.593 19.746 1.00 86.56 334 PRO A C 1
ATOM 2581 O O . PRO A 1 334 ? 30.973 22.463 19.284 1.00 86.56 334 PRO A O 1
ATOM 2584 N N . ARG A 1 335 ? 30.957 23.873 21.042 1.00 89.75 335 ARG A N 1
ATOM 2585 C CA . ARG A 1 335 ? 31.245 22.852 22.058 1.00 89.75 335 ARG A CA 1
ATOM 2586 C C . ARG A 1 335 ? 30.221 21.719 22.003 1.00 89.75 335 ARG A C 1
ATOM 2588 O O . ARG A 1 335 ? 29.020 21.959 21.883 1.00 89.75 335 ARG A O 1
ATOM 2595 N N . GLY A 1 336 ? 30.712 20.497 22.129 1.00 90.25 336 GLY A N 1
ATOM 2596 C CA . GLY A 1 336 ? 29.914 19.285 22.138 1.00 90.25 336 GLY A CA 1
ATOM 2597 C C . GLY A 1 336 ? 30.291 18.358 23.277 1.00 90.25 336 GLY A C 1
ATOM 2598 O O . GLY A 1 336 ? 31.132 18.675 24.119 1.00 90.25 336 GLY A O 1
ATOM 2599 N N . VAL A 1 337 ? 29.641 17.201 23.303 1.00 91.81 337 VAL A N 1
ATOM 2600 C CA . VAL A 1 337 ? 29.739 16.257 24.417 1.00 91.81 337 VAL A CA 1
ATOM 2601 C C . VAL A 1 337 ? 30.201 14.893 23.923 1.00 91.81 337 VAL A C 1
ATOM 2603 O O . VAL A 1 337 ? 29.585 14.308 23.034 1.00 91.81 337 VAL A O 1
ATOM 2606 N N . LEU A 1 338 ? 31.258 14.368 24.537 1.00 90.50 338 LEU A N 1
ATOM 2607 C CA . LEU A 1 338 ? 31.735 13.000 24.378 1.00 90.50 338 LEU A CA 1
ATOM 2608 C C . LEU A 1 338 ? 31.285 12.178 25.591 1.00 90.50 338 LEU A C 1
ATOM 2610 O O . LEU A 1 338 ? 31.816 12.325 26.692 1.00 90.50 338 LEU A O 1
ATOM 2614 N N . ALA A 1 339 ? 30.261 11.349 25.386 1.00 87.88 339 ALA A N 1
ATOM 2615 C CA . ALA A 1 339 ? 29.636 10.550 26.449 1.00 87.88 339 ALA A CA 1
ATOM 2616 C C . ALA A 1 339 ? 29.177 9.155 25.996 1.00 87.88 339 ALA A C 1
ATOM 2618 O O . ALA A 1 339 ? 28.645 8.393 26.799 1.00 87.88 339 ALA A O 1
ATOM 2619 N N . TYR A 1 340 ? 29.342 8.830 24.714 1.00 84.88 340 TYR A N 1
ATOM 2620 C CA . TYR A 1 340 ? 28.792 7.619 24.112 1.00 84.88 340 TYR A CA 1
ATOM 2621 C C . TYR A 1 340 ? 29.900 6.636 23.733 1.00 84.88 340 TYR A C 1
ATOM 2623 O O . TYR A 1 340 ? 31.030 7.031 23.450 1.00 84.88 340 TYR A O 1
ATOM 2631 N N . GLY A 1 341 ? 29.567 5.349 23.682 1.00 84.31 341 GLY A N 1
ATOM 2632 C CA . GLY A 1 341 ? 30.533 4.297 23.375 1.00 84.31 341 GLY A CA 1
ATOM 2633 C C . GLY A 1 341 ? 31.325 3.818 24.586 1.00 84.31 341 GLY A C 1
ATOM 2634 O O . GLY A 1 341 ? 31.107 4.268 25.710 1.00 84.31 341 GLY A O 1
ATOM 2635 N N . THR A 1 342 ? 32.240 2.883 24.345 1.00 83.25 342 THR A N 1
ATOM 2636 C CA . THR A 1 342 ? 33.099 2.320 25.395 1.00 83.25 342 THR A CA 1
ATOM 2637 C C . THR A 1 342 ? 34.349 3.191 25.538 1.00 83.25 342 THR A C 1
ATOM 2639 O O . THR A 1 342 ? 35.153 3.204 24.603 1.00 83.25 342 THR A O 1
ATOM 2642 N N . PRO A 1 343 ? 34.517 3.943 26.643 1.00 83.31 343 PRO A N 1
ATOM 2643 C CA . PRO A 1 343 ? 35.724 4.731 26.860 1.00 83.31 343 PRO A CA 1
ATOM 2644 C C . PRO A 1 343 ? 36.950 3.818 27.008 1.00 83.31 343 PRO A C 1
ATOM 2646 O O . PRO A 1 343 ? 36.807 2.645 27.373 1.00 83.31 343 PRO A O 1
ATOM 2649 N N . PRO A 1 344 ? 38.163 4.333 26.745 1.00 82.19 344 PRO A N 1
ATOM 2650 C CA . PRO A 1 344 ? 39.379 3.619 27.103 1.00 82.19 344 PRO A CA 1
ATOM 2651 C C . PRO A 1 344 ? 39.445 3.407 28.630 1.00 82.19 344 PRO A C 1
ATOM 2653 O O . PRO A 1 344 ? 38.752 4.106 29.377 1.00 82.19 344 PRO A O 1
ATOM 2656 N N . PRO A 1 345 ? 40.256 2.445 29.108 1.00 81.00 345 PRO A N 1
ATOM 2657 C CA . PRO A 1 345 ? 40.416 2.210 30.541 1.00 81.00 345 PRO A CA 1
ATOM 2658 C C . PRO A 1 345 ? 40.922 3.475 31.265 1.00 81.00 345 PRO A C 1
ATOM 2660 O O . PRO A 1 345 ? 41.495 4.363 30.632 1.00 81.00 345 PRO A O 1
ATOM 2663 N N . GLU A 1 346 ? 40.669 3.592 32.574 1.00 76.06 346 GLU A N 1
ATOM 2664 C CA . GLU A 1 346 ? 40.858 4.848 33.329 1.00 76.06 346 GLU A CA 1
ATOM 2665 C C . GLU A 1 346 ? 42.283 5.426 33.260 1.00 76.06 346 GLU A C 1
ATOM 2667 O O . GLU A 1 346 ? 42.447 6.645 33.274 1.00 76.06 346 GLU A O 1
ATOM 2672 N N . ASP A 1 347 ? 43.298 4.572 33.114 1.00 77.38 347 ASP A N 1
ATOM 2673 C CA . ASP A 1 347 ? 44.713 4.931 32.942 1.00 77.38 347 ASP A CA 1
ATOM 2674 C C . ASP A 1 347 ? 45.027 5.575 31.577 1.00 77.38 347 ASP A C 1
ATOM 2676 O O . ASP A 1 347 ? 46.111 6.123 31.383 1.00 77.38 347 ASP A O 1
ATOM 2680 N N . LYS A 1 348 ? 44.081 5.528 30.632 1.00 80.75 348 LYS A N 1
ATOM 2681 C CA . LYS A 1 348 ? 44.198 6.034 29.254 1.00 80.75 348 LYS A CA 1
ATOM 2682 C C . LYS A 1 348 ? 43.111 7.044 28.887 1.00 80.75 348 LYS A C 1
ATOM 2684 O O . LYS A 1 348 ? 42.881 7.299 27.704 1.00 80.75 348 LYS A O 1
ATOM 2689 N N . LEU A 1 349 ? 42.414 7.599 29.877 1.00 84.38 349 LEU A N 1
ATOM 2690 C CA . LEU A 1 349 ? 41.487 8.700 29.640 1.00 84.38 349 LEU A CA 1
ATOM 2691 C C . LEU A 1 349 ? 42.262 9.981 29.299 1.00 84.38 349 LEU A C 1
ATOM 2693 O O . LEU A 1 349 ? 43.278 10.267 29.934 1.00 84.38 349 LEU A O 1
ATOM 2697 N N . PRO A 1 350 ? 41.779 10.770 28.328 1.00 87.62 350 PRO A N 1
ATOM 2698 C CA . PRO A 1 350 ? 42.479 11.966 27.889 1.00 87.62 350 PRO A CA 1
ATOM 2699 C C . PRO A 1 350 ? 42.440 13.066 28.948 1.00 87.62 350 PRO A C 1
ATOM 2701 O O . PRO A 1 350 ? 41.495 13.170 29.742 1.00 87.62 350 PRO A O 1
ATOM 2704 N N . GLN A 1 351 ? 43.450 13.929 28.917 1.00 85.81 351 GLN A N 1
ATOM 2705 C CA . GLN A 1 351 ? 43.520 15.099 29.789 1.00 85.81 351 GLN A CA 1
ATOM 2706 C C . GLN A 1 351 ? 42.907 16.336 29.122 1.00 85.81 351 GLN A C 1
ATOM 2708 O O . GLN A 1 351 ? 42.791 16.433 27.900 1.00 85.81 351 GLN A O 1
ATOM 2713 N N . VAL A 1 352 ? 42.499 17.314 29.935 1.00 87.56 352 VAL A N 1
ATOM 2714 C CA . VAL A 1 352 ? 42.023 18.605 29.421 1.00 87.56 352 VAL A CA 1
ATOM 2715 C C . VAL A 1 352 ? 43.138 19.270 28.609 1.00 87.56 352 VAL A C 1
ATOM 2717 O O . VAL A 1 352 ? 44.258 19.420 29.087 1.00 87.56 352 VAL A O 1
ATOM 2720 N N . GLY A 1 353 ? 42.818 19.676 27.382 1.00 79.31 353 GLY A N 1
ATOM 2721 C CA . GLY A 1 353 ? 43.747 20.264 26.419 1.00 79.31 353 GLY A CA 1
ATOM 2722 C C . GLY A 1 353 ? 44.224 19.305 25.325 1.00 79.31 353 GLY A C 1
ATOM 2723 O O . GLY A 1 353 ? 44.722 19.788 24.309 1.00 79.31 353 GLY A O 1
ATOM 2724 N N . GLU A 1 354 ? 44.034 17.994 25.491 1.00 88.50 354 GLU A N 1
ATOM 2725 C CA . GLU A 1 354 ? 44.467 16.967 24.538 1.00 88.50 354 GLU A CA 1
ATOM 2726 C C . GLU A 1 354 ? 43.553 16.891 23.304 1.00 88.50 354 GLU A C 1
ATOM 2728 O O . GLU A 1 354 ? 42.343 17.124 23.388 1.00 88.50 354 GLU A O 1
ATOM 2733 N N . GLU A 1 355 ? 44.126 16.553 22.149 1.00 90.62 355 GLU A N 1
ATOM 2734 C CA . GLU A 1 355 ? 43.379 16.289 20.919 1.00 90.62 355 GLU A CA 1
ATOM 2735 C C . GLU A 1 355 ? 43.255 14.786 20.682 1.00 90.62 355 GLU A C 1
ATOM 2737 O O . GLU A 1 355 ? 44.250 14.074 20.565 1.00 90.62 355 GLU A O 1
ATOM 2742 N N . ILE A 1 356 ? 42.018 14.304 20.576 1.00 90.31 356 ILE A N 1
ATOM 2743 C CA . ILE A 1 356 ? 41.718 12.882 20.419 1.00 90.31 356 ILE A CA 1
ATOM 2744 C C . ILE A 1 356 ? 40.857 12.619 19.189 1.00 90.31 356 ILE A C 1
ATOM 2746 O O . ILE A 1 356 ? 40.013 13.430 18.804 1.00 90.31 356 ILE A O 1
ATOM 2750 N N . ALA A 1 357 ? 41.046 11.448 18.582 1.00 90.88 357 ALA A N 1
ATOM 2751 C CA . ALA A 1 357 ? 40.214 10.984 17.481 1.00 90.88 357 ALA A CA 1
ATOM 2752 C C . ALA A 1 357 ? 39.001 10.207 18.013 1.00 90.88 357 ALA A C 1
ATOM 2754 O O . ALA A 1 357 ? 39.152 9.167 18.652 1.00 90.88 357 ALA A O 1
ATOM 2755 N N . VAL A 1 358 ? 37.802 10.691 17.702 1.00 91.75 358 VAL A N 1
ATOM 2756 C CA . VAL A 1 358 ? 36.506 10.140 18.129 1.00 91.75 358 VAL A CA 1
ATOM 2757 C C . VAL A 1 358 ? 35.569 10.013 16.932 1.00 91.75 358 VAL A C 1
ATOM 2759 O O . VAL A 1 358 ? 35.899 10.447 15.828 1.00 91.75 358 VAL A O 1
ATOM 2762 N N . TYR A 1 359 ? 34.388 9.435 17.129 1.00 91.12 359 TYR A N 1
ATOM 2763 C CA . TYR A 1 359 ? 33.365 9.358 16.087 1.00 91.12 359 TYR A CA 1
ATOM 2764 C C . TYR A 1 359 ? 32.199 10.294 16.394 1.00 91.12 359 TYR A C 1
ATOM 2766 O O . TYR A 1 359 ? 31.852 10.515 17.556 1.00 91.12 359 TYR A O 1
ATOM 2774 N N . ARG A 1 360 ? 31.562 10.844 15.359 1.00 89.81 360 ARG A N 1
ATOM 2775 C CA . ARG A 1 360 ? 30.322 11.615 15.524 1.00 89.81 360 ARG A CA 1
ATOM 2776 C C . ARG A 1 360 ? 29.177 10.678 15.926 1.00 89.81 360 ARG A C 1
ATOM 2778 O O . ARG A 1 360 ? 28.980 9.630 15.321 1.00 89.81 360 ARG A O 1
ATOM 2785 N N . ASN A 1 361 ? 28.420 11.056 16.953 1.00 87.06 361 ASN A N 1
ATOM 2786 C CA . ASN A 1 361 ? 27.238 10.324 17.422 1.00 87.06 361 ASN A CA 1
ATOM 2787 C C . ASN A 1 361 ? 25.935 10.885 16.828 1.00 87.06 361 ASN A C 1
ATOM 2789 O O . ASN A 1 361 ? 24.937 10.176 16.744 1.00 87.06 361 ASN A O 1
ATOM 2793 N N . ASN A 1 362 ? 25.935 12.151 16.401 1.00 83.62 362 ASN A N 1
ATOM 2794 C CA . ASN A 1 362 ? 24.815 12.792 15.719 1.00 83.62 362 ASN A CA 1
ATOM 2795 C C . ASN A 1 362 ? 25.298 13.683 14.556 1.00 83.62 362 ASN A C 1
ATOM 2797 O O . ASN A 1 362 ? 26.487 13.968 14.411 1.00 83.62 362 ASN A O 1
ATOM 2801 N N . ARG A 1 363 ? 24.353 14.114 13.709 1.00 81.75 363 ARG A N 1
ATOM 2802 C CA . ARG A 1 363 ? 24.598 15.043 12.585 1.00 81.75 363 ARG A CA 1
ATOM 2803 C C . ARG A 1 363 ? 24.168 16.488 12.879 1.00 81.75 363 ARG A C 1
ATOM 2805 O O . ARG A 1 363 ? 24.243 17.330 11.992 1.00 81.75 363 ARG A O 1
ATOM 2812 N N . ASP A 1 364 ? 23.729 16.779 14.104 1.00 78.12 364 ASP A N 1
ATOM 2813 C CA . ASP A 1 364 ? 23.330 18.129 14.515 1.00 78.12 364 ASP A CA 1
ATOM 2814 C C . ASP A 1 364 ? 24.568 19.022 14.706 1.00 78.12 364 ASP A C 1
ATOM 2816 O O . ASP A 1 364 ? 25.415 18.774 15.565 1.00 78.12 364 ASP A O 1
ATOM 2820 N N . SER A 1 365 ? 24.681 20.068 13.886 1.00 78.75 365 SER A N 1
ATOM 2821 C CA . SER A 1 365 ? 25.792 21.022 13.917 1.00 78.75 365 SER A CA 1
ATOM 2822 C C . SER A 1 365 ? 25.700 22.039 15.058 1.00 78.75 365 SER A C 1
ATOM 2824 O O . SER A 1 365 ? 26.716 22.644 15.401 1.00 78.75 365 SER A O 1
ATOM 2826 N N . ARG A 1 366 ? 24.518 22.227 15.663 1.00 76.81 366 ARG A N 1
ATOM 2827 C CA . ARG A 1 366 ? 24.290 23.175 16.767 1.00 76.81 366 ARG A CA 1
ATOM 2828 C C . ARG A 1 366 ? 24.544 22.541 18.133 1.00 76.81 366 ARG A C 1
ATOM 2830 O O . ARG A 1 366 ? 24.937 23.244 19.060 1.00 76.81 366 ARG A O 1
ATOM 2837 N N . SER A 1 367 ? 24.349 21.228 18.248 1.00 82.94 367 SER A N 1
ATOM 2838 C CA . SER A 1 367 ? 24.596 20.449 19.467 1.00 82.94 367 SER A CA 1
ATOM 2839 C C . SER A 1 367 ? 25.345 19.146 19.149 1.00 82.94 367 SER A C 1
ATOM 2841 O O . SER A 1 367 ? 24.752 18.060 19.134 1.00 82.94 367 SER A O 1
ATOM 2843 N N . PRO A 1 368 ? 26.652 19.225 18.846 1.00 88.81 368 PRO A N 1
ATOM 2844 C CA . PRO A 1 368 ? 27.404 18.058 18.416 1.00 88.81 368 PRO A CA 1
ATOM 2845 C C . PRO A 1 368 ? 27.639 17.076 19.572 1.00 88.81 368 PRO A C 1
ATOM 2847 O O . PRO A 1 368 ? 28.043 17.450 20.676 1.00 88.81 368 PRO A O 1
ATOM 2850 N N . GLN A 1 369 ? 27.411 15.794 19.303 1.00 90.62 369 GLN A N 1
ATOM 2851 C CA . GLN A 1 369 ? 27.648 14.690 20.230 1.00 90.62 369 GLN A CA 1
ATOM 2852 C C . GLN A 1 369 ? 28.640 13.703 19.621 1.00 90.62 369 GLN A C 1
ATOM 2854 O O . GLN A 1 369 ? 28.585 13.414 18.425 1.00 90.62 369 GLN A O 1
ATOM 2859 N N . TYR A 1 370 ? 29.518 13.152 20.452 1.00 91.69 370 TYR A N 1
ATOM 2860 C CA . TYR A 1 370 ? 30.620 12.287 20.036 1.00 91.69 370 TYR A CA 1
ATOM 2861 C C . TYR A 1 370 ? 30.642 10.980 20.830 1.00 91.69 370 TYR A C 1
ATOM 2863 O O . TYR A 1 370 ? 30.105 10.892 21.940 1.00 91.69 370 TYR A O 1
ATOM 2871 N N . ARG A 1 371 ? 31.284 9.963 20.252 1.00 92.75 371 ARG A N 1
ATOM 2872 C CA . ARG A 1 371 ? 31.428 8.622 20.822 1.00 92.75 371 ARG A CA 1
ATOM 2873 C C . ARG A 1 371 ? 32.842 8.055 20.661 1.00 92.75 371 ARG A C 1
ATOM 2875 O O . ARG A 1 371 ? 33.553 8.421 19.727 1.00 92.75 371 ARG A O 1
ATOM 2882 N N . TRP A 1 372 ? 33.224 7.147 21.556 1.00 87.19 372 TRP A N 1
ATOM 2883 C CA . TRP A 1 372 ? 34.559 6.531 21.608 1.00 87.19 372 TRP A CA 1
ATOM 2884 C C . TRP A 1 372 ? 34.788 5.443 20.558 1.00 87.19 372 TRP A C 1
ATOM 2886 O O . TRP A 1 372 ? 35.863 5.337 19.972 1.00 87.19 372 TRP A O 1
ATOM 2896 N N . ASP A 1 373 ? 33.774 4.622 20.318 1.00 85.44 373 ASP A N 1
ATOM 2897 C CA . ASP A 1 373 ? 33.830 3.468 19.435 1.00 85.44 373 ASP A CA 1
ATOM 2898 C C . ASP A 1 373 ? 33.225 3.784 18.065 1.00 85.44 373 ASP A C 1
ATOM 2900 O O . ASP A 1 373 ? 32.324 4.616 17.924 1.00 85.44 373 ASP A O 1
ATOM 2904 N N . LYS A 1 374 ? 33.712 3.091 17.032 1.00 82.94 374 LYS A N 1
ATOM 2905 C CA . LYS A 1 374 ? 33.146 3.204 15.689 1.00 82.94 374 LYS A CA 1
ATOM 2906 C C . LYS A 1 374 ? 31.668 2.793 15.743 1.00 82.94 374 LYS A C 1
ATOM 2908 O O . LYS A 1 374 ? 31.380 1.721 16.280 1.00 82.94 374 LYS A O 1
ATOM 2913 N N . PRO A 1 375 ? 30.729 3.594 15.204 1.00 71.94 375 PRO A N 1
ATOM 2914 C CA . PRO A 1 375 ? 29.323 3.223 15.207 1.00 71.94 375 PRO A CA 1
ATOM 2915 C C . PRO A 1 375 ? 29.145 1.873 14.506 1.00 71.94 375 PRO A C 1
ATOM 2917 O O . PRO A 1 375 ? 29.464 1.712 13.328 1.00 71.94 375 PRO A O 1
ATOM 2920 N N . VAL A 1 376 ? 28.663 0.881 15.256 1.00 61.97 376 VAL A N 1
ATOM 2921 C CA . VAL A 1 376 ? 28.339 -0.435 14.708 1.00 61.97 376 VAL A CA 1
ATOM 2922 C C . VAL A 1 376 ? 27.100 -0.265 13.841 1.00 61.97 376 VAL A C 1
ATOM 2924 O O . VAL A 1 376 ? 26.003 -0.033 14.350 1.00 61.97 376 VAL A O 1
ATOM 2927 N N . THR A 1 377 ? 27.257 -0.375 12.524 1.00 46.38 377 THR A N 1
ATOM 2928 C CA . THR A 1 377 ? 26.120 -0.544 11.620 1.00 46.38 377 THR A CA 1
ATOM 2929 C C . THR A 1 377 ? 25.494 -1.896 11.955 1.00 46.38 377 THR A C 1
ATOM 2931 O O . THR A 1 377 ? 26.050 -2.940 11.616 1.00 46.38 377 THR A O 1
ATOM 2934 N N . TYR A 1 378 ? 24.383 -1.906 12.694 1.00 31.09 378 TYR A N 1
ATOM 2935 C CA . TYR A 1 378 ? 23.671 -3.140 13.020 1.00 31.09 378 TYR A CA 1
ATOM 2936 C C . TYR A 1 378 ? 23.147 -3.774 11.723 1.00 31.09 378 TYR A C 1
ATOM 2938 O O . TYR A 1 378 ? 22.093 -3.412 11.209 1.00 31.09 378 TYR A O 1
ATOM 2946 N N . GLN A 1 379 ? 23.889 -4.742 11.185 1.00 30.89 379 GLN A N 1
ATOM 2947 C CA . GLN A 1 379 ? 23.311 -5.758 10.317 1.00 30.89 379 GLN A CA 1
ATOM 2948 C C . GLN A 1 379 ? 22.478 -6.672 11.217 1.00 30.89 379 GLN A C 1
ATOM 2950 O O . GLN A 1 379 ? 23.017 -7.335 12.104 1.00 30.89 379 GLN A O 1
ATOM 2955 N N . ALA A 1 380 ? 21.158 -6.663 11.035 1.00 28.59 380 ALA A N 1
ATOM 2956 C CA . ALA A 1 380 ? 20.247 -7.537 11.760 1.00 28.59 380 ALA A CA 1
ATOM 2957 C C . ALA A 1 380 ? 20.685 -9.005 11.592 1.00 28.59 380 ALA A C 1
ATOM 2959 O O . ALA A 1 380 ? 20.628 -9.555 10.492 1.00 28.59 380 ALA A O 1
ATOM 2960 N N . LYS A 1 381 ? 21.151 -9.634 12.678 1.00 30.48 381 LYS A N 1
ATOM 2961 C CA . LYS A 1 381 ? 21.395 -11.079 12.724 1.00 30.48 381 LYS A CA 1
ATOM 2962 C C . LYS A 1 381 ? 20.053 -11.808 12.752 1.00 30.48 381 LYS A C 1
ATOM 2964 O O . LYS A 1 381 ? 19.220 -11.548 13.620 1.00 30.48 381 LYS A O 1
ATOM 2969 N N . SER A 1 382 ? 19.885 -12.738 11.818 1.00 31.69 382 SER A N 1
ATOM 2970 C CA . SER A 1 382 ? 18.849 -13.766 11.822 1.00 31.69 382 SER A CA 1
ATOM 2971 C C . SER A 1 382 ? 18.915 -14.573 13.122 1.00 31.69 382 SER A C 1
ATOM 2973 O O . SER A 1 382 ? 19.974 -15.070 13.509 1.00 31.69 382 SER A O 1
ATOM 2975 N N . LYS A 1 383 ? 17.778 -14.696 13.812 1.00 29.58 383 LYS A N 1
ATOM 2976 C CA . LYS A 1 383 ? 17.602 -15.676 14.886 1.00 29.58 383 LYS A CA 1
ATOM 2977 C C . LYS A 1 383 ? 17.350 -17.041 14.248 1.00 29.58 383 LYS A C 1
ATOM 2979 O O . LYS A 1 383 ? 16.207 -17.360 13.961 1.00 29.58 383 LYS A O 1
ATOM 2984 N N . ASP A 1 384 ? 18.408 -17.825 14.097 1.00 31.56 384 ASP A N 1
ATOM 2985 C CA . ASP A 1 384 ? 18.317 -19.283 14.113 1.00 31.56 384 ASP A CA 1
ATOM 2986 C C . ASP A 1 384 ? 19.105 -19.780 15.323 1.00 31.56 384 ASP A C 1
ATOM 2988 O O . ASP A 1 384 ? 20.296 -19.510 15.478 1.00 31.56 384 ASP A O 1
ATOM 2992 N N . GLY A 1 385 ? 18.403 -20.458 16.224 1.00 28.44 385 GLY A N 1
ATOM 2993 C CA . GLY A 1 385 ? 18.946 -21.082 17.421 1.00 28.44 385 GLY A CA 1
ATOM 2994 C C . GLY A 1 385 ? 17.966 -22.156 17.905 1.00 28.44 385 GLY A C 1
ATOM 2995 O O . GLY A 1 385 ? 16.774 -21.860 18.008 1.00 28.44 385 GLY A O 1
ATOM 2996 N N . PRO A 1 386 ? 18.424 -23.398 18.140 1.00 32.81 386 PRO A N 1
ATOM 2997 C CA . PRO A 1 386 ? 17.575 -24.583 18.182 1.00 32.81 386 PRO A CA 1
ATOM 2998 C C . PRO A 1 386 ? 16.887 -24.791 19.539 1.00 32.81 386 PRO A C 1
ATOM 3000 O O . PRO A 1 386 ? 17.215 -24.168 20.547 1.00 32.81 386 PRO A O 1
ATOM 3003 N N . GLY A 1 387 ? 15.902 -25.690 19.520 1.00 38.12 387 GLY A N 1
ATOM 3004 C CA . GLY A 1 387 ? 14.921 -25.937 20.571 1.00 38.12 387 GLY A CA 1
ATOM 3005 C C . GLY A 1 387 ? 15.472 -26.137 21.985 1.00 38.12 387 GLY A C 1
ATOM 3006 O O . GLY A 1 387 ? 16.325 -26.983 22.238 1.00 38.12 387 GLY A O 1
ATOM 3007 N N . GLY A 1 388 ? 14.864 -25.417 22.928 1.00 28.83 388 GLY A N 1
ATOM 3008 C CA . GLY A 1 388 ? 14.950 -25.665 24.364 1.00 28.83 388 GLY A CA 1
ATOM 3009 C C . GLY A 1 388 ? 13.551 -25.900 24.930 1.00 28.83 388 GLY A C 1
ATOM 3010 O O . GLY A 1 388 ? 12.729 -24.986 24.972 1.00 28.83 388 GLY A O 1
ATOM 3011 N N . ARG A 1 389 ? 13.276 -27.145 25.337 1.00 31.41 389 ARG A N 1
ATOM 3012 C CA . ARG A 1 389 ? 12.052 -27.571 26.033 1.00 31.41 389 ARG A CA 1
ATOM 3013 C C . ARG A 1 389 ? 11.803 -26.698 27.271 1.00 31.41 389 ARG A C 1
ATOM 3015 O O . ARG A 1 389 ? 12.692 -26.557 28.106 1.00 31.41 389 ARG A O 1
ATOM 3022 N N . ARG A 1 390 ? 10.580 -26.181 27.430 1.00 30.14 390 ARG A N 1
ATOM 3023 C CA . ARG A 1 390 ? 10.094 -25.621 28.703 1.00 30.14 390 ARG A CA 1
ATOM 3024 C C . ARG A 1 390 ? 9.456 -26.727 29.556 1.00 30.14 390 ARG A C 1
ATOM 3026 O O . ARG A 1 390 ? 8.688 -27.518 29.007 1.00 30.14 390 ARG A O 1
ATOM 3033 N N . PRO A 1 391 ? 9.730 -26.784 30.870 1.00 32.78 391 PRO A N 1
ATOM 3034 C CA . PRO A 1 391 ? 9.062 -27.705 31.776 1.00 32.78 391 PRO A CA 1
ATOM 3035 C C . PRO A 1 391 ? 7.663 -27.193 32.142 1.00 32.78 391 PRO A C 1
ATOM 3037 O O . PRO A 1 391 ? 7.449 -25.995 32.332 1.00 32.78 391 PRO A O 1
ATOM 3040 N N . GLN A 1 392 ? 6.718 -28.128 32.245 1.00 38.84 392 GLN A N 1
ATOM 3041 C CA . GLN A 1 392 ? 5.400 -27.910 32.834 1.00 38.84 392 GLN A CA 1
ATOM 3042 C C . GLN A 1 392 ? 5.541 -27.558 34.320 1.00 38.84 392 GLN A C 1
ATOM 3044 O O . GLN A 1 392 ? 6.160 -28.299 35.082 1.00 38.84 392 GLN A O 1
ATOM 3049 N N . GLY A 1 393 ? 4.915 -26.457 34.731 1.00 28.11 393 GLY A N 1
ATOM 3050 C CA . GLY A 1 393 ? 4.709 -26.088 36.127 1.00 28.11 393 GLY A CA 1
ATOM 3051 C C . GLY A 1 393 ? 3.223 -25.862 36.386 1.00 28.11 393 GLY A C 1
ATOM 3052 O O . GLY A 1 393 ? 2.611 -25.004 35.761 1.00 28.11 393 GLY A O 1
ATOM 3053 N N . ARG A 1 394 ? 2.664 -26.674 37.288 1.00 32.94 394 ARG A N 1
ATOM 3054 C CA . ARG A 1 394 ? 1.298 -26.613 37.828 1.00 32.94 394 ARG A CA 1
ATOM 3055 C C . ARG A 1 394 ? 1.030 -25.289 38.559 1.00 32.94 394 ARG A C 1
ATOM 3057 O O . ARG A 1 394 ? 1.780 -24.975 39.481 1.00 32.94 394 ARG A O 1
ATOM 3064 N N . ARG A 1 395 ? -0.100 -24.642 38.281 1.00 35.00 395 ARG A N 1
ATOM 3065 C CA . ARG A 1 395 ? -1.277 -24.507 39.166 1.00 35.00 395 ARG A CA 1
ATOM 3066 C C . ARG A 1 395 ? -2.344 -23.667 38.485 1.00 35.00 395 ARG A C 1
ATOM 3068 O O . ARG A 1 395 ? -1.960 -22.657 37.862 1.00 35.00 395 ARG A O 1
#

Sequence (395 aa):
MRQQMIEPALAGRPPFVLSDAFPGDWLPVPAAVRLLDSPAEQRKTVKQAKWVSQRSFGRLQCGELPTLVDLIHDSGIREYTQLRNSIGRSSNTMTESGGLFPTDESVLDTGSDCLTIYARVTTEFFERFWHLVQELAQWGFGSDRSAGKGQFRLGSQLESANELDAPVAADAFAVLSTFQPADSDPTDGAWDAFTKYGKLGPDFGLDNVFKRPLIMCRPGACFHGQAPRGWIGRAIPMQELLPEDVVHHLNGTGTYIVHWAFGLSVPLTWPQGELRLSKPEIVAATTAPPSQPVPAIAESAPRRDPDKVTVKVLERRDLGGGKVQFLVQEAGKPRGVLAYGTPPPEDKLPQVGEEIAVYRNNRDSRSPQYRWDKPVTYQAKSKDGPGGRRPQGRR